Protein AF-A0A0E0DJK8-F1 (afdb_monomer_lite)

Sequence (656 aa):
MQKAFEKAVLALKVGEISDVVDTDSGAYECSRVQEAAADWIPQTSRLFRDSATYTHRPLPGLLLFVLLLQLFLLLHPLGSPGVDRFSFSPTSPPSTPFRDTPKQPPRVAATTATPATMGASTSTGNPSPEEQEQREQETLASASLALPLLRGAFSRSSASLAEALSPPPADFRSDSPPVPPHLHGLVARLGPAIASLFFSDVGPAGDAAGWLGFLRGFNRCCARVPASQSLALLLRVYAAACADAGAPCGLQFHPDEDGAGGEGKVVGELAPGEIAVLLWMCWVMAWSGSGPGVSGGQEGGGKGEPVLLPDVTHLVLSALVSAGAVADDAGVWGWEVSRGGKGVKVQEFTSWVLSTAAGLGNCLSRYVQERFRSCAADPVEERSVSTGNTSSCNPDVYLLTHGRAWAISLSLRNTLSEKFLSASVIGMDTEDLLYRSSVHGKGLSRFWSCVEGYKGPVLILLSAFSRSGGDNVDADQRWGIGILTEEGLQNKDTFYGSSASLCSTYPIFRMLPPSGKEKNFIYCHLHPQIRVYEAKPKPVGLGFGGTIGNERIFLDEDFSKLTVRHHAVDKAYQHGSLIPNQGYLPVEASVLDVEVWGLGGEATRRQQDMYKKREDIFSEQRRKVDLKTFGNWEDSPEKMMMDMISDPNAVRREDR

Structure (mmCIF, N/CA/C/O backbone):
data_AF-A0A0E0DJK8-F1
#
_entry.id   AF-A0A0E0DJK8-F1
#
loop_
_atom_site.group_PDB
_atom_site.id
_atom_site.type_symbol
_atom_site.label_atom_id
_atom_site.label_alt_id
_atom_site.label_comp_id
_atom_site.label_asym_id
_atom_site.label_entity_id
_atom_site.label_seq_id
_atom_site.pdbx_PDB_ins_code
_atom_site.Cartn_x
_atom_site.Cartn_y
_atom_site.Cartn_z
_atom_site.occupancy
_atom_site.B_iso_or_equiv
_atom_site.auth_seq_id
_atom_site.auth_comp_id
_atom_site.auth_asym_id
_atom_site.auth_atom_id
_atom_site.pdbx_PDB_model_num
ATOM 1 N N . MET A 1 1 ? 38.311 19.683 11.864 1.00 32.53 1 MET A N 1
ATOM 2 C CA . MET A 1 1 ? 36.931 20.127 12.165 1.00 32.53 1 MET A CA 1
ATOM 3 C C . MET A 1 1 ? 35.894 19.454 11.274 1.00 32.53 1 MET A C 1
ATOM 5 O O . MET A 1 1 ? 35.017 18.809 11.821 1.00 32.53 1 MET A O 1
ATOM 9 N N . GLN A 1 2 ? 36.026 19.485 9.945 1.00 33.81 2 GLN A N 1
ATOM 10 C CA . GLN A 1 2 ? 35.048 18.876 9.027 1.00 33.81 2 GLN A CA 1
ATOM 11 C C . GLN A 1 2 ? 34.839 17.361 9.219 1.00 33.81 2 GLN A C 1
ATOM 13 O O . GLN A 1 2 ? 33.707 16.931 9.347 1.00 33.81 2 GLN A O 1
ATOM 18 N N . LYS A 1 3 ? 35.902 16.569 9.421 1.00 36.59 3 LYS A N 1
ATOM 19 C CA . LYS A 1 3 ? 35.781 15.133 9.766 1.00 36.59 3 LYS A CA 1
ATOM 20 C C . LYS A 1 3 ? 35.092 14.848 11.111 1.00 36.59 3 LYS A C 1
ATOM 22 O O . LYS A 1 3 ? 34.514 13.782 11.287 1.00 36.59 3 LYS A O 1
ATOM 27 N N . ALA A 1 4 ? 35.192 15.765 12.075 1.00 38.09 4 ALA A N 1
ATOM 28 C CA . ALA A 1 4 ? 34.532 15.631 13.377 1.00 38.09 4 ALA A CA 1
ATOM 29 C C . ALA A 1 4 ? 33.058 16.056 13.288 1.00 38.09 4 ALA A C 1
ATOM 31 O O . ALA A 1 4 ? 32.204 15.405 13.875 1.00 38.09 4 ALA A O 1
ATOM 32 N N . PHE A 1 5 ? 32.766 17.081 12.481 1.00 36.47 5 PHE A N 1
ATOM 33 C CA . PHE A 1 5 ? 31.416 17.497 12.104 1.00 36.47 5 PHE A CA 1
ATOM 34 C C . PHE A 1 5 ? 30.693 16.406 11.304 1.00 36.47 5 PHE A C 1
ATOM 36 O O . PHE A 1 5 ? 29.572 16.055 11.636 1.00 36.47 5 PHE A O 1
ATOM 43 N N . GLU A 1 6 ? 31.360 15.784 10.331 1.00 42.12 6 GLU A N 1
ATOM 44 C CA . GLU A 1 6 ? 30.824 14.644 9.583 1.00 42.12 6 GLU A CA 1
ATOM 45 C C . GLU A 1 6 ? 30.563 13.450 10.500 1.00 42.12 6 GLU A C 1
ATOM 47 O O . GLU A 1 6 ? 29.503 12.852 10.392 1.00 42.12 6 GLU A O 1
ATOM 52 N N . LYS A 1 7 ? 31.453 13.146 11.460 1.00 41.94 7 LYS A N 1
ATOM 53 C CA . LYS A 1 7 ? 31.208 12.098 12.469 1.00 41.94 7 LYS A CA 1
ATOM 54 C C . LYS A 1 7 ? 30.048 12.425 13.413 1.00 41.94 7 LYS A C 1
ATOM 56 O O . LYS A 1 7 ? 29.282 11.523 13.727 1.00 41.94 7 LYS A O 1
ATOM 61 N N . ALA A 1 8 ? 29.902 13.678 13.845 1.00 39.31 8 ALA A N 1
ATOM 62 C CA . ALA A 1 8 ? 28.800 14.105 14.707 1.00 39.31 8 ALA A CA 1
ATOM 63 C C . ALA A 1 8 ? 27.455 14.085 13.964 1.00 39.31 8 ALA A C 1
ATOM 65 O O . ALA A 1 8 ? 26.470 13.611 14.510 1.00 39.31 8 ALA A O 1
ATOM 66 N N . VAL A 1 9 ? 27.426 14.511 12.697 1.00 42.56 9 VAL A N 1
ATOM 67 C CA . VAL A 1 9 ? 26.249 14.425 11.816 1.00 42.56 9 VAL A CA 1
ATOM 68 C C . VAL A 1 9 ? 25.903 12.968 11.487 1.00 42.56 9 VAL A C 1
ATOM 70 O O . VAL A 1 9 ? 24.724 12.628 11.423 1.00 42.56 9 VAL A O 1
ATOM 73 N N . LEU A 1 10 ? 26.906 12.091 11.340 1.00 44.50 10 LEU A N 1
ATOM 74 C CA . LEU A 1 10 ? 26.694 10.651 11.151 1.00 44.50 10 LEU A CA 1
ATOM 75 C C . LEU A 1 10 ? 26.122 9.978 12.410 1.00 44.50 10 LEU A C 1
ATOM 77 O O . LEU A 1 10 ? 25.299 9.076 12.290 1.00 44.50 10 LEU A O 1
ATOM 81 N N . ALA A 1 11 ? 26.559 10.411 13.598 1.00 42.47 11 ALA A N 1
ATOM 82 C CA . ALA A 1 11 ? 26.093 9.892 14.884 1.00 42.47 11 ALA A CA 1
ATOM 83 C C . ALA A 1 11 ? 24.702 10.421 15.273 1.00 42.47 11 ALA A C 1
ATOM 85 O O . ALA A 1 11 ? 23.948 9.728 15.943 1.00 42.47 11 ALA A O 1
ATOM 86 N N . LEU A 1 12 ? 24.346 11.633 14.837 1.00 39.06 12 LEU A N 1
ATOM 87 C CA . LEU A 1 12 ? 23.121 12.316 15.251 1.00 39.06 12 LEU A CA 1
ATOM 88 C C . LEU A 1 12 ? 21.897 12.052 14.377 1.00 39.06 12 LEU A C 1
ATOM 90 O O . LEU A 1 12 ? 20.939 12.776 14.588 1.00 39.06 12 LEU A O 1
ATOM 94 N N . LYS A 1 13 ? 21.879 11.090 13.432 1.00 40.50 13 LYS A N 1
ATOM 95 C CA . LYS A 1 13 ? 20.703 10.750 12.584 1.00 40.50 13 LYS A CA 1
ATOM 96 C C . LYS A 1 13 ? 19.360 11.113 13.264 1.00 40.50 13 LYS A C 1
ATOM 98 O O . LYS A 1 13 ? 18.805 10.326 14.029 1.00 40.50 13 LYS A O 1
ATOM 103 N N . VAL A 1 14 ? 18.824 12.306 12.973 1.00 39.12 14 VAL A N 1
ATOM 104 C CA . VAL A 1 14 ? 17.737 12.948 13.757 1.00 39.12 14 VAL A CA 1
ATOM 105 C C . VAL A 1 14 ? 16.359 12.314 13.468 1.00 39.12 14 VAL A C 1
ATOM 107 O O . VAL A 1 14 ? 15.314 12.894 13.721 1.00 39.12 14 VAL A O 1
ATOM 110 N N . GLY A 1 15 ? 16.333 11.089 12.946 1.00 36.06 15 GLY A N 1
ATOM 111 C CA . GLY A 1 15 ? 15.123 10.284 12.769 1.00 36.06 15 GLY A CA 1
ATOM 112 C C . GLY A 1 15 ? 15.150 8.935 13.491 1.00 36.06 15 GLY A C 1
ATOM 113 O O . GLY A 1 15 ? 14.140 8.250 13.468 1.00 36.06 15 GLY A O 1
ATOM 114 N N . GLU A 1 16 ? 16.270 8.543 14.114 1.00 39.47 16 GLU A N 1
ATOM 115 C CA . GLU A 1 16 ? 16.447 7.197 14.700 1.00 39.47 16 GLU A CA 1
ATOM 116 C C . GLU A 1 16 ? 16.705 7.221 16.223 1.00 39.47 16 GLU A C 1
ATOM 118 O O . GLU A 1 16 ? 16.888 6.175 16.832 1.00 39.47 16 GLU A O 1
ATOM 123 N N . ILE A 1 17 ? 16.695 8.391 16.878 1.00 37.88 17 ILE A N 1
ATOM 124 C CA . ILE A 1 17 ? 17.014 8.502 18.318 1.00 37.88 17 ILE A CA 1
ATOM 125 C C . ILE A 1 17 ? 15.883 7.972 19.226 1.00 37.88 17 ILE A C 1
ATOM 127 O O . ILE A 1 17 ? 16.147 7.654 20.381 1.00 37.88 17 ILE A O 1
ATOM 131 N N . SER A 1 18 ? 14.650 7.791 18.733 1.00 38.38 18 SER A N 1
ATOM 132 C CA . SER A 1 18 ? 13.590 7.170 19.550 1.00 38.38 18 SER A CA 1
ATOM 133 C C . SER A 1 18 ? 13.791 5.672 19.774 1.00 38.38 18 SER A C 1
ATOM 135 O O . SER A 1 18 ? 13.312 5.156 20.775 1.00 38.38 18 SER A O 1
ATOM 137 N N . ASP A 1 19 ? 14.515 4.990 18.882 1.00 37.56 19 ASP A N 1
ATOM 138 C CA . ASP A 1 19 ? 14.569 3.521 18.861 1.00 37.56 19 ASP A CA 1
ATOM 139 C C . ASP A 1 19 ? 15.879 2.965 19.453 1.00 37.56 19 ASP A C 1
ATOM 141 O O . ASP A 1 19 ? 16.045 1.754 19.587 1.00 37.56 19 ASP A O 1
ATOM 145 N N . VAL A 1 20 ? 16.824 3.835 19.829 1.00 38.75 20 VAL A N 1
ATOM 146 C CA . VAL A 1 20 ? 18.137 3.431 20.372 1.00 38.75 20 VAL A CA 1
ATOM 147 C C . VAL A 1 20 ? 18.142 3.371 21.907 1.00 38.75 20 VAL A C 1
ATOM 149 O O . VAL A 1 20 ? 19.020 2.736 22.484 1.00 38.75 20 VAL A O 1
ATOM 152 N N . VAL A 1 21 ? 17.153 3.956 22.590 1.00 38.91 21 VAL A N 1
ATOM 153 C CA . VAL A 1 21 ? 17.148 4.071 24.064 1.00 38.91 21 VAL A CA 1
ATOM 154 C C . VAL A 1 21 ? 16.799 2.753 24.785 1.00 38.91 21 VAL A C 1
ATOM 156 O O . VAL A 1 21 ? 17.139 2.605 25.953 1.00 38.91 21 VAL A O 1
ATOM 159 N N . ASP A 1 22 ? 16.258 1.748 24.087 1.00 38.12 22 ASP A N 1
ATOM 160 C CA . ASP A 1 22 ? 15.806 0.480 24.694 1.00 38.12 22 ASP A CA 1
ATOM 161 C C . ASP A 1 22 ? 16.789 -0.702 24.551 1.00 38.12 22 ASP A C 1
ATOM 163 O O . ASP A 1 22 ? 16.415 -1.865 24.708 1.00 38.12 22 ASP A O 1
ATOM 167 N N . THR A 1 23 ? 18.070 -0.447 24.265 1.00 42.47 23 THR A N 1
ATOM 168 C CA . THR A 1 23 ? 19.095 -1.508 24.232 1.00 42.47 23 THR A CA 1
ATOM 169 C C . THR A 1 23 ? 20.316 -1.137 25.069 1.00 42.47 23 THR A C 1
ATOM 171 O O . THR A 1 23 ? 20.759 0.012 25.046 1.00 42.47 23 THR A O 1
ATOM 174 N N . ASP A 1 24 ? 20.931 -2.117 25.741 1.00 38.81 24 ASP A N 1
ATOM 175 C CA . ASP A 1 24 ? 22.185 -1.932 26.499 1.00 38.81 24 ASP A CA 1
ATOM 176 C C . ASP A 1 24 ? 23.319 -1.335 25.632 1.00 38.81 24 ASP A C 1
ATOM 178 O O . ASP A 1 24 ? 24.214 -0.650 26.129 1.00 38.81 24 ASP A O 1
ATOM 182 N N . SER A 1 25 ? 23.256 -1.523 24.306 1.00 41.69 25 SER A N 1
ATOM 183 C CA . SER A 1 25 ? 24.157 -0.894 23.331 1.00 41.69 25 SER A CA 1
ATOM 184 C C . SER A 1 25 ? 23.918 0.606 23.118 1.00 41.69 25 SER A C 1
ATOM 186 O O . SER A 1 25 ? 24.867 1.335 22.829 1.00 41.69 25 SER A O 1
ATOM 188 N N . GLY A 1 26 ? 22.682 1.086 23.263 1.00 42.12 26 GLY A N 1
ATOM 189 C CA . GLY A 1 26 ? 22.331 2.497 23.088 1.00 42.12 26 GLY A CA 1
ATOM 190 C C . GLY A 1 26 ? 22.759 3.372 24.261 1.00 42.12 26 GLY A C 1
ATOM 191 O O . GLY A 1 26 ? 23.286 4.465 24.055 1.00 42.12 26 GLY A O 1
ATOM 192 N N . ALA A 1 27 ? 22.649 2.854 25.488 1.00 43.66 27 ALA A N 1
ATOM 193 C CA . ALA A 1 27 ? 23.178 3.516 26.681 1.00 43.66 27 ALA A CA 1
ATOM 194 C C . ALA A 1 27 ? 24.710 3.691 26.611 1.00 43.66 27 ALA A C 1
ATOM 196 O O . ALA A 1 27 ? 25.239 4.734 27.001 1.00 43.66 27 ALA A O 1
ATOM 197 N N . TYR A 1 28 ? 25.420 2.707 26.044 1.00 44.56 28 TYR A N 1
ATOM 198 C CA . TYR A 1 28 ? 26.867 2.769 25.830 1.00 44.56 28 TYR A CA 1
ATOM 199 C C . TYR A 1 28 ? 27.268 3.834 24.794 1.00 44.56 28 TYR A C 1
ATOM 201 O O . TYR A 1 28 ? 28.193 4.611 25.031 1.00 44.56 28 TYR A O 1
ATOM 209 N N . GLU A 1 29 ? 26.552 3.933 23.670 1.00 45.56 29 GLU A N 1
ATOM 210 C CA . GLU A 1 29 ? 26.822 4.962 22.655 1.00 45.56 29 GLU A CA 1
ATOM 211 C C . GLU A 1 29 ? 26.442 6.375 23.137 1.00 45.56 29 GLU A C 1
ATOM 213 O O . GLU A 1 29 ? 27.211 7.316 22.932 1.00 45.56 29 GLU A O 1
ATOM 218 N N . CYS A 1 30 ? 25.337 6.540 23.877 1.00 44.47 30 CYS A N 1
ATOM 219 C CA . CYS A 1 30 ? 24.999 7.814 24.525 1.00 44.47 30 CYS A CA 1
ATOM 220 C C . CYS A 1 30 ? 26.049 8.236 25.566 1.00 44.47 30 CYS A C 1
ATOM 222 O O . CYS A 1 30 ? 26.438 9.405 25.599 1.00 44.47 30 CYS A O 1
ATOM 224 N N . SER A 1 31 ? 26.568 7.292 26.360 1.00 45.56 31 SER A N 1
ATOM 225 C CA . SER A 1 31 ? 27.651 7.547 27.317 1.00 45.56 31 SER A CA 1
ATOM 226 C C . SER A 1 31 ? 28.938 8.001 26.616 1.00 45.56 31 SER A C 1
ATOM 228 O O . SER A 1 31 ? 29.544 8.987 27.034 1.00 45.56 31 SER A O 1
ATOM 230 N N . ARG A 1 32 ? 29.301 7.388 25.479 1.00 46.78 32 ARG A N 1
ATOM 231 C CA . ARG A 1 32 ? 30.458 7.807 24.665 1.00 46.78 32 ARG A CA 1
ATOM 232 C C . ARG A 1 32 ? 30.281 9.177 24.017 1.00 46.78 32 ARG A C 1
ATOM 234 O O . ARG A 1 32 ? 31.248 9.930 23.918 1.00 46.78 32 ARG A O 1
ATOM 241 N N . VAL A 1 33 ? 29.069 9.515 23.571 1.00 47.12 33 VAL A N 1
ATOM 242 C CA . VAL A 1 33 ? 28.751 10.855 23.046 1.00 47.12 33 VAL A CA 1
ATOM 243 C C . VAL A 1 33 ? 28.841 11.902 24.158 1.00 47.12 33 VAL A C 1
ATOM 245 O O . VAL A 1 33 ? 29.364 12.991 23.924 1.00 47.12 33 VAL A O 1
ATOM 248 N N . GLN A 1 34 ? 28.399 11.571 25.371 1.00 46.00 34 GLN A N 1
ATOM 249 C CA . GLN A 1 34 ? 28.483 12.448 26.538 1.00 46.00 34 GLN A CA 1
ATOM 250 C C . GLN A 1 34 ? 29.931 12.648 27.013 1.00 46.00 34 GLN A C 1
ATOM 252 O O . GLN A 1 34 ? 30.324 13.777 27.303 1.00 46.00 34 GLN A O 1
ATOM 257 N N . GLU A 1 35 ? 30.743 11.591 27.020 1.00 48.16 35 GLU A N 1
ATOM 258 C CA . GLU A 1 35 ? 32.172 11.647 27.351 1.00 48.16 35 GLU A CA 1
ATOM 259 C C . GLU A 1 35 ? 32.954 12.453 26.295 1.00 48.16 35 GLU A C 1
ATOM 261 O O . GLU A 1 35 ? 33.717 13.360 26.628 1.00 48.16 35 GLU A O 1
ATOM 266 N N . ALA A 1 36 ? 32.652 12.245 25.006 1.00 48.59 36 ALA A N 1
ATOM 267 C CA . ALA A 1 36 ? 33.214 13.042 23.916 1.00 48.59 36 ALA A CA 1
ATOM 268 C C . ALA A 1 36 ? 32.778 14.519 23.968 1.00 48.59 36 ALA A C 1
ATOM 270 O O . ALA A 1 36 ? 33.567 15.400 23.628 1.00 48.59 36 ALA A O 1
ATOM 271 N N . ALA A 1 37 ? 31.547 14.814 24.401 1.00 46.38 37 ALA A N 1
ATOM 272 C CA . ALA A 1 37 ? 31.052 16.181 24.572 1.00 46.38 37 ALA A CA 1
ATOM 273 C C . ALA A 1 37 ? 31.687 16.885 25.785 1.00 46.38 37 ALA A C 1
ATOM 275 O O . ALA A 1 37 ? 32.005 18.076 25.699 1.00 46.38 37 ALA A O 1
ATOM 276 N N . ALA A 1 38 ? 31.927 16.158 26.882 1.00 46.72 38 ALA A N 1
ATOM 277 C CA . ALA A 1 38 ? 32.588 16.673 28.081 1.00 46.72 38 ALA A CA 1
ATOM 278 C C . ALA A 1 38 ? 34.041 17.109 27.814 1.00 46.72 38 ALA A C 1
ATOM 280 O O . ALA A 1 38 ? 34.480 18.118 28.364 1.00 46.72 38 ALA A O 1
ATOM 281 N N . ASP A 1 39 ? 34.745 16.431 26.902 1.00 47.91 39 ASP A N 1
ATOM 282 C CA . ASP A 1 39 ? 36.084 16.829 26.442 1.00 47.91 39 ASP A CA 1
ATOM 283 C C . ASP A 1 39 ? 36.061 18.007 25.448 1.00 47.91 39 ASP A C 1
ATOM 285 O O . ASP A 1 39 ? 36.998 18.814 25.384 1.00 47.91 39 ASP A O 1
ATOM 289 N N . TRP A 1 40 ? 34.978 18.147 24.676 1.00 43.94 40 TRP A N 1
ATOM 290 C CA . TRP A 1 40 ? 34.866 19.146 23.607 1.00 43.94 40 TRP A CA 1
ATOM 291 C C . TRP A 1 40 ? 34.475 20.542 24.109 1.00 43.94 40 TRP A C 1
ATOM 293 O O . TRP A 1 40 ? 34.953 21.552 23.581 1.00 43.94 40 TRP A O 1
ATOM 303 N N . ILE A 1 41 ? 33.630 20.622 25.141 1.00 46.62 41 ILE A N 1
ATOM 304 C CA . ILE A 1 41 ? 33.106 21.884 25.698 1.00 46.62 41 ILE A CA 1
ATOM 305 C C . ILE A 1 41 ? 34.221 22.770 26.308 1.00 46.62 41 ILE A C 1
ATOM 307 O O . ILE A 1 41 ? 34.238 23.976 26.038 1.00 46.62 41 ILE A O 1
ATOM 311 N N . PRO A 1 42 ? 35.213 22.241 27.055 1.00 45.56 42 PRO A N 1
ATOM 312 C CA . PRO A 1 42 ? 36.340 23.033 27.555 1.00 45.56 42 PRO A CA 1
ATOM 313 C C . PRO A 1 42 ? 37.307 23.494 26.450 1.00 45.56 42 PRO A C 1
ATOM 315 O O . PRO A 1 42 ? 37.906 24.565 26.554 1.00 45.56 42 PRO A O 1
ATOM 318 N N . GLN A 1 43 ? 37.474 22.707 25.381 1.00 48.22 43 GLN A N 1
ATOM 319 C CA . GLN A 1 43 ? 38.395 23.024 24.280 1.00 48.22 43 GLN A CA 1
ATOM 320 C C . GLN A 1 43 ? 37.821 24.096 23.343 1.00 48.22 43 GLN A C 1
ATOM 322 O O . GLN A 1 43 ? 38.525 25.025 22.946 1.00 48.22 43 GLN A O 1
ATOM 327 N N . THR A 1 44 ? 36.522 24.015 23.045 1.00 45.41 44 THR A N 1
ATOM 328 C CA . THR A 1 44 ? 35.792 25.016 22.245 1.00 45.41 44 THR A CA 1
ATOM 329 C C . THR A 1 44 ? 35.648 26.345 22.985 1.00 45.41 44 THR A C 1
ATOM 331 O O . THR A 1 44 ? 35.848 27.399 22.385 1.00 45.41 44 THR A O 1
ATOM 334 N N . SER A 1 45 ? 35.412 26.321 24.298 1.00 43.47 45 SER A N 1
ATOM 335 C CA . SER A 1 45 ? 35.380 27.538 25.123 1.00 43.47 45 SER A CA 1
ATOM 336 C C . SER A 1 45 ? 36.752 28.212 25.292 1.00 43.47 45 SER A C 1
ATOM 338 O O . SER A 1 45 ? 36.801 29.439 25.406 1.00 43.47 45 SER A O 1
ATOM 340 N N . ARG A 1 46 ? 37.871 27.468 25.232 1.00 42.38 46 ARG A N 1
ATOM 341 C CA . ARG A 1 46 ? 39.226 28.052 25.112 1.00 42.38 46 ARG A CA 1
ATOM 342 C C . ARG A 1 46 ? 39.473 28.664 23.729 1.00 42.38 46 ARG A C 1
ATOM 344 O O . ARG A 1 46 ? 39.902 29.808 23.655 1.00 42.38 46 ARG A O 1
ATOM 351 N N . LEU A 1 47 ? 39.101 27.971 22.650 1.00 43.66 47 LEU A N 1
ATOM 352 C CA . LEU A 1 47 ? 39.236 28.481 21.276 1.00 43.66 47 LEU A CA 1
ATOM 353 C C . LEU A 1 47 ? 38.402 29.750 21.020 1.00 43.66 47 LEU A C 1
ATOM 355 O O . LEU A 1 47 ? 38.860 30.657 20.329 1.00 43.66 47 LEU A O 1
ATOM 359 N N . PHE A 1 48 ? 37.208 29.855 21.611 1.00 42.31 48 PHE A N 1
ATOM 360 C CA . PHE A 1 48 ? 36.388 31.072 21.551 1.00 42.31 48 PHE A CA 1
ATOM 361 C C . PHE A 1 48 ? 36.962 32.225 22.387 1.00 42.31 48 PHE A C 1
ATOM 363 O O . PHE A 1 48 ? 36.810 33.384 22.002 1.00 42.31 48 PHE A O 1
ATOM 370 N N . ARG A 1 49 ? 37.646 31.926 23.501 1.00 40.78 49 ARG A N 1
ATOM 371 C CA . ARG A 1 49 ? 38.333 32.933 24.323 1.00 40.78 49 ARG A CA 1
ATOM 372 C C . ARG A 1 49 ? 39.563 33.500 23.608 1.00 40.78 49 ARG A C 1
ATOM 374 O O . ARG A 1 49 ? 39.773 34.708 23.651 1.00 40.78 49 ARG A O 1
ATOM 381 N N . ASP A 1 50 ? 40.304 32.656 22.894 1.00 39.62 50 ASP A N 1
ATOM 382 C CA . ASP A 1 50 ? 41.499 33.068 22.146 1.00 39.62 50 ASP A CA 1
ATOM 383 C C . ASP A 1 50 ? 41.143 33.766 20.814 1.00 39.62 50 ASP A C 1
ATOM 385 O O . ASP A 1 50 ? 41.829 34.698 20.391 1.00 39.62 50 ASP A O 1
ATOM 389 N N . SER A 1 51 ? 40.010 33.413 20.190 1.00 40.03 51 SER A N 1
ATOM 390 C CA . SER A 1 51 ? 39.507 34.050 18.958 1.00 40.03 51 SER A CA 1
ATOM 391 C C . SER A 1 51 ? 38.921 35.456 19.159 1.00 40.03 51 SER A C 1
ATOM 393 O O . SER A 1 51 ? 38.695 36.155 18.170 1.00 40.03 51 SER A O 1
ATOM 395 N N . ALA A 1 52 ? 38.689 35.908 20.397 1.00 37.22 52 ALA A N 1
ATOM 396 C CA . ALA A 1 52 ? 38.149 37.244 20.683 1.00 37.22 52 ALA A CA 1
ATOM 397 C C . ALA A 1 52 ? 39.125 38.397 20.352 1.00 37.22 52 ALA A C 1
ATOM 399 O O . ALA A 1 52 ? 38.772 39.566 20.498 1.00 37.22 52 ALA A O 1
ATOM 400 N N . THR A 1 53 ? 40.338 38.084 19.884 1.00 42.44 53 THR A N 1
ATOM 401 C CA . THR A 1 53 ? 41.362 39.066 19.492 1.00 42.44 53 THR A CA 1
ATOM 402 C C . THR A 1 53 ? 41.535 39.240 17.980 1.00 42.44 53 THR A C 1
ATOM 404 O O . THR A 1 53 ? 42.306 40.102 17.566 1.00 42.44 53 THR A O 1
ATOM 407 N N . TYR A 1 54 ? 40.794 38.507 17.138 1.00 35.16 54 TYR A N 1
ATOM 408 C CA . TYR A 1 54 ? 40.876 38.653 15.680 1.00 35.16 54 TYR A CA 1
ATOM 409 C C . TYR A 1 54 ? 39.508 38.891 15.035 1.00 35.16 54 TYR A C 1
ATOM 411 O O . TYR A 1 54 ? 38.546 38.152 15.231 1.00 35.16 54 TYR A O 1
ATOM 419 N N . THR A 1 55 ? 39.439 39.945 14.223 1.00 38.22 55 THR A N 1
ATOM 420 C CA . THR A 1 55 ? 38.261 40.397 13.479 1.00 38.22 55 THR A CA 1
ATOM 421 C C . THR A 1 55 ? 37.921 39.447 12.330 1.00 38.22 55 THR A C 1
ATOM 423 O O . THR A 1 55 ? 38.193 39.745 11.172 1.00 38.22 55 THR A O 1
ATOM 426 N N . HIS A 1 56 ? 37.299 38.307 12.625 1.00 38.03 56 HIS A N 1
ATOM 427 C CA . HIS A 1 56 ? 36.549 37.541 11.630 1.00 38.03 56 HIS A CA 1
ATOM 428 C C . HIS A 1 56 ? 35.221 37.053 12.219 1.00 38.03 56 HIS A C 1
ATOM 430 O O . HIS A 1 56 ? 35.173 36.431 13.276 1.00 38.03 56 HIS A O 1
ATOM 436 N N . ARG A 1 57 ? 34.121 37.385 11.527 1.00 37.75 57 ARG A N 1
ATOM 437 C CA . ARG A 1 57 ? 32.740 37.040 11.903 1.00 37.75 57 ARG A CA 1
ATOM 438 C C . ARG A 1 57 ? 32.583 35.519 12.080 1.00 37.75 57 ARG A C 1
ATOM 440 O O . ARG A 1 57 ? 32.875 34.798 11.123 1.00 37.75 57 ARG A O 1
ATOM 447 N N . PRO A 1 58 ? 32.061 35.012 13.213 1.00 40.00 58 PRO A N 1
ATOM 448 C CA . PRO A 1 58 ? 31.682 33.610 13.308 1.00 40.00 58 PRO A CA 1
ATOM 449 C C . PRO A 1 58 ? 30.374 33.356 12.539 1.00 40.00 58 PRO A C 1
ATOM 451 O O . PRO A 1 58 ? 29.457 34.179 12.540 1.00 40.00 58 PRO A O 1
ATOM 454 N N . LEU A 1 59 ? 30.307 32.208 11.858 1.00 41.84 59 LEU A N 1
ATOM 455 C CA . LEU A 1 59 ? 29.142 31.740 11.106 1.00 41.84 59 LEU A CA 1
ATOM 456 C C . LEU A 1 59 ? 27.937 31.526 12.051 1.00 41.84 59 LEU A C 1
ATOM 458 O O . LEU A 1 59 ? 28.045 30.725 12.984 1.00 41.84 59 LEU A O 1
ATOM 462 N N . PRO A 1 60 ? 26.777 32.164 11.801 1.00 42.66 60 PRO A N 1
ATOM 463 C CA . PRO A 1 60 ? 25.607 32.124 12.690 1.00 42.66 60 PRO A CA 1
ATOM 464 C C . PRO A 1 60 ? 25.047 30.713 12.959 1.00 42.66 60 PRO A C 1
ATOM 466 O O . PRO A 1 60 ? 24.410 30.496 13.986 1.00 42.66 60 PRO A O 1
ATOM 469 N N . GLY A 1 61 ? 25.334 29.730 12.098 1.00 38.38 61 GLY A N 1
ATOM 470 C CA . GLY A 1 61 ? 24.884 28.344 12.280 1.00 38.38 61 GLY A CA 1
ATOM 471 C C . GLY A 1 61 ? 25.555 27.594 13.438 1.00 38.38 61 GLY A C 1
ATOM 472 O O . GLY A 1 61 ? 24.916 26.756 14.067 1.00 38.38 61 GLY A O 1
ATOM 473 N N . LEU A 1 62 ? 26.814 27.910 13.771 1.00 44.59 62 LEU A N 1
ATOM 474 C CA . LEU A 1 62 ? 27.529 27.222 14.856 1.00 44.59 62 LEU A CA 1
ATOM 475 C C . LEU A 1 62 ? 27.020 27.674 16.233 1.00 44.59 62 LEU A C 1
ATOM 477 O O . LEU A 1 62 ? 26.874 26.862 17.142 1.00 44.59 62 LEU A O 1
ATOM 481 N N . LEU A 1 63 ? 26.704 28.966 16.363 1.00 42.88 63 LEU A N 1
ATOM 482 C CA . LEU A 1 63 ? 26.144 29.540 17.586 1.00 42.88 63 LEU A CA 1
ATOM 483 C C . LEU A 1 63 ? 24.740 28.980 17.862 1.00 42.88 63 LEU A C 1
ATOM 485 O O . LEU A 1 63 ? 24.426 28.622 18.994 1.00 42.88 63 LEU A O 1
ATOM 489 N N . LEU A 1 64 ? 23.927 28.844 16.807 1.00 45.22 64 LEU A N 1
ATOM 490 C CA . LEU A 1 64 ? 22.591 28.254 16.877 1.00 45.22 64 LEU A CA 1
ATOM 491 C C . LEU A 1 64 ? 22.644 26.777 17.299 1.00 45.22 64 LEU A C 1
ATOM 493 O O . LEU A 1 64 ? 21.840 26.346 18.118 1.00 45.22 64 LEU A O 1
ATOM 497 N N . PHE A 1 65 ? 23.623 26.017 16.799 1.00 49.78 65 PHE A N 1
ATOM 498 C CA . PHE A 1 65 ? 23.806 24.614 17.175 1.00 49.78 65 PHE A CA 1
ATOM 499 C C . PHE A 1 65 ? 24.230 24.445 18.641 1.00 49.78 65 PHE A C 1
ATOM 501 O O . PHE A 1 65 ? 23.672 23.606 19.341 1.00 49.78 65 PHE A O 1
ATOM 508 N N . VAL A 1 66 ? 25.166 25.264 19.138 1.00 52.50 66 VAL A N 1
ATOM 509 C CA . VAL A 1 66 ? 25.589 25.221 20.552 1.00 52.50 66 VAL A CA 1
ATOM 510 C C . VAL A 1 66 ? 24.433 25.585 21.487 1.00 52.50 66 VAL A C 1
ATOM 512 O O . VAL A 1 66 ? 24.255 24.933 22.514 1.00 52.50 66 VAL A O 1
ATOM 515 N N . LEU A 1 67 ? 23.608 26.567 21.110 1.00 47.06 67 LEU A N 1
ATOM 516 C CA . LEU A 1 67 ? 22.414 26.944 21.869 1.00 47.06 67 LEU A CA 1
ATOM 517 C C . LEU A 1 67 ? 21.355 25.833 21.878 1.00 47.06 67 LEU A C 1
ATOM 519 O O . LEU A 1 67 ? 20.789 25.553 22.930 1.00 47.06 67 LEU A O 1
ATOM 523 N N . LEU A 1 68 ? 21.124 25.158 20.747 1.00 49.16 68 LEU A N 1
ATOM 524 C CA . LEU A 1 68 ? 20.197 24.022 20.667 1.00 49.16 68 LEU A CA 1
ATOM 525 C C . LEU A 1 68 ? 20.691 22.812 21.472 1.00 49.16 68 LEU A C 1
ATOM 527 O O . LEU A 1 68 ? 19.890 22.156 22.132 1.00 49.16 68 LEU A O 1
ATOM 531 N N . LEU A 1 69 ? 22.002 22.548 21.476 1.00 51.81 69 LEU A N 1
ATOM 532 C CA . LEU A 1 69 ? 22.598 21.461 22.256 1.00 51.81 69 LEU A CA 1
ATOM 533 C C . LEU A 1 69 ? 22.523 21.738 23.767 1.00 51.81 69 LEU A C 1
ATOM 535 O O . LEU A 1 69 ? 22.213 20.842 24.549 1.00 51.81 69 LEU A O 1
ATOM 539 N N . GLN A 1 70 ? 22.760 22.987 24.183 1.00 47.12 70 GLN A N 1
ATOM 540 C CA . GLN A 1 70 ? 22.588 23.402 25.578 1.00 47.12 70 GLN A CA 1
ATOM 541 C C . GLN A 1 70 ? 21.122 23.331 26.018 1.00 47.12 70 GLN A C 1
ATOM 543 O O . GLN A 1 70 ? 20.848 22.860 27.119 1.00 47.12 70 GLN A O 1
ATOM 548 N N . LEU A 1 71 ? 20.185 23.739 25.155 1.00 46.62 71 LEU A N 1
ATOM 549 C CA . LEU A 1 71 ? 18.749 23.639 25.419 1.00 46.62 71 LEU A CA 1
ATOM 550 C C . LEU A 1 71 ? 18.310 22.172 25.567 1.00 46.62 71 LEU A C 1
ATOM 552 O O . LEU A 1 71 ? 17.555 21.849 26.477 1.00 46.62 71 LEU A O 1
ATOM 556 N N . PHE A 1 72 ? 18.833 21.276 24.726 1.00 50.72 72 PHE A N 1
ATOM 557 C CA . PHE A 1 72 ? 18.545 19.841 24.782 1.00 50.72 72 PHE A CA 1
ATOM 558 C C . PHE A 1 72 ? 19.057 19.184 26.077 1.00 50.72 72 PHE A C 1
ATOM 560 O O . PHE A 1 72 ? 18.326 18.429 26.712 1.00 50.72 72 PHE A O 1
ATOM 567 N N . LEU A 1 73 ? 20.274 19.523 26.519 1.00 50.03 73 LEU A N 1
ATOM 568 C CA . LEU A 1 73 ? 20.852 19.009 27.771 1.00 50.03 73 LEU A CA 1
ATOM 569 C C . LEU A 1 73 ? 20.164 19.567 29.031 1.00 50.03 73 LEU A C 1
ATOM 571 O O . LEU A 1 73 ? 20.129 18.894 30.057 1.00 50.03 73 LEU A O 1
ATOM 575 N N . LEU A 1 74 ? 19.596 20.774 28.957 1.00 45.97 74 LEU A N 1
ATOM 576 C CA . LEU A 1 74 ? 18.784 21.361 30.032 1.00 45.97 74 LEU A CA 1
ATOM 577 C C . LEU A 1 74 ? 17.388 20.728 30.137 1.00 45.97 74 LEU A C 1
ATOM 579 O O . LEU A 1 74 ? 16.831 20.675 31.230 1.00 45.97 74 LEU A O 1
ATOM 583 N N . LEU A 1 75 ? 16.830 20.251 29.019 1.00 38.84 75 LEU A N 1
ATOM 584 C CA . LEU A 1 75 ? 15.489 19.659 28.955 1.00 38.84 75 LEU A CA 1
ATOM 585 C C . LEU A 1 75 ? 15.454 18.164 29.323 1.00 38.84 75 LEU A C 1
ATOM 587 O O . LEU A 1 75 ? 14.379 17.649 29.620 1.00 38.84 75 LEU A O 1
ATOM 591 N N . HIS A 1 76 ? 16.603 17.478 29.360 1.00 40.31 76 HIS A N 1
ATOM 592 C CA . HIS A 1 76 ? 16.693 16.054 29.703 1.00 40.31 76 HIS A CA 1
ATOM 593 C C . HIS A 1 76 ? 17.801 15.747 30.734 1.00 40.31 76 HIS A C 1
ATOM 595 O O . HIS A 1 76 ? 18.853 15.214 30.371 1.00 40.31 76 HIS A O 1
ATOM 601 N N . PRO A 1 77 ? 17.588 16.017 32.037 1.00 34.81 77 PRO A N 1
ATOM 602 C CA . PRO A 1 77 ? 18.449 15.488 33.087 1.00 34.81 77 PRO A CA 1
ATOM 603 C C . PRO A 1 77 ? 18.098 14.011 33.331 1.00 34.81 77 PRO A C 1
ATOM 605 O O . PRO A 1 77 ? 17.213 13.690 34.121 1.00 34.81 77 PRO A O 1
ATOM 608 N N . LEU A 1 78 ? 18.767 13.089 32.636 1.00 36.00 78 LEU A N 1
ATOM 609 C CA . LEU A 1 78 ? 18.642 11.658 32.926 1.00 36.00 78 LEU A CA 1
ATOM 610 C C . LEU A 1 78 ? 19.398 11.338 34.224 1.00 36.00 78 LEU A C 1
ATOM 612 O O . LEU A 1 78 ? 20.618 11.484 34.313 1.00 36.00 78 LEU A O 1
ATOM 616 N N . GLY A 1 79 ? 18.635 10.956 35.249 1.00 29.89 79 GLY A N 1
ATOM 617 C CA . GLY A 1 79 ? 19.134 10.547 36.556 1.00 29.89 79 GLY A CA 1
ATOM 618 C C . GLY A 1 79 ? 20.058 9.334 36.461 1.00 29.89 79 GLY A C 1
ATOM 619 O O . GLY A 1 79 ? 19.772 8.363 35.767 1.00 29.89 79 GLY A O 1
ATOM 620 N N . SER A 1 80 ? 21.176 9.407 37.177 1.00 28.72 80 SER A N 1
ATOM 621 C CA . SER A 1 80 ? 22.143 8.317 37.314 1.00 28.72 80 SER A CA 1
ATOM 622 C C . SER A 1 80 ? 21.520 7.122 38.053 1.00 28.72 80 SER A C 1
ATOM 624 O O . SER A 1 80 ? 20.980 7.327 39.146 1.00 28.72 80 SER A O 1
ATOM 626 N N . PRO A 1 81 ? 21.603 5.880 37.538 1.00 30.11 81 PRO A N 1
ATOM 627 C CA . PRO A 1 81 ? 21.292 4.702 38.329 1.00 30.11 81 PRO A CA 1
ATOM 628 C C . PRO A 1 81 ? 22.484 4.370 39.238 1.00 30.11 81 PRO A C 1
ATOM 630 O O . PRO A 1 81 ? 23.637 4.303 38.811 1.00 30.11 81 PRO A O 1
ATOM 633 N N . GLY A 1 82 ? 22.190 4.193 40.525 1.00 24.41 82 GLY A N 1
ATOM 634 C CA . GLY A 1 82 ? 23.172 3.910 41.561 1.00 24.41 82 GLY A CA 1
ATOM 635 C C . GLY A 1 82 ? 23.887 2.571 41.379 1.00 24.41 82 GLY A C 1
ATOM 636 O O . GLY A 1 82 ? 23.270 1.546 41.098 1.00 24.41 82 GLY A O 1
ATOM 637 N N . VAL A 1 83 ? 25.194 2.586 41.641 1.00 26.11 83 VAL A N 1
ATOM 638 C CA . VAL A 1 83 ? 25.969 1.405 42.025 1.00 26.11 83 VAL A CA 1
ATOM 639 C C . VAL A 1 83 ? 26.709 1.757 43.309 1.00 26.11 83 VAL A C 1
ATOM 641 O O . VAL A 1 83 ? 27.519 2.682 43.356 1.00 26.11 83 VAL A O 1
ATOM 644 N N . ASP A 1 84 ? 26.368 1.029 44.363 1.00 24.05 84 ASP A N 1
ATOM 645 C CA . ASP A 1 84 ? 26.919 1.155 45.703 1.00 24.05 84 ASP A CA 1
ATOM 646 C C . ASP A 1 84 ? 28.257 0.397 45.833 1.00 24.05 84 ASP A C 1
ATOM 648 O O . ASP A 1 84 ? 28.391 -0.729 45.356 1.00 24.05 84 ASP A O 1
ATOM 652 N N . ARG A 1 85 ? 29.179 0.996 46.604 1.00 23.41 85 ARG A N 1
ATOM 653 C CA . ARG A 1 85 ? 30.378 0.429 47.273 1.00 23.41 85 ARG A CA 1
ATOM 654 C C . ARG A 1 85 ? 31.580 -0.007 46.413 1.00 23.41 85 ARG A C 1
ATOM 656 O O . ARG A 1 85 ? 31.586 -1.080 45.835 1.00 23.41 85 ARG A O 1
ATOM 663 N N . PHE A 1 86 ? 32.703 0.709 46.552 1.00 22.33 86 PHE A N 1
ATOM 664 C CA . PHE A 1 86 ? 33.828 0.265 47.396 1.00 22.33 86 PHE A CA 1
ATOM 665 C C . PHE A 1 86 ? 34.804 1.418 47.706 1.00 22.33 86 PHE A C 1
ATOM 667 O O . PHE A 1 86 ? 35.076 2.302 46.904 1.00 22.33 86 PHE A O 1
ATOM 674 N N . SER A 1 87 ? 35.282 1.377 48.943 1.00 20.81 87 SER A N 1
ATOM 675 C CA . SER A 1 87 ? 36.176 2.268 49.681 1.00 20.81 87 SER A CA 1
ATOM 676 C C . SER A 1 87 ? 37.574 2.472 49.093 1.00 20.81 87 SER A C 1
ATOM 678 O O . SER A 1 87 ? 38.203 1.486 48.734 1.00 20.81 87 SER A O 1
ATOM 680 N N . PHE A 1 88 ? 38.128 3.684 49.228 1.00 21.97 88 PHE A N 1
ATOM 681 C CA . PHE A 1 88 ? 39.526 3.902 49.635 1.00 21.97 88 PHE A CA 1
ATOM 682 C C . PHE A 1 88 ? 39.676 5.274 50.319 1.00 21.97 88 PHE A C 1
ATOM 684 O O . PHE A 1 88 ? 39.544 6.320 49.694 1.00 21.97 88 PHE A O 1
ATOM 691 N N . SER A 1 89 ? 39.959 5.262 51.623 1.00 21.33 89 SER A N 1
ATOM 692 C CA . SER A 1 89 ? 40.608 6.371 52.336 1.00 21.33 89 SER A CA 1
ATOM 693 C C . SER A 1 89 ? 42.123 6.295 52.115 1.00 21.33 89 SER A C 1
ATOM 695 O O . SER A 1 89 ? 42.636 5.179 51.984 1.00 21.33 89 SER A O 1
ATOM 697 N N . PRO A 1 90 ? 42.865 7.413 52.201 1.00 28.34 90 PRO A N 1
ATOM 698 C CA . PRO A 1 90 ? 43.642 7.593 53.432 1.00 28.34 90 PRO A CA 1
ATOM 699 C C . PRO A 1 90 ? 43.836 9.051 53.918 1.00 28.34 90 PRO A C 1
ATOM 701 O O . PRO A 1 90 ? 43.984 9.992 53.147 1.00 28.34 90 PRO A O 1
ATOM 704 N N . THR A 1 91 ? 43.947 9.145 55.250 1.00 24.64 91 THR A N 1
ATOM 705 C CA . THR A 1 91 ? 44.823 10.028 56.058 1.00 24.64 91 THR A CA 1
ATOM 706 C C . THR A 1 91 ? 44.551 11.543 56.176 1.00 24.64 91 THR A C 1
ATOM 708 O O . THR A 1 91 ? 44.909 12.347 55.326 1.00 24.64 91 THR A O 1
ATOM 711 N N . SER A 1 92 ? 44.021 11.898 57.356 1.00 22.95 92 SER A N 1
ATOM 712 C CA . SER A 1 92 ? 44.157 13.144 58.151 1.00 22.95 92 SER A CA 1
ATOM 713 C C . SER A 1 92 ? 45.618 13.405 58.612 1.00 22.95 92 SER A C 1
ATOM 715 O O . SER A 1 92 ? 46.438 12.535 58.313 1.00 22.95 92 SER A O 1
ATOM 717 N N . PRO A 1 93 ? 45.990 14.418 59.453 1.00 38.53 93 PRO A N 1
ATOM 718 C CA . PRO A 1 93 ? 45.243 15.466 60.209 1.00 38.53 93 PRO A CA 1
ATOM 719 C C . PRO A 1 93 ? 45.972 16.865 60.103 1.00 38.53 93 PRO A C 1
ATOM 721 O O . PRO A 1 93 ? 46.728 17.010 59.143 1.00 38.53 93 PRO A O 1
ATOM 724 N N . PRO A 1 94 ? 45.859 17.894 61.000 1.00 33.62 94 PRO A N 1
ATOM 725 C CA . PRO A 1 94 ? 45.147 18.004 62.283 1.00 33.62 94 PRO A CA 1
ATOM 726 C C . PRO A 1 94 ? 44.375 19.312 62.605 1.00 33.62 94 PRO A C 1
ATOM 728 O O . PRO A 1 94 ? 44.431 20.333 61.931 1.00 33.62 94 PRO A O 1
ATOM 731 N N . SER A 1 95 ? 43.654 19.192 63.722 1.00 25.75 95 SER A N 1
ATOM 732 C CA . SER A 1 95 ? 42.857 20.116 64.545 1.00 25.75 95 SER A CA 1
ATOM 733 C C . SER A 1 95 ? 43.655 21.197 65.309 1.00 25.75 95 SER A C 1
ATOM 735 O O . SER A 1 95 ? 44.803 20.958 65.674 1.00 25.75 95 SER A O 1
ATOM 737 N N . THR A 1 96 ? 43.064 22.347 65.679 1.00 29.42 96 THR A N 1
ATOM 738 C CA . THR A 1 96 ? 42.499 22.733 67.015 1.00 29.42 96 THR A CA 1
ATOM 739 C C . THR A 1 96 ? 42.439 24.301 67.126 1.00 29.42 96 THR A C 1
ATOM 741 O O . THR A 1 96 ? 42.756 24.950 66.133 1.00 29.42 96 THR A O 1
ATOM 744 N N . PRO A 1 97 ? 42.014 24.961 68.238 1.00 41.22 97 PRO A N 1
ATOM 745 C CA . PRO A 1 97 ? 40.641 25.445 68.484 1.00 41.22 97 PRO A CA 1
ATOM 746 C C . PRO A 1 97 ? 40.587 26.934 68.955 1.00 41.22 97 PRO A C 1
ATOM 748 O O . PRO A 1 97 ? 41.623 27.570 69.076 1.00 41.22 97 PRO A O 1
ATOM 751 N N . PHE A 1 98 ? 39.408 27.498 69.271 1.00 26.97 98 PHE A N 1
ATOM 752 C CA . PHE A 1 98 ? 39.114 28.182 70.556 1.00 26.97 98 PHE A CA 1
ATOM 753 C C . PHE A 1 98 ? 37.675 28.734 70.609 1.00 26.97 98 PHE A C 1
ATOM 755 O O . PHE A 1 98 ? 37.051 29.048 69.600 1.00 26.97 98 PHE A O 1
ATOM 762 N N . ARG A 1 99 ? 37.162 28.781 71.836 1.00 26.72 99 ARG A N 1
ATOM 763 C CA . ARG A 1 99 ? 35.799 29.054 72.310 1.00 26.72 99 ARG A CA 1
ATOM 764 C C . ARG A 1 99 ? 35.747 30.490 72.860 1.00 26.72 99 ARG A C 1
ATOM 766 O O . ARG A 1 99 ? 36.782 30.952 73.319 1.00 26.72 99 ARG A O 1
ATOM 773 N N . ASP A 1 100 ? 34.586 31.156 72.828 1.00 26.92 100 ASP A N 1
ATOM 774 C CA . ASP A 1 100 ? 33.969 31.829 73.997 1.00 26.92 100 ASP A CA 1
ATOM 775 C C . ASP A 1 100 ? 32.802 32.773 73.617 1.00 26.92 100 ASP A C 1
ATOM 777 O O . ASP A 1 100 ? 32.954 33.825 73.008 1.00 26.92 100 ASP A O 1
ATOM 781 N N . THR A 1 101 ? 31.599 32.375 74.030 1.00 28.23 101 THR A N 1
ATOM 782 C CA . THR A 1 101 ? 30.427 33.219 74.365 1.00 28.23 101 THR A CA 1
ATOM 783 C C . THR A 1 101 ? 30.650 33.844 75.760 1.00 28.23 101 THR A C 1
ATOM 785 O O . THR A 1 101 ? 31.348 33.170 76.524 1.00 28.23 101 THR A O 1
ATOM 788 N N . PRO A 1 102 ? 30.001 34.953 76.234 1.00 38.84 102 PRO A N 1
ATOM 789 C CA . PRO A 1 102 ? 28.531 34.956 76.425 1.00 38.84 102 PRO A CA 1
ATOM 790 C C . PRO A 1 102 ? 27.780 36.308 76.694 1.00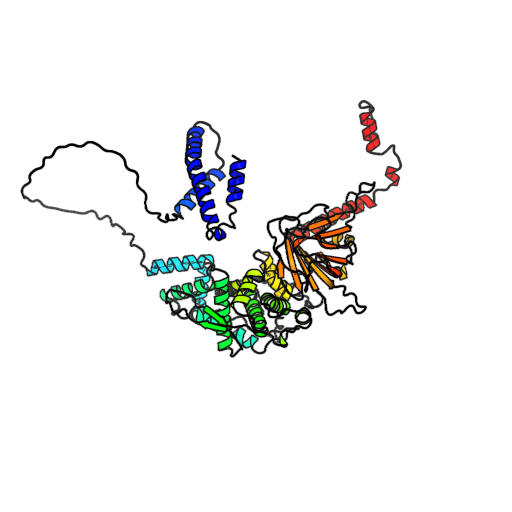 38.84 102 PRO A C 1
ATOM 792 O O . PRO A 1 102 ? 28.366 37.379 76.766 1.00 38.84 102 PRO A O 1
ATOM 795 N N . LYS A 1 103 ? 26.466 36.165 76.981 1.00 28.89 103 LYS A N 1
ATOM 796 C CA . LYS A 1 103 ? 25.568 36.967 77.868 1.00 28.89 103 LYS A CA 1
ATOM 797 C C . LYS A 1 103 ? 24.794 38.203 77.330 1.00 28.89 103 LYS A C 1
ATOM 799 O O . LYS A 1 103 ? 25.314 39.303 77.228 1.00 28.89 103 LYS A O 1
ATOM 804 N N . GLN A 1 104 ? 23.476 38.000 77.155 1.00 26.55 104 GLN A N 1
ATOM 805 C CA . GLN A 1 104 ? 22.352 38.940 77.434 1.00 26.55 104 GLN A CA 1
ATOM 806 C C . GLN A 1 104 ? 22.207 39.202 78.967 1.00 26.55 104 GLN A C 1
ATOM 808 O O . GLN A 1 104 ? 22.946 38.521 79.689 1.00 26.55 104 GLN A O 1
ATOM 813 N N . PRO A 1 105 ? 21.260 40.016 79.544 1.00 42.16 105 PRO A N 1
ATOM 814 C CA . PRO A 1 105 ? 20.013 40.691 79.052 1.00 42.16 105 PRO A CA 1
ATOM 815 C C . PRO A 1 105 ? 19.798 42.123 79.692 1.00 42.16 105 PRO A C 1
ATOM 817 O O . PRO A 1 105 ? 20.806 42.701 80.088 1.00 42.16 105 PRO A O 1
ATOM 820 N N . PRO A 1 106 ? 18.585 42.699 79.979 1.00 41.75 106 PRO A N 1
ATOM 821 C CA . PRO A 1 106 ? 17.255 42.756 79.315 1.00 41.75 106 PRO A CA 1
ATOM 822 C C . PRO A 1 106 ? 16.609 44.186 79.155 1.00 41.75 106 PRO A C 1
ATOM 824 O O . PRO A 1 106 ? 16.923 45.120 79.877 1.00 41.75 106 PRO A O 1
ATOM 827 N N . ARG A 1 107 ? 15.574 44.248 78.286 1.00 25.62 107 ARG A N 1
ATOM 828 C CA . ARG A 1 107 ? 14.257 44.970 78.310 1.00 25.62 107 ARG A CA 1
ATOM 829 C C . ARG A 1 107 ? 14.066 46.518 78.438 1.00 25.62 107 ARG A C 1
ATOM 831 O O . ARG A 1 107 ? 14.255 47.093 79.496 1.00 25.62 107 ARG A O 1
ATOM 838 N N . VAL A 1 108 ? 13.326 47.020 77.420 1.00 26.34 108 VAL A N 1
ATOM 839 C CA . VAL A 1 108 ? 12.139 47.938 77.399 1.00 26.34 108 VAL A CA 1
ATOM 840 C C . VAL A 1 108 ? 12.344 49.465 77.452 1.00 26.34 108 VAL A C 1
ATOM 842 O O . VAL A 1 108 ? 12.731 49.995 78.481 1.00 26.34 108 VAL A O 1
ATOM 845 N N . ALA A 1 109 ? 11.891 50.171 76.397 1.00 26.75 109 ALA A N 1
ATOM 846 C CA . ALA A 1 109 ? 10.954 51.314 76.462 1.00 26.75 109 ALA A CA 1
ATOM 847 C C . ALA A 1 109 ? 10.477 51.754 75.053 1.00 26.75 109 ALA A C 1
ATOM 849 O O . ALA A 1 109 ? 11.138 51.505 74.051 1.00 26.75 109 ALA A O 1
ATOM 850 N N . ALA A 1 110 ? 9.288 52.357 75.017 1.00 26.42 110 ALA A N 1
ATOM 851 C CA . ALA A 1 110 ? 8.404 52.620 73.879 1.00 26.42 110 ALA A CA 1
ATOM 852 C C . ALA A 1 110 ? 8.753 53.851 73.017 1.00 26.42 110 ALA A C 1
ATOM 854 O O . ALA A 1 110 ? 9.381 54.779 73.514 1.00 26.42 110 ALA A O 1
ATOM 855 N N . THR A 1 111 ? 8.225 53.922 71.782 1.00 28.27 111 THR A N 1
ATOM 856 C CA . THR A 1 111 ? 7.482 55.090 71.236 1.00 28.27 111 THR A CA 1
ATOM 857 C C . THR A 1 111 ? 6.873 54.814 69.846 1.00 28.27 111 THR A C 1
ATOM 859 O O . THR A 1 111 ? 7.219 53.864 69.156 1.00 28.27 111 THR A O 1
ATOM 862 N N . THR A 1 112 ? 5.872 55.630 69.528 1.00 26.05 112 THR A N 1
ATOM 863 C CA . THR A 1 112 ? 4.731 55.536 68.600 1.00 26.05 112 THR A CA 1
ATOM 864 C C . THR A 1 112 ? 4.944 56.050 67.156 1.00 26.05 112 THR A C 1
ATOM 866 O O . THR A 1 112 ? 5.768 56.931 66.949 1.00 26.05 112 THR A O 1
ATOM 869 N N . ALA A 1 113 ? 4.040 55.615 66.249 1.00 25.61 113 ALA A N 1
ATOM 870 C CA . ALA A 1 113 ? 3.467 56.307 65.060 1.00 25.61 113 ALA A CA 1
ATOM 871 C C . ALA A 1 113 ? 4.035 56.078 63.619 1.00 25.61 113 ALA A C 1
ATOM 873 O O . ALA A 1 113 ? 4.985 56.729 63.212 1.00 25.61 113 ALA A O 1
ATOM 874 N N . THR A 1 114 ? 3.350 55.186 62.860 1.00 28.38 114 THR A N 1
ATOM 875 C CA . THR A 1 114 ? 2.704 55.293 61.498 1.00 28.38 114 THR A CA 1
ATOM 876 C C . THR A 1 114 ? 3.332 56.069 60.308 1.00 28.38 114 THR A C 1
ATOM 878 O O . THR A 1 114 ? 3.951 57.096 60.550 1.00 28.38 114 THR A O 1
ATOM 881 N N . PRO A 1 115 ? 2.946 55.802 59.022 1.00 40.69 115 PRO A N 1
ATOM 882 C CA . PRO A 1 115 ? 2.362 54.597 58.400 1.00 40.69 115 PRO A CA 1
ATOM 883 C C . PRO A 1 115 ? 2.965 54.201 57.017 1.00 40.69 115 PRO A C 1
ATOM 885 O O . PRO A 1 115 ? 3.866 54.826 56.470 1.00 40.69 115 PRO A O 1
ATOM 888 N N . ALA A 1 116 ? 2.395 53.113 56.494 1.00 29.47 116 ALA A N 1
ATOM 889 C CA . ALA A 1 116 ? 2.633 52.362 55.267 1.00 29.47 116 ALA A CA 1
ATOM 890 C C . ALA A 1 116 ? 2.623 53.116 53.920 1.00 29.47 116 ALA A C 1
ATOM 892 O O . ALA A 1 116 ? 1.804 54.003 53.690 1.00 29.47 116 ALA A O 1
ATOM 893 N N . THR A 1 117 ? 3.384 52.559 52.969 1.00 28.88 117 THR A N 1
ATOM 894 C CA . THR A 1 117 ? 3.069 52.596 51.533 1.00 28.88 117 THR A CA 1
ATOM 895 C C . THR A 1 117 ? 2.975 51.154 51.034 1.00 28.88 117 THR A C 1
ATOM 897 O O . THR A 1 117 ? 3.928 50.384 51.133 1.00 28.88 117 THR A O 1
ATOM 900 N N . MET A 1 118 ? 1.789 50.777 50.561 1.00 34.25 118 MET A N 1
ATOM 901 C CA . MET A 1 118 ? 1.457 49.449 50.051 1.00 34.25 118 MET A CA 1
ATOM 902 C C . MET A 1 118 ? 2.139 49.186 48.704 1.00 34.25 118 MET A C 1
ATOM 904 O O . MET A 1 118 ? 1.895 49.904 47.739 1.00 34.25 118 MET A O 1
ATOM 908 N N . GLY A 1 119 ? 2.936 48.121 48.629 1.00 28.84 119 GLY A N 1
ATOM 909 C CA . GLY A 1 119 ? 3.311 47.453 47.386 1.00 28.84 119 GLY A CA 1
ATOM 910 C C . GLY A 1 119 ? 2.654 46.079 47.366 1.00 28.84 119 GLY A C 1
ATOM 911 O O . GLY A 1 119 ? 3.089 45.175 48.077 1.00 28.84 119 GLY A O 1
ATOM 912 N N . ALA A 1 120 ? 1.571 45.942 46.602 1.00 33.50 120 ALA A N 1
ATOM 913 C CA . ALA A 1 120 ? 0.890 44.675 46.384 1.00 33.50 120 ALA A CA 1
ATOM 914 C C . ALA A 1 120 ? 1.854 43.680 45.720 1.00 33.50 120 ALA A C 1
ATOM 916 O O . ALA A 1 120 ? 2.274 43.873 44.582 1.00 33.50 120 ALA A O 1
ATOM 917 N N . SER A 1 121 ? 2.208 42.618 46.442 1.00 32.34 121 SER A N 1
ATOM 918 C CA . SER A 1 121 ? 2.863 41.451 45.859 1.00 32.34 121 SER A CA 1
ATOM 919 C C . SER A 1 121 ? 1.779 40.560 45.265 1.00 32.34 121 SER A C 1
ATOM 921 O O . SER A 1 121 ? 1.009 39.943 45.997 1.00 32.34 121 SER A O 1
ATOM 923 N N . THR A 1 122 ? 1.697 40.503 43.937 1.00 39.66 122 THR A N 1
ATOM 924 C CA . THR A 1 122 ? 1.000 39.426 43.232 1.00 39.66 122 THR A CA 1
ATOM 925 C C . THR A 1 122 ? 1.770 38.136 43.487 1.00 39.66 122 THR A C 1
ATOM 927 O O . THR A 1 122 ? 2.798 37.883 42.860 1.00 39.66 122 THR A O 1
ATOM 930 N N . SER A 1 123 ? 1.303 37.334 44.441 1.00 40.78 123 SER A N 1
ATOM 931 C CA . SER A 1 123 ? 1.752 35.955 44.578 1.00 40.78 123 SER A CA 1
ATOM 932 C C . SER A 1 123 ? 1.315 35.193 43.329 1.00 40.78 123 SER A C 1
ATOM 934 O O . SER A 1 123 ? 0.120 34.987 43.117 1.00 40.78 123 SER A O 1
ATOM 936 N N . THR A 1 124 ? 2.268 34.775 42.501 1.00 44.69 124 THR A N 1
ATOM 937 C CA . THR A 1 124 ? 2.071 33.680 41.550 1.00 44.69 124 THR A CA 1
ATOM 938 C C . THR A 1 124 ? 1.759 32.427 42.364 1.00 44.69 124 THR A C 1
ATOM 940 O O . THR A 1 124 ? 2.667 31.756 42.850 1.00 44.69 124 THR A O 1
ATOM 943 N N . GLY A 1 125 ? 0.472 32.174 42.605 1.00 49.09 125 GLY A N 1
ATOM 944 C CA . GLY A 1 125 ? 0.015 30.903 43.150 1.00 49.09 125 GLY A CA 1
ATOM 945 C C . GLY A 1 125 ? 0.376 29.795 42.168 1.00 49.09 125 GLY A C 1
ATOM 946 O O . GLY A 1 125 ? 0.213 29.968 40.959 1.00 49.09 125 GLY A O 1
ATOM 947 N N . ASN A 1 126 ? 0.904 28.683 42.678 1.00 60.16 126 ASN A N 1
ATOM 948 C CA . ASN A 1 126 ? 1.056 27.474 41.876 1.00 60.16 126 ASN A CA 1
ATOM 949 C C . ASN A 1 126 ? -0.317 27.114 41.275 1.00 60.16 126 ASN A C 1
ATOM 951 O O . ASN A 1 126 ? -1.312 27.222 41.998 1.00 60.16 126 ASN A O 1
ATOM 955 N N . PRO A 1 127 ? -0.387 26.733 39.984 1.00 64.12 127 PRO A N 1
ATOM 956 C CA . PRO A 1 127 ? -1.645 26.343 39.354 1.00 64.12 127 PRO A CA 1
ATOM 957 C C . PRO A 1 127 ? -2.288 25.194 40.134 1.00 64.12 127 PRO A C 1
ATOM 959 O O . PRO A 1 127 ? -1.584 24.377 40.740 1.00 64.12 127 PRO A O 1
ATOM 962 N N . SER A 1 128 ? -3.620 25.146 40.150 1.00 78.31 128 SER A N 1
ATOM 963 C CA . SER A 1 128 ? -4.324 24.041 40.801 1.00 78.31 128 SER A CA 1
ATOM 964 C C . SER A 1 128 ? -3.984 22.709 40.101 1.00 78.31 128 SER A C 1
ATOM 966 O O . SER A 1 128 ? -3.631 22.710 38.917 1.00 78.31 128 SER A O 1
ATOM 968 N N . PRO A 1 129 ? -4.077 21.555 40.790 1.00 79.50 129 PRO A N 1
ATOM 969 C CA . PRO A 1 129 ? -3.802 20.252 40.176 1.00 79.50 129 PRO A CA 1
ATOM 970 C C . PRO A 1 129 ? -4.643 19.993 38.915 1.00 79.50 129 PRO A C 1
ATOM 972 O O . PRO A 1 129 ? -4.142 19.436 37.944 1.00 79.50 129 PRO A O 1
ATOM 975 N N . GLU A 1 130 ? -5.893 20.459 38.906 1.00 77.94 130 GLU A N 1
ATOM 976 C CA . GLU A 1 130 ? -6.816 20.343 37.770 1.00 77.94 130 GLU A CA 1
ATOM 977 C C . GLU A 1 130 ? -6.397 21.231 36.588 1.00 77.94 130 GLU A C 1
ATOM 979 O O . GLU A 1 130 ? -6.428 20.794 35.439 1.00 77.94 130 GLU A O 1
ATOM 984 N N . GLU A 1 131 ? -5.936 22.460 36.851 1.00 81.31 131 GLU A N 1
ATOM 985 C CA . GLU A 1 131 ? -5.399 23.352 35.813 1.00 81.31 131 GLU A CA 1
ATOM 986 C C . GLU A 1 131 ? -4.107 22.802 35.202 1.00 81.31 131 GLU A C 1
ATOM 988 O O . GLU A 1 131 ? -3.848 22.984 34.008 1.00 81.31 131 GLU A O 1
ATOM 993 N N . GLN A 1 132 ? -3.280 22.141 36.015 1.00 85.12 132 GLN A N 1
ATOM 994 C CA . GLN A 1 132 ? -2.069 21.489 35.541 1.00 85.12 132 GLN A CA 1
ATOM 995 C C . GLN A 1 132 ? -2.401 20.272 34.669 1.00 85.12 132 GLN A C 1
ATOM 997 O O . GLN A 1 132 ? -1.882 20.177 33.556 1.00 85.12 132 GLN A O 1
ATOM 1002 N N . GLU A 1 133 ? -3.321 19.409 35.107 1.00 88.00 133 GLU A N 1
ATOM 1003 C CA . GLU A 1 133 ? -3.768 18.259 34.317 1.00 88.00 133 GLU A CA 1
ATOM 1004 C C . GLU A 1 133 ? -4.399 18.698 32.986 1.00 88.00 133 GLU A C 1
ATOM 1006 O O . GLU A 1 133 ? -4.095 18.143 31.928 1.00 88.00 133 GLU A O 1
ATOM 1011 N N . GLN A 1 134 ? -5.230 19.744 33.002 1.00 88.75 134 GLN A N 1
ATOM 1012 C CA . GLN A 1 134 ? -5.809 20.295 31.780 1.00 88.75 134 GLN A CA 1
ATOM 1013 C C . GLN A 1 134 ? -4.728 20.771 30.803 1.00 88.75 134 GLN A C 1
ATOM 1015 O O . GLN A 1 134 ? -4.806 20.462 29.613 1.00 88.75 134 GLN A O 1
ATOM 1020 N N . ARG A 1 135 ? -3.702 21.489 31.281 1.00 89.06 135 ARG A N 1
ATOM 1021 C CA . ARG A 1 135 ? -2.584 21.934 30.430 1.00 89.06 135 ARG A CA 1
ATOM 1022 C C . ARG A 1 135 ? -1.806 20.762 29.842 1.00 89.06 135 ARG A C 1
ATOM 1024 O O . ARG A 1 135 ? -1.404 20.831 28.681 1.00 89.06 135 ARG A O 1
ATOM 1031 N N . GLU A 1 136 ? -1.603 19.693 30.607 1.00 91.12 136 GLU A N 1
ATOM 1032 C CA . GLU A 1 136 ? -0.944 18.474 30.127 1.00 91.12 136 GLU A CA 1
ATOM 1033 C C . GLU A 1 136 ? -1.767 17.801 29.017 1.00 91.12 136 GLU A C 1
ATOM 1035 O O . GLU A 1 136 ? -1.237 17.521 27.938 1.00 91.12 136 GLU A O 1
ATOM 1040 N N . GLN A 1 137 ? -3.077 17.633 29.220 1.00 91.62 137 GLN A N 1
ATOM 1041 C CA . GLN A 1 137 ? -3.974 17.047 28.218 1.00 91.62 137 GLN A CA 1
ATOM 1042 C C . GLN A 1 137 ? -4.098 17.911 26.954 1.00 91.62 137 GLN A C 1
ATOM 1044 O O . GLN A 1 137 ? -4.088 17.373 25.844 1.00 91.62 137 GLN A O 1
ATOM 1049 N N . GLU A 1 138 ? -4.164 19.240 27.091 1.00 93.25 138 GLU A N 1
ATOM 1050 C CA . GLU A 1 138 ? -4.151 20.168 25.952 1.00 93.25 138 GLU A CA 1
ATOM 1051 C C . GLU A 1 138 ? -2.827 20.086 25.178 1.00 93.25 138 GLU A C 1
ATOM 1053 O O . GLU A 1 138 ? -2.830 20.078 23.945 1.00 93.25 138 GLU A O 1
ATOM 1058 N N . THR A 1 139 ? -1.699 19.964 25.882 1.00 92.25 139 THR A N 1
ATOM 1059 C CA . THR A 1 139 ? -0.375 19.822 25.258 1.00 92.25 139 THR A CA 1
ATOM 1060 C C . THR A 1 139 ? -0.294 18.533 24.442 1.00 92.25 139 THR A C 1
ATOM 1062 O O . THR A 1 139 ? 0.084 18.577 23.269 1.00 92.25 139 THR A O 1
ATOM 1065 N N . LEU A 1 140 ? -0.723 17.402 25.011 1.00 91.56 140 LEU A N 1
ATOM 1066 C CA . LEU A 1 140 ? -0.771 16.113 24.310 1.00 91.56 140 LEU A CA 1
ATOM 1067 C C . LEU A 1 140 ? -1.696 16.157 23.085 1.00 91.56 140 LEU A C 1
ATOM 1069 O O . LEU A 1 140 ? -1.313 15.712 22.000 1.00 91.56 140 LEU A O 1
ATOM 1073 N N . ALA A 1 141 ? -2.876 16.760 23.227 1.00 91.81 141 ALA A N 1
ATOM 1074 C CA . ALA A 1 141 ? -3.848 16.845 22.144 1.00 91.81 141 ALA A CA 1
ATOM 1075 C C . ALA A 1 141 ? -3.352 17.734 20.996 1.00 91.81 141 ALA A C 1
ATOM 1077 O O . ALA A 1 141 ? -3.521 17.386 19.823 1.00 91.81 141 ALA A O 1
ATOM 1078 N N . SER A 1 142 ? -2.667 18.835 21.328 1.00 92.19 142 SER A N 1
ATOM 1079 C CA . SER A 1 142 ? -2.108 19.780 20.353 1.00 92.19 142 SER A CA 1
ATOM 1080 C C . SER A 1 142 ? -1.066 19.157 19.417 1.00 92.19 142 SER A C 1
ATOM 1082 O O . SER A 1 142 ? -0.888 19.636 18.297 1.00 92.19 142 SER A O 1
ATOM 1084 N N . ALA A 1 143 ? -0.423 18.061 19.838 1.00 90.62 143 ALA A N 1
ATOM 1085 C CA . ALA A 1 143 ? 0.509 17.302 19.005 1.00 90.62 143 ALA A CA 1
ATOM 1086 C C . ALA A 1 143 ? -0.186 16.503 17.885 1.00 90.62 143 ALA A C 1
ATOM 1088 O O . ALA A 1 143 ? 0.478 16.101 16.928 1.00 90.62 143 ALA A O 1
ATOM 1089 N N . SER A 1 144 ? -1.499 16.272 18.004 1.00 90.38 144 SER A N 1
ATOM 1090 C CA . SER A 1 144 ? -2.297 15.467 17.067 1.00 90.38 144 SER A CA 1
ATOM 1091 C C . SER A 1 144 ? -3.276 16.312 16.249 1.00 90.38 144 SER A C 1
ATOM 1093 O O . SER A 1 144 ? -3.422 16.100 15.047 1.00 90.38 144 SER A O 1
ATOM 1095 N N . LEU A 1 145 ? -3.942 17.290 16.874 1.00 89.69 145 LEU A N 1
ATOM 1096 C CA . LEU A 1 145 ? -4.846 18.223 16.197 1.00 89.69 145 LEU A CA 1
ATOM 1097 C C . LEU A 1 145 ? -4.782 19.605 16.856 1.00 89.69 145 LEU A C 1
ATOM 1099 O O . LEU A 1 145 ? -4.636 19.727 18.068 1.00 89.69 145 LEU A O 1
ATOM 1103 N N . ALA A 1 146 ? -4.919 20.666 16.059 1.00 90.25 146 ALA A N 1
ATOM 1104 C CA . ALA A 1 146 ? -4.876 22.030 16.571 1.00 90.25 146 ALA A CA 1
ATOM 1105 C C . ALA A 1 146 ? -5.987 22.275 17.612 1.00 90.25 146 ALA A C 1
ATOM 1107 O O . ALA A 1 146 ? -7.164 22.026 17.345 1.00 90.25 146 ALA A O 1
ATOM 1108 N N . LEU A 1 147 ? -5.625 22.831 18.775 1.00 90.81 147 LEU A N 1
ATOM 1109 C CA . LEU A 1 147 ? -6.564 23.106 19.873 1.00 90.81 147 LEU A CA 1
ATOM 1110 C C . LEU A 1 147 ? -7.810 23.914 19.462 1.00 90.81 147 LEU A C 1
ATOM 1112 O O . LEU A 1 147 ? -8.895 23.577 19.934 1.00 90.81 147 LEU A O 1
ATOM 1116 N N . PRO A 1 148 ? -7.728 24.930 18.575 1.00 90.31 148 PRO A N 1
ATOM 1117 C CA . PRO A 1 148 ? -8.922 25.628 18.099 1.00 90.31 148 PRO A CA 1
ATOM 1118 C C . PRO A 1 148 ? -9.922 24.710 17.384 1.00 90.31 148 PRO A C 1
ATOM 1120 O O . PRO A 1 148 ? -11.124 24.848 17.597 1.00 90.31 148 PRO A O 1
ATOM 1123 N N . LEU A 1 149 ? -9.440 23.739 16.598 1.00 89.69 149 LEU A N 1
ATOM 1124 C CA . LEU A 1 149 ? -10.299 22.753 15.934 1.00 89.69 149 LEU A CA 1
ATOM 1125 C C . LEU A 1 149 ? -10.941 21.817 16.954 1.00 89.69 149 LEU A C 1
ATOM 1127 O O . LEU A 1 149 ? -12.130 21.548 16.859 1.00 89.69 149 LEU A O 1
ATOM 1131 N N . LEU A 1 150 ? -10.191 21.375 17.966 1.00 90.69 150 LEU A N 1
ATOM 1132 C CA . LEU A 1 150 ? -10.734 20.533 19.035 1.00 90.69 150 LEU A CA 1
ATOM 1133 C C . LEU A 1 150 ? -11.811 21.257 19.849 1.00 90.69 150 LEU A C 1
ATOM 1135 O O . LEU A 1 150 ? -12.834 20.661 20.168 1.00 90.69 150 LEU A O 1
ATOM 1139 N N . ARG A 1 151 ? -11.623 22.549 20.143 1.00 89.88 151 ARG A N 1
ATOM 1140 C CA . ARG A 1 151 ? -12.647 23.368 20.812 1.00 89.88 151 ARG A CA 1
ATOM 1141 C C . ARG A 1 151 ? -13.880 23.565 19.930 1.00 89.88 151 ARG A C 1
ATOM 1143 O O . ARG A 1 151 ? -15.000 23.445 20.423 1.00 89.88 151 ARG A O 1
ATOM 1150 N N . GLY A 1 152 ? -13.677 23.811 18.633 1.00 88.31 152 GLY A N 1
ATOM 1151 C CA . GLY A 1 152 ? -14.753 23.860 17.642 1.00 88.31 152 GLY A CA 1
ATOM 1152 C C . GLY A 1 152 ? -15.545 22.553 17.598 1.00 88.31 152 GLY A C 1
ATOM 1153 O O . GLY A 1 152 ? -16.765 22.568 17.758 1.00 88.31 152 GLY A O 1
ATOM 1154 N N . ALA A 1 153 ? -14.846 21.422 17.488 1.00 87.69 153 ALA A N 1
ATOM 1155 C CA . ALA A 1 153 ? -15.432 20.089 17.502 1.00 87.69 153 ALA A CA 1
ATOM 1156 C C . ALA A 1 153 ? -16.213 19.837 18.794 1.00 87.69 153 ALA A C 1
ATOM 1158 O O . ALA A 1 153 ? -17.398 19.552 18.709 1.00 87.69 153 ALA A O 1
ATOM 1159 N N . PHE A 1 154 ? -15.608 20.048 19.968 1.00 88.44 154 PHE A N 1
ATOM 1160 C CA . PHE A 1 154 ? -16.258 19.855 21.268 1.00 88.44 154 PHE A CA 1
ATOM 1161 C C . PHE A 1 154 ? -17.551 20.662 21.405 1.00 88.44 154 PHE A C 1
ATOM 1163 O O . PHE A 1 154 ? -18.574 20.124 21.825 1.00 88.44 154 PHE A O 1
ATOM 1170 N N . SER A 1 155 ? -17.543 21.933 20.989 1.00 85.62 155 SER A N 1
ATOM 1171 C CA . SER A 1 155 ? -18.750 22.765 21.040 1.00 85.62 155 SER A CA 1
ATOM 1172 C C . SER A 1 155 ? -19.892 22.199 20.185 1.00 85.62 155 SER A C 1
ATOM 1174 O O . SER A 1 155 ? -21.036 22.177 20.637 1.00 85.62 155 SER A O 1
ATOM 1176 N N . ARG A 1 156 ? -19.581 21.670 18.993 1.00 82.69 156 ARG A N 1
ATOM 1177 C CA . ARG A 1 156 ? -20.560 21.161 18.018 1.00 82.69 156 ARG A CA 1
ATOM 1178 C C . ARG A 1 156 ? -20.953 19.699 18.234 1.00 82.69 156 ARG A C 1
ATOM 1180 O O . ARG A 1 156 ? -22.067 19.318 17.898 1.00 82.69 156 ARG A O 1
ATOM 1187 N N . SER A 1 157 ? -20.068 18.883 18.801 1.00 77.94 157 SER A N 1
ATOM 1188 C CA . SER A 1 157 ? -20.287 17.452 19.034 1.00 77.94 157 SER A CA 1
ATOM 1189 C C . SER A 1 157 ? -20.890 17.148 20.405 1.00 77.94 157 SER A C 1
ATOM 1191 O O . SER A 1 157 ? -21.290 16.015 20.653 1.00 77.94 157 SER A O 1
ATOM 1193 N N . SER A 1 158 ? -20.959 18.139 21.297 1.00 63.97 158 SER A N 1
ATOM 1194 C CA . SER A 1 158 ? -21.454 17.991 22.672 1.00 63.97 158 SER A CA 1
ATOM 1195 C C . SER A 1 158 ? -22.892 17.474 22.792 1.00 63.97 158 SER A C 1
ATOM 1197 O O . SER A 1 158 ? -23.238 16.893 23.816 1.00 63.97 158 SER A O 1
ATOM 1199 N N . ALA A 1 159 ? -23.720 17.649 21.757 1.00 64.12 159 ALA A N 1
ATOM 1200 C CA . ALA A 1 159 ? -25.089 17.137 21.731 1.00 64.12 159 ALA A CA 1
ATOM 1201 C C . ALA A 1 159 ? -25.182 15.652 21.323 1.00 64.12 159 ALA A C 1
ATOM 1203 O O . ALA A 1 159 ? -26.091 14.960 21.772 1.00 64.12 159 ALA A O 1
ATOM 1204 N N . SER A 1 160 ? -24.268 15.158 20.475 1.00 81.62 160 SER A N 1
ATOM 1205 C CA . SER A 1 160 ? -24.283 13.779 19.960 1.00 81.62 160 SER A CA 1
ATOM 1206 C C . SER A 1 160 ? -22.904 13.369 19.424 1.00 81.62 160 SER A C 1
ATOM 1208 O O . SER A 1 160 ? -22.624 13.408 18.223 1.00 81.62 160 SER A O 1
ATOM 1210 N N . LEU A 1 161 ? -22.003 12.966 20.324 1.00 86.00 161 LEU A N 1
ATOM 1211 C CA . LEU A 1 161 ? -20.643 12.562 19.951 1.00 86.00 161 LEU A CA 1
ATOM 1212 C C . LEU A 1 161 ? -20.626 11.290 19.086 1.00 86.00 161 LEU A C 1
ATOM 1214 O O . LEU A 1 161 ? -19.811 11.168 18.173 1.00 86.00 161 LEU A O 1
ATOM 1218 N N . ALA A 1 162 ? -21.549 10.362 19.345 1.00 88.69 162 ALA A N 1
ATOM 1219 C CA . ALA A 1 162 ? -21.701 9.141 18.561 1.00 88.69 162 ALA A CA 1
ATOM 1220 C C . ALA A 1 162 ? -22.017 9.441 17.087 1.00 88.69 162 ALA A C 1
ATOM 1222 O O . ALA A 1 162 ? -21.473 8.792 16.198 1.00 88.69 162 ALA A O 1
ATOM 1223 N N . GLU A 1 163 ? -22.848 10.449 16.816 1.00 86.50 163 GLU A N 1
ATOM 1224 C CA . GLU A 1 163 ? -23.182 10.884 15.456 1.00 86.50 163 GLU A CA 1
ATOM 1225 C C . GLU A 1 163 ? -22.019 11.637 14.802 1.00 86.50 163 GLU A C 1
ATOM 1227 O O . GLU A 1 163 ? -21.659 11.348 13.662 1.00 86.50 163 GLU A O 1
ATOM 1232 N N . ALA A 1 164 ? -21.344 12.518 15.550 1.00 87.00 164 ALA A N 1
ATOM 1233 C CA . ALA A 1 164 ? -20.140 13.203 15.078 1.00 87.00 164 ALA A CA 1
ATOM 1234 C C . ALA A 1 164 ? -19.046 12.212 14.631 1.00 87.00 164 ALA A C 1
ATOM 1236 O O . ALA A 1 164 ? -18.377 12.426 13.618 1.00 87.00 164 ALA A O 1
ATOM 1237 N N . LEU A 1 165 ? -18.905 11.094 15.345 1.00 90.19 165 LEU A N 1
ATOM 1238 C CA . LEU A 1 165 ? -17.950 10.024 15.050 1.00 90.19 165 LEU A CA 1
ATOM 1239 C C . LEU A 1 165 ? -18.490 8.946 14.101 1.00 90.19 165 LEU A C 1
ATOM 1241 O O . LEU A 1 165 ? -17.750 8.019 13.774 1.00 90.19 165 LEU A O 1
ATOM 1245 N N . SER A 1 166 ? -19.746 9.021 13.662 1.00 89.31 166 SER A N 1
ATOM 1246 C CA . SER A 1 166 ? -20.303 8.044 12.723 1.00 89.31 166 SER A CA 1
ATOM 1247 C C . SER A 1 166 ? -19.841 8.336 11.293 1.00 89.31 166 SER A C 1
ATOM 1249 O O . SER A 1 166 ? -19.793 9.503 10.893 1.00 89.31 166 SER A O 1
ATOM 1251 N N . PRO A 1 167 ? -19.493 7.307 10.504 1.00 85.12 167 PRO A N 1
ATOM 1252 C CA . PRO A 1 167 ? -19.114 7.504 9.111 1.00 85.12 167 PRO A CA 1
ATOM 1253 C C . PRO A 1 167 ? -20.326 7.977 8.294 1.00 85.12 167 PRO A C 1
ATOM 1255 O O . PRO A 1 167 ? -21.470 7.705 8.675 1.00 85.12 167 PRO A O 1
ATOM 1258 N N . PRO A 1 168 ? -20.109 8.685 7.170 1.00 78.31 168 PRO A N 1
ATOM 1259 C CA . PRO A 1 168 ? -21.202 9.053 6.281 1.00 78.31 168 PRO A CA 1
ATOM 1260 C C . PRO A 1 168 ? -21.902 7.792 5.739 1.00 78.31 168 PRO A C 1
ATOM 1262 O O . PRO A 1 168 ? -21.244 6.768 5.529 1.00 78.31 168 PRO A O 1
ATOM 1265 N N . PRO A 1 169 ? -23.226 7.843 5.506 1.00 75.50 169 PRO A N 1
ATOM 1266 C CA . PRO A 1 169 ? -23.945 6.718 4.928 1.00 75.50 169 PRO A CA 1
ATOM 1267 C C . PRO A 1 169 ? -23.398 6.417 3.529 1.00 75.50 169 PRO A C 1
ATOM 1269 O O . PRO A 1 169 ? -23.316 7.304 2.681 1.00 75.50 169 PRO A O 1
ATOM 1272 N N . ALA A 1 170 ? -23.028 5.160 3.299 1.00 77.56 170 ALA A N 1
ATOM 1273 C CA . ALA A 1 170 ? -22.515 4.682 2.025 1.00 77.56 170 ALA A CA 1
ATOM 1274 C C . ALA A 1 170 ? -23.085 3.295 1.714 1.00 77.56 170 ALA A C 1
ATOM 1276 O O . ALA A 1 170 ? -23.142 2.421 2.586 1.00 77.56 170 ALA A O 1
ATOM 1277 N N . ASP A 1 171 ? -23.474 3.100 0.457 1.00 81.12 171 ASP A N 1
ATOM 1278 C CA . ASP A 1 171 ? -23.813 1.788 -0.083 1.00 81.12 171 ASP A CA 1
ATOM 1279 C C . ASP A 1 171 ? -22.527 1.116 -0.569 1.00 81.12 171 ASP A C 1
ATOM 1281 O O . ASP A 1 171 ? -21.775 1.719 -1.331 1.00 81.12 171 ASP A O 1
ATOM 1285 N N . PHE A 1 172 ? -22.252 -0.115 -0.134 1.00 83.62 172 PHE A N 1
ATOM 1286 C CA . PHE A 1 172 ? -21.016 -0.817 -0.471 1.00 83.62 172 PHE A CA 1
ATOM 1287 C C . PHE A 1 172 ? -21.264 -1.873 -1.539 1.00 83.62 172 PHE A C 1
ATOM 1289 O O . PHE A 1 172 ? -22.209 -2.661 -1.460 1.00 83.62 172 PHE A O 1
ATOM 1296 N N . ARG A 1 173 ? -20.362 -1.937 -2.516 1.00 83.31 173 ARG A N 1
ATOM 1297 C CA . ARG A 1 173 ? -20.316 -2.991 -3.527 1.00 83.31 173 ARG A CA 1
ATOM 1298 C C . ARG A 1 173 ? -18.928 -3.616 -3.538 1.00 83.31 173 ARG A C 1
ATOM 1300 O O . ARG A 1 173 ? -17.942 -2.921 -3.363 1.00 83.31 173 ARG A O 1
ATOM 1307 N N . SER A 1 174 ? -18.844 -4.918 -3.766 1.00 79.25 174 SER A N 1
ATOM 1308 C CA . SER A 1 174 ? -17.581 -5.620 -3.996 1.00 79.25 174 SER A CA 1
ATOM 1309 C C . SER A 1 174 ? -17.796 -6.629 -5.111 1.00 79.25 174 SER A C 1
ATOM 1311 O O . SER A 1 174 ? -18.805 -7.338 -5.090 1.00 79.25 174 SER A O 1
ATOM 1313 N N . ASP A 1 175 ? -16.879 -6.681 -6.074 1.00 67.81 175 ASP A N 1
ATOM 1314 C CA . ASP A 1 175 ? -16.956 -7.650 -7.171 1.00 67.81 175 ASP A CA 1
ATOM 1315 C C . ASP A 1 175 ? -16.420 -9.028 -6.736 1.00 67.81 175 ASP A C 1
ATOM 1317 O O . ASP A 1 175 ? -16.973 -10.056 -7.121 1.00 67.81 175 ASP A O 1
ATOM 1321 N N . SER A 1 176 ? -15.400 -9.068 -5.872 1.00 68.44 176 SER A N 1
ATOM 1322 C CA . SER A 1 176 ? -14.941 -10.272 -5.167 1.00 68.44 176 SER A CA 1
ATOM 1323 C C . SER A 1 176 ? -13.954 -9.883 -4.054 1.00 68.44 176 SER A C 1
ATOM 1325 O O . SER A 1 176 ? -13.051 -9.087 -4.322 1.00 68.44 176 SER A O 1
ATOM 1327 N N . PRO A 1 177 ? -14.077 -10.420 -2.823 1.00 70.62 177 PRO A N 1
ATOM 1328 C CA . PRO A 1 177 ? -15.131 -11.313 -2.323 1.00 70.62 177 PRO A CA 1
ATOM 1329 C C . PRO A 1 177 ? -16.463 -10.569 -2.071 1.00 70.62 177 PRO A C 1
ATOM 1331 O O . PRO A 1 177 ? -16.452 -9.348 -1.903 1.00 70.62 177 PRO A O 1
ATOM 1334 N N . PRO A 1 178 ? -17.618 -11.267 -2.027 1.00 79.19 178 PRO A N 1
ATOM 1335 C CA . PRO A 1 178 ? -18.920 -10.630 -1.824 1.00 79.19 178 PRO A CA 1
ATOM 1336 C C . PRO A 1 178 ? -18.998 -9.912 -0.473 1.00 79.19 178 PRO A C 1
ATOM 1338 O O . PRO A 1 178 ? -18.431 -10.365 0.523 1.00 79.19 178 PRO A O 1
ATOM 1341 N N . VAL A 1 179 ? -19.743 -8.805 -0.441 1.00 81.69 179 VAL A N 1
ATOM 1342 C CA . VAL A 1 179 ? -19.920 -7.987 0.766 1.00 81.69 179 VAL A CA 1
ATOM 1343 C C . VAL A 1 179 ? -20.643 -8.798 1.852 1.00 81.69 179 VAL A C 1
ATOM 1345 O O . VAL A 1 179 ? -21.753 -9.280 1.609 1.00 81.69 179 VAL A O 1
ATOM 1348 N N . PRO A 1 180 ? -20.068 -8.953 3.059 1.00 83.62 180 PRO A N 1
ATOM 1349 C CA . PRO A 1 180 ? -20.739 -9.632 4.156 1.00 83.62 180 PRO A CA 1
ATOM 1350 C C . PRO A 1 180 ? -21.981 -8.859 4.616 1.00 83.62 180 PRO A C 1
ATOM 1352 O O . PRO A 1 180 ? -21.940 -7.631 4.720 1.00 83.62 180 PRO A O 1
ATOM 1355 N N . PRO A 1 181 ? -23.071 -9.554 4.988 1.00 83.06 181 PRO A N 1
ATOM 1356 C CA . PRO A 1 181 ? -24.348 -8.912 5.306 1.00 83.06 181 PRO A CA 1
ATOM 1357 C C . PRO A 1 181 ? -24.282 -7.987 6.531 1.00 83.06 181 PRO A C 1
ATOM 1359 O O . PRO A 1 181 ? -25.067 -7.052 6.646 1.00 83.06 181 PRO A O 1
ATOM 1362 N N . HIS A 1 182 ? -23.339 -8.224 7.445 1.00 86.81 182 HIS A N 1
ATOM 1363 C CA . HIS A 1 182 ? -23.185 -7.455 8.678 1.00 86.81 182 HIS A CA 1
ATOM 1364 C C . HIS A 1 182 ? -22.282 -6.220 8.529 1.00 86.81 182 HIS A C 1
ATOM 1366 O O . HIS A 1 182 ? -22.215 -5.428 9.466 1.00 86.81 182 HIS A O 1
ATOM 1372 N N . LEU A 1 183 ? -21.607 -6.020 7.385 1.00 88.44 183 LEU A N 1
ATOM 1373 C CA . LEU A 1 183 ? -20.660 -4.909 7.210 1.00 88.44 183 LEU A CA 1
ATOM 1374 C C . LEU A 1 183 ? -21.341 -3.547 7.400 1.00 88.44 183 LEU A C 1
ATOM 1376 O O . LEU A 1 183 ? -20.841 -2.708 8.141 1.00 88.44 183 LEU A O 1
ATOM 1380 N N . HIS A 1 184 ? -22.510 -3.348 6.787 1.00 88.25 184 HIS A N 1
ATOM 1381 C CA . HIS A 1 184 ? -23.280 -2.108 6.930 1.00 88.25 184 HIS A CA 1
ATOM 1382 C C . HIS A 1 184 ? -23.670 -1.828 8.384 1.00 88.25 184 HIS A C 1
ATOM 1384 O O . HIS A 1 184 ? -23.499 -0.710 8.867 1.00 88.25 184 HIS A O 1
ATOM 1390 N N . GLY A 1 185 ? -24.160 -2.854 9.088 1.00 88.94 185 GLY A N 1
ATOM 1391 C CA . GLY A 1 185 ? -24.514 -2.746 10.502 1.00 88.94 185 GLY A CA 1
ATOM 1392 C C . GLY A 1 185 ? -23.305 -2.381 11.359 1.00 88.94 185 GLY A C 1
ATOM 1393 O O . GLY A 1 185 ? -23.394 -1.475 12.179 1.00 88.94 185 GLY A O 1
ATOM 1394 N N . LEU A 1 186 ? -22.161 -3.022 11.120 1.00 92.19 186 LEU A N 1
ATOM 1395 C CA . LEU A 1 186 ? -20.915 -2.764 11.839 1.00 92.19 186 LEU A CA 1
ATOM 1396 C C . LEU A 1 186 ? -20.396 -1.340 11.605 1.00 92.19 186 LEU A C 1
ATOM 1398 O O . LEU A 1 186 ? -20.085 -0.638 12.564 1.00 92.19 186 LEU A O 1
ATOM 1402 N N . VAL A 1 187 ? -20.350 -0.886 10.349 1.00 91.31 187 VAL A N 1
ATOM 1403 C CA . VAL A 1 187 ? -19.899 0.470 9.992 1.00 91.31 187 VAL A CA 1
ATOM 1404 C C . VAL A 1 187 ? -20.791 1.532 10.648 1.00 91.31 187 VAL A C 1
ATOM 1406 O O . VAL A 1 187 ? -20.279 2.509 11.190 1.00 91.31 187 VAL A O 1
ATOM 1409 N N . ALA A 1 188 ? -22.109 1.309 10.707 1.00 90.38 188 ALA A N 1
ATOM 1410 C CA . ALA A 1 188 ? -23.041 2.200 11.403 1.00 90.38 188 ALA A CA 1
ATOM 1411 C C . ALA A 1 188 ? -22.839 2.241 12.935 1.00 90.38 188 ALA A C 1
ATOM 1413 O O . ALA A 1 188 ? -23.259 3.197 13.586 1.00 90.38 188 ALA A O 1
ATOM 1414 N N . ARG A 1 189 ? -22.195 1.225 13.528 1.00 93.50 189 ARG A N 1
ATOM 1415 C CA . ARG A 1 189 ? -21.886 1.160 14.969 1.00 93.50 189 ARG A CA 1
ATOM 1416 C C . ARG A 1 189 ? -20.504 1.698 15.337 1.00 93.50 189 ARG A C 1
ATOM 1418 O O . ARG A 1 189 ? -20.220 1.815 16.525 1.00 93.50 189 ARG A O 1
ATOM 1425 N N . LEU A 1 190 ? -19.682 2.107 14.366 1.00 92.94 190 LEU A N 1
ATOM 1426 C CA . LEU A 1 190 ? -18.351 2.675 14.622 1.00 92.94 190 LEU A CA 1
ATOM 1427 C C . LEU A 1 190 ? -18.392 3.906 15.536 1.00 92.94 190 LEU A C 1
ATOM 1429 O O . LEU A 1 190 ? -17.691 3.946 16.543 1.00 92.94 190 LEU A O 1
ATOM 1433 N N . GLY A 1 191 ? -19.223 4.897 15.204 1.00 92.50 191 GLY A N 1
ATOM 1434 C CA . GLY A 1 191 ? -19.346 6.127 15.990 1.00 92.50 191 GLY A CA 1
ATOM 1435 C C . GLY A 1 191 ? -19.784 5.874 17.437 1.00 92.50 191 GLY A C 1
ATOM 1436 O O . GLY A 1 191 ? -19.075 6.295 18.356 1.00 92.50 191 GLY A O 1
ATOM 1437 N N . PRO A 1 192 ? -20.895 5.141 17.662 1.00 93.44 192 PRO A N 1
ATOM 1438 C CA . PRO A 1 192 ? -21.313 4.708 18.994 1.00 93.44 192 PRO A CA 1
ATOM 1439 C C . PRO A 1 192 ? -20.229 3.953 19.772 1.00 93.44 192 PRO A C 1
ATOM 1441 O O . PRO A 1 192 ? -19.978 4.310 20.920 1.00 93.44 192 PRO A O 1
ATOM 1444 N N . ALA A 1 193 ? -19.545 2.984 19.151 1.00 94.12 193 ALA A N 1
ATOM 1445 C CA . ALA A 1 193 ? -18.507 2.189 19.810 1.00 94.12 193 ALA A CA 1
ATOM 1446 C C . ALA A 1 193 ? -17.304 3.041 20.255 1.00 94.12 193 ALA A C 1
ATOM 1448 O O . ALA A 1 193 ? -16.802 2.884 21.369 1.00 94.12 193 ALA A O 1
ATOM 1449 N N . ILE A 1 194 ? -16.849 3.980 19.417 1.00 94.44 194 ILE A N 1
ATOM 1450 C CA . ILE A 1 194 ? -15.761 4.903 19.780 1.00 94.44 194 ILE A CA 1
ATOM 1451 C C . ILE A 1 194 ? -16.216 5.826 20.920 1.00 94.44 194 ILE A C 1
ATOM 1453 O O . ILE A 1 194 ? -15.493 5.996 21.903 1.00 94.44 194 ILE A O 1
ATOM 1457 N N . ALA A 1 195 ? -17.423 6.392 20.825 1.00 92.62 195 ALA A N 1
ATOM 1458 C CA . ALA A 1 195 ? -17.968 7.263 21.864 1.00 92.62 195 ALA A CA 1
ATOM 1459 C C . ALA A 1 195 ? -18.086 6.534 23.215 1.00 92.62 195 ALA A C 1
ATOM 1461 O O . ALA A 1 195 ? -17.647 7.064 24.235 1.00 92.62 195 ALA A O 1
ATOM 1462 N N . SER A 1 196 ? -18.605 5.302 23.225 1.00 91.50 196 SER A N 1
ATOM 1463 C CA . SER A 1 196 ? -18.783 4.525 24.454 1.00 91.50 196 SER A CA 1
ATOM 1464 C C . SER A 1 196 ? -17.467 4.091 25.090 1.00 91.50 196 SER A C 1
ATOM 1466 O O . SER A 1 196 ? -17.390 4.037 26.314 1.00 91.50 196 SER A O 1
ATOM 1468 N N . LEU A 1 197 ? -16.445 3.771 24.287 1.00 90.75 197 LEU A N 1
ATOM 1469 C CA . LEU A 1 197 ? -15.158 3.274 24.786 1.00 90.75 197 LEU A CA 1
ATOM 1470 C C . LEU A 1 197 ? -14.237 4.387 25.298 1.00 90.75 197 LEU A C 1
ATOM 1472 O O . LEU A 1 197 ? -13.488 4.166 26.250 1.00 90.75 197 LEU A O 1
ATOM 1476 N N . PHE A 1 198 ? -14.258 5.561 24.663 1.00 91.31 198 PHE A N 1
ATOM 1477 C CA . PHE A 1 198 ? -13.263 6.605 24.929 1.00 91.31 198 PHE A CA 1
ATOM 1478 C C . PHE A 1 198 ? -13.833 7.875 25.557 1.00 91.31 198 PHE A C 1
ATOM 1480 O O . PHE A 1 198 ? -13.072 8.632 26.154 1.00 91.31 198 PHE A O 1
ATOM 1487 N N . PHE A 1 199 ? -15.141 8.118 25.453 1.00 89.38 199 PHE A N 1
ATOM 1488 C CA . PHE A 1 199 ? -15.755 9.402 25.804 1.00 89.38 199 PHE A CA 1
ATOM 1489 C C . PHE A 1 199 ? -16.951 9.267 26.759 1.00 89.38 199 PHE A C 1
ATOM 1491 O O . PHE A 1 199 ? -17.817 10.138 26.809 1.00 89.38 199 PHE A O 1
ATOM 1498 N N . SER A 1 200 ? -16.996 8.190 27.542 1.00 78.38 200 SER A N 1
ATOM 1499 C CA . SER A 1 200 ? -18.078 7.885 28.489 1.00 78.38 200 SER A CA 1
ATOM 1500 C C . SER A 1 200 ? -18.233 8.944 29.596 1.00 78.38 200 SER A C 1
ATOM 1502 O O . SER A 1 200 ? -19.332 9.136 30.106 1.00 78.38 200 SER A O 1
ATOM 1504 N N . ASP A 1 201 ? -17.151 9.657 29.926 1.00 68.25 201 ASP A N 1
ATOM 1505 C CA . ASP A 1 201 ? -17.079 10.639 31.019 1.00 68.25 201 ASP A CA 1
ATOM 1506 C C . ASP A 1 201 ? -17.302 12.100 30.561 1.00 68.25 201 ASP A C 1
ATOM 1508 O O . ASP A 1 201 ? -16.988 13.044 31.291 1.00 68.25 201 ASP A O 1
ATOM 1512 N N . VAL A 1 202 ? -17.795 12.332 29.337 1.00 68.12 202 VAL A N 1
ATOM 1513 C CA . VAL A 1 202 ? -17.987 13.694 28.805 1.00 68.12 202 VAL A CA 1
ATOM 1514 C C . VAL A 1 202 ? -19.294 14.304 29.330 1.00 68.12 202 VAL A C 1
ATOM 1516 O O . VAL A 1 202 ? -20.388 13.913 28.929 1.00 68.12 202 VAL A O 1
ATOM 1519 N N . GLY A 1 203 ? -19.175 15.291 30.225 1.00 60.69 203 GLY A N 1
ATOM 1520 C CA . GLY A 1 203 ? -20.289 16.130 30.688 1.00 60.69 203 GLY A CA 1
ATOM 1521 C C . GLY A 1 203 ? -20.811 17.119 29.623 1.00 60.69 203 GLY A C 1
ATOM 1522 O O . GLY A 1 203 ? -20.210 17.256 28.556 1.00 60.69 203 GLY A O 1
ATOM 1523 N N . PRO A 1 204 ? -21.924 17.833 29.887 1.00 58.06 204 PRO A N 1
ATOM 1524 C CA . PRO A 1 204 ? -22.525 18.776 28.937 1.00 58.06 204 PRO A CA 1
ATOM 1525 C C . PRO A 1 204 ? -21.566 19.911 28.527 1.00 58.06 204 PRO A C 1
ATOM 1527 O O . PRO A 1 204 ? -20.707 20.337 29.303 1.00 58.06 204 PRO A O 1
ATOM 1530 N N . ALA A 1 205 ? -21.727 20.430 27.301 1.00 54.41 205 ALA A N 1
ATOM 1531 C CA . ALA A 1 205 ? -20.910 21.532 26.784 1.00 54.41 205 ALA A CA 1
ATOM 1532 C C . ALA A 1 205 ? -20.942 22.757 27.711 1.00 54.41 205 ALA A C 1
ATOM 1534 O O . ALA A 1 205 ? -22.010 23.268 28.043 1.00 54.41 205 ALA A O 1
ATOM 1535 N N . GLY A 1 206 ? -19.756 23.255 28.070 1.00 54.72 206 GLY A N 1
ATOM 1536 C CA . GLY A 1 206 ? -19.578 24.442 28.913 1.00 54.72 206 GLY A CA 1
ATOM 1537 C C . GLY A 1 206 ? -18.978 24.160 30.291 1.00 54.72 206 GLY A C 1
ATOM 1538 O O . GLY A 1 206 ? -18.579 25.107 30.963 1.00 54.72 206 GLY A O 1
ATOM 1539 N N . ASP A 1 207 ? -18.858 22.890 30.686 1.00 66.62 207 ASP A N 1
ATOM 1540 C CA . ASP A 1 207 ? -18.167 22.488 31.913 1.00 66.62 207 ASP A CA 1
ATOM 1541 C C . ASP A 1 207 ? -16.669 22.216 31.662 1.00 66.62 207 ASP A C 1
ATOM 1543 O O . ASP A 1 207 ? -16.293 21.555 30.687 1.00 66.62 207 ASP A O 1
ATOM 1547 N N . ALA A 1 208 ? -15.807 22.701 32.561 1.00 64.62 208 ALA A N 1
ATOM 1548 C CA . ALA A 1 208 ? -14.366 22.443 32.528 1.00 64.62 208 ALA A CA 1
ATOM 1549 C C . ALA A 1 208 ? -14.065 20.939 32.664 1.00 64.62 208 ALA A C 1
ATOM 1551 O O . ALA A 1 208 ? -13.166 20.425 31.994 1.00 64.62 208 ALA A O 1
ATOM 1552 N N . ALA A 1 209 ? -14.879 20.218 33.446 1.00 71.38 209 ALA A N 1
ATOM 1553 C CA . ALA A 1 209 ? -14.784 18.765 33.575 1.00 71.38 209 ALA A CA 1
ATOM 1554 C C . ALA A 1 209 ? -15.140 18.037 32.264 1.00 71.38 209 ALA A C 1
ATOM 1556 O O . ALA A 1 209 ? -14.494 17.050 31.907 1.00 71.38 209 ALA A O 1
ATOM 1557 N N . GLY A 1 210 ? -16.107 18.558 31.496 1.00 82.81 210 GLY A N 1
ATOM 1558 C CA . GLY A 1 210 ? -16.492 18.012 30.191 1.00 82.81 210 GLY A CA 1
ATOM 1559 C C . GLY A 1 210 ? -15.398 18.170 29.132 1.00 82.81 210 GLY A C 1
ATOM 1560 O O . GLY A 1 210 ? -15.127 17.234 28.379 1.00 82.81 210 GLY A O 1
ATOM 1561 N N . TRP A 1 211 ? -14.713 19.319 29.112 1.00 87.88 211 TRP A N 1
ATOM 1562 C CA . TRP A 1 211 ? -13.565 19.543 28.223 1.00 87.88 211 TRP A CA 1
ATOM 1563 C C . TRP A 1 211 ? -12.386 18.624 28.560 1.00 87.88 211 TRP A C 1
ATOM 1565 O O . TRP A 1 211 ? -11.794 18.027 27.660 1.00 87.88 211 TRP A O 1
ATOM 1575 N N . LEU A 1 212 ? -12.073 18.457 29.849 1.00 88.69 212 LEU A N 1
ATOM 1576 C CA . LEU A 1 212 ? -11.010 17.553 30.287 1.00 88.69 212 LEU A CA 1
ATOM 1577 C C . LEU A 1 212 ? -11.321 16.091 29.926 1.00 88.69 212 LEU A C 1
ATOM 1579 O O . LEU A 1 212 ? -10.454 15.398 29.392 1.00 88.69 212 LEU A O 1
ATOM 1583 N N . GLY A 1 213 ? -12.561 15.636 30.145 1.00 88.00 213 GLY A N 1
ATOM 1584 C CA . GLY A 1 213 ? -13.022 14.306 29.731 1.00 88.00 213 GLY A CA 1
ATOM 1585 C C . GLY A 1 213 ? -12.921 14.090 28.218 1.00 88.00 213 GLY A C 1
ATOM 1586 O O . GLY A 1 213 ? -12.417 13.059 27.769 1.00 88.00 213 GLY A O 1
ATOM 1587 N N . PHE A 1 214 ? -13.302 15.097 27.425 1.00 91.06 214 PHE A N 1
ATOM 1588 C CA . PHE A 1 214 ? -13.158 15.070 25.968 1.00 91.06 214 PHE A CA 1
ATOM 1589 C C . PHE A 1 214 ? -11.692 14.943 25.535 1.00 91.06 214 PHE A C 1
ATOM 1591 O O . PHE A 1 214 ? -11.370 14.105 24.692 1.00 91.06 214 PHE A O 1
ATOM 1598 N N . LEU A 1 215 ? -10.786 15.724 26.132 1.00 91.44 215 LEU A N 1
ATOM 1599 C CA . LEU A 1 215 ? -9.358 15.652 25.817 1.00 91.44 215 LEU A CA 1
ATOM 1600 C C . LEU A 1 215 ? -8.740 14.307 26.206 1.00 91.44 215 LEU A C 1
ATOM 1602 O O . LEU A 1 215 ? -7.965 13.762 25.422 1.00 91.44 215 LEU A O 1
ATOM 1606 N N . ARG A 1 216 ? -9.105 13.739 27.365 1.00 91.25 216 ARG A N 1
ATOM 1607 C CA . ARG A 1 216 ? -8.651 12.397 27.767 1.00 91.25 216 ARG A CA 1
ATOM 1608 C C . ARG A 1 216 ? -9.090 11.342 26.746 1.00 91.25 216 ARG A C 1
ATOM 1610 O O . ARG A 1 216 ? -8.268 10.528 26.327 1.00 91.25 216 ARG A O 1
ATOM 1617 N N . GLY A 1 217 ? -10.348 11.384 26.302 1.00 91.44 217 GLY A N 1
ATOM 1618 C CA . GLY A 1 217 ? -10.862 10.477 25.271 1.00 91.44 217 GLY A CA 1
ATOM 1619 C C . GLY A 1 217 ? -10.164 10.641 23.921 1.00 91.44 217 GLY A C 1
ATOM 1620 O O . GLY A 1 217 ? -9.738 9.657 23.311 1.00 91.44 217 GLY A O 1
ATOM 1621 N N . PHE A 1 218 ? -9.956 11.888 23.487 1.00 93.44 218 PHE A N 1
ATOM 1622 C CA . PHE A 1 218 ? -9.224 12.192 22.259 1.00 93.44 218 PHE A CA 1
ATOM 1623 C C . PHE A 1 218 ? -7.777 11.692 22.321 1.00 93.44 218 PHE A C 1
ATOM 1625 O O . PHE A 1 218 ? -7.318 11.032 21.392 1.00 93.44 218 PHE A O 1
ATOM 1632 N N . ASN A 1 219 ? -7.069 11.952 23.421 1.00 93.44 219 ASN A N 1
ATOM 1633 C CA . ASN A 1 219 ? -5.686 11.519 23.594 1.00 93.44 219 ASN A CA 1
ATOM 1634 C C . ASN A 1 219 ? -5.566 9.992 23.649 1.00 93.44 219 ASN A C 1
ATOM 1636 O O . ASN A 1 219 ? -4.642 9.459 23.044 1.00 93.44 219 ASN A O 1
ATOM 1640 N N . ARG A 1 220 ? -6.519 9.268 24.252 1.00 91.44 220 ARG A N 1
ATOM 1641 C CA . ARG A 1 220 ? -6.548 7.793 24.178 1.00 91.44 220 ARG A CA 1
ATOM 1642 C C . ARG A 1 220 ? -6.641 7.275 22.741 1.00 91.44 220 ARG A C 1
ATOM 1644 O O . ARG A 1 220 ? -6.036 6.263 22.425 1.00 91.44 220 ARG A O 1
ATOM 1651 N N . CYS A 1 221 ? -7.353 7.976 21.859 1.00 91.56 221 CYS A N 1
ATOM 1652 C CA . CYS A 1 221 ? -7.467 7.585 20.451 1.00 91.56 221 CYS A CA 1
ATOM 1653 C C . CYS A 1 221 ? -6.263 8.019 19.602 1.00 91.56 221 CYS A C 1
ATOM 1655 O O . CYS A 1 221 ? -5.899 7.332 18.649 1.00 91.56 221 CYS A O 1
ATOM 1657 N N . CYS A 1 222 ? -5.703 9.199 19.885 1.00 92.50 222 CYS A N 1
ATOM 1658 C CA . CYS A 1 222 ? -4.865 9.940 18.939 1.00 92.50 222 CYS A CA 1
ATOM 1659 C C . CYS A 1 222 ? -3.427 10.177 19.399 1.00 92.50 222 CYS A C 1
ATOM 1661 O O . CYS A 1 222 ? -2.598 10.546 18.565 1.00 92.50 222 CYS A O 1
ATOM 1663 N N . ALA A 1 223 ? -3.120 9.997 20.686 1.00 87.75 223 ALA A N 1
ATOM 1664 C CA . ALA A 1 223 ? -1.771 10.200 21.190 1.00 87.75 223 ALA A CA 1
ATOM 1665 C C . ALA A 1 223 ? -0.784 9.223 20.540 1.00 87.75 223 ALA A C 1
ATOM 1667 O O . ALA A 1 223 ? -1.132 8.131 20.085 1.00 87.75 223 ALA A O 1
ATOM 1668 N N . ARG A 1 224 ? 0.487 9.627 20.507 1.00 84.69 224 ARG A N 1
ATOM 1669 C CA . ARG A 1 224 ? 1.564 8.769 20.014 1.00 84.69 224 ARG A CA 1
ATOM 1670 C C . ARG A 1 224 ? 1.797 7.637 21.009 1.00 84.69 224 ARG A C 1
ATOM 1672 O O . ARG A 1 224 ? 2.419 7.844 22.045 1.00 84.69 224 ARG A O 1
ATOM 1679 N N . VAL A 1 225 ? 1.310 6.457 20.657 1.00 86.44 225 VAL A N 1
ATOM 1680 C CA . VAL A 1 225 ? 1.495 5.204 21.392 1.00 86.44 225 VAL A CA 1
ATOM 1681 C C . VAL A 1 225 ? 2.212 4.174 20.510 1.00 86.44 225 VAL A C 1
ATOM 1683 O O . VAL A 1 225 ? 2.213 4.313 19.280 1.00 86.44 225 VAL A O 1
ATOM 1686 N N . PRO A 1 226 ? 2.862 3.152 21.098 1.00 89.44 226 PRO A N 1
ATOM 1687 C CA . PRO A 1 226 ? 3.427 2.041 20.341 1.00 89.44 226 PRO A CA 1
ATOM 1688 C C . PRO A 1 226 ? 2.395 1.417 19.396 1.00 89.44 226 PRO A C 1
ATOM 1690 O O . PRO A 1 226 ? 1.240 1.224 19.766 1.00 89.44 226 PRO A O 1
ATOM 1693 N N . ALA A 1 227 ? 2.821 1.026 18.192 1.00 88.31 227 ALA A N 1
ATOM 1694 C CA . ALA A 1 227 ? 1.917 0.509 17.159 1.00 88.31 227 ALA A CA 1
ATOM 1695 C C . ALA A 1 227 ? 1.095 -0.719 17.605 1.00 88.31 227 ALA A C 1
ATOM 1697 O O . ALA A 1 227 ? -0.029 -0.914 17.145 1.00 88.31 227 ALA A O 1
ATOM 1698 N N . SER A 1 228 ? 1.629 -1.533 18.522 1.00 90.19 228 SER A N 1
ATOM 1699 C CA . SER A 1 228 ? 0.909 -2.654 19.136 1.00 90.19 228 SER A CA 1
ATOM 1700 C C . SER A 1 228 ? -0.269 -2.196 20.000 1.00 90.19 228 SER A C 1
ATOM 1702 O O . SER A 1 228 ? -1.321 -2.829 19.969 1.00 90.19 228 SER A O 1
ATOM 1704 N N . GLN A 1 229 ? -0.116 -1.090 20.734 1.00 90.12 229 GLN A N 1
ATOM 1705 C CA . GLN A 1 229 ? -1.183 -0.496 21.540 1.00 90.12 229 GLN A CA 1
ATOM 1706 C C . GLN A 1 229 ? -2.242 0.146 20.642 1.00 90.12 229 GLN A C 1
ATOM 1708 O O . GLN A 1 229 ? -3.427 -0.128 20.821 1.00 90.12 229 GLN A O 1
ATOM 1713 N N . SER A 1 230 ? -1.837 0.891 19.606 1.00 92.00 230 SER A N 1
ATOM 1714 C CA . SER A 1 230 ? -2.787 1.462 18.637 1.00 92.00 230 SER A CA 1
ATOM 1715 C C . SER A 1 230 ? -3.628 0.375 17.962 1.00 92.00 230 SER A C 1
ATOM 1717 O O . SER A 1 230 ? -4.838 0.523 17.795 1.00 92.00 230 SER A O 1
ATOM 1719 N N . LEU A 1 231 ? -3.003 -0.760 17.623 1.00 93.69 231 LEU A N 1
ATOM 1720 C CA . LEU A 1 231 ? -3.714 -1.919 17.092 1.00 93.69 231 LEU A CA 1
ATOM 1721 C C . LEU A 1 231 ? -4.658 -2.544 18.128 1.00 93.69 231 LEU A C 1
ATOM 1723 O O . LEU A 1 231 ? -5.781 -2.896 17.780 1.00 93.69 231 LEU A O 1
ATOM 1727 N N . ALA A 1 232 ? -4.243 -2.676 19.389 1.00 92.94 232 ALA A N 1
ATOM 1728 C CA . ALA A 1 232 ? -5.106 -3.209 20.442 1.00 92.94 232 ALA A CA 1
ATOM 1729 C C . ALA A 1 232 ? -6.367 -2.349 20.634 1.00 92.94 232 ALA A C 1
ATOM 1731 O O . ALA A 1 232 ? -7.469 -2.891 20.724 1.00 92.94 232 ALA A O 1
ATOM 1732 N N . LEU A 1 233 ? -6.225 -1.021 20.620 1.00 92.69 233 LEU A N 1
ATOM 1733 C CA . LEU A 1 233 ? -7.348 -0.082 20.667 1.00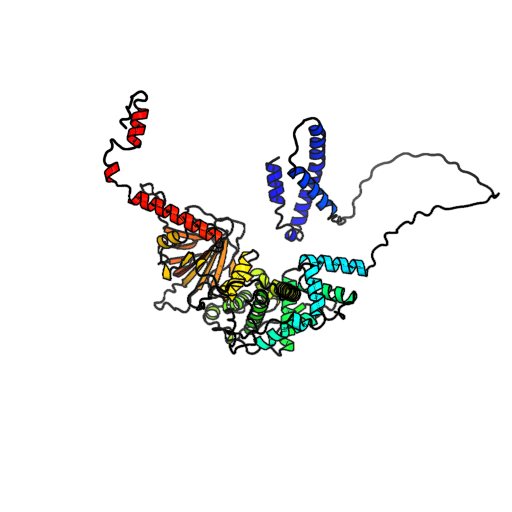 92.69 233 LEU A CA 1
ATOM 1734 C C . LEU A 1 233 ? -8.280 -0.228 19.462 1.00 92.69 233 LEU A C 1
ATOM 1736 O O . LEU A 1 233 ? -9.497 -0.308 19.627 1.00 92.69 233 LEU A O 1
ATOM 1740 N N . LEU A 1 234 ? -7.718 -0.332 18.258 1.00 95.31 234 LEU A N 1
ATOM 1741 C CA . LEU A 1 234 ? -8.477 -0.596 17.037 1.00 95.31 234 LEU A CA 1
ATOM 1742 C C . LEU A 1 234 ? -9.281 -1.907 17.130 1.00 95.31 234 LEU A C 1
ATOM 1744 O O . LEU A 1 234 ? -10.463 -1.935 16.789 1.00 95.31 234 LEU A O 1
ATOM 1748 N N . LEU A 1 235 ? -8.667 -2.983 17.629 1.00 95.19 235 LEU A N 1
ATOM 1749 C CA . LEU A 1 235 ? -9.334 -4.275 17.811 1.00 95.19 235 LEU A CA 1
ATOM 1750 C C . LEU A 1 235 ? -10.454 -4.213 18.860 1.00 95.19 235 LEU A C 1
ATOM 1752 O O . LEU A 1 235 ? -11.466 -4.895 18.704 1.00 95.19 235 LEU A O 1
ATOM 1756 N N . ARG A 1 236 ? -10.323 -3.375 19.897 1.00 93.56 236 ARG A N 1
ATOM 1757 C CA . ARG A 1 236 ? -11.417 -3.129 20.854 1.00 93.56 236 ARG A CA 1
ATOM 1758 C C . ARG A 1 236 ? -12.600 -2.432 20.208 1.00 93.56 236 ARG A C 1
ATOM 1760 O O . ARG A 1 236 ? -13.731 -2.849 20.437 1.00 93.56 236 ARG A O 1
ATOM 1767 N N . VAL A 1 237 ? -12.346 -1.404 19.395 1.00 94.69 237 VAL A N 1
ATOM 1768 C CA . VAL A 1 237 ? -13.407 -0.713 18.646 1.00 94.69 237 VAL A CA 1
ATOM 1769 C C . VAL A 1 237 ? -14.115 -1.690 17.714 1.00 94.69 237 VAL A C 1
ATOM 1771 O O . VAL A 1 237 ? -15.342 -1.734 17.707 1.00 94.69 237 VAL A O 1
ATOM 1774 N N . TYR A 1 238 ? -13.357 -2.523 16.994 1.00 95.31 238 TYR A N 1
ATOM 1775 C CA . TYR A 1 238 ? -13.916 -3.580 16.152 1.00 95.31 238 TYR A CA 1
ATOM 1776 C C . TYR A 1 238 ? -14.813 -4.537 16.947 1.00 95.31 238 TYR A C 1
ATOM 1778 O O . TYR A 1 238 ? -15.953 -4.779 16.556 1.00 95.31 238 TYR A O 1
ATOM 1786 N N . ALA A 1 239 ? -14.328 -5.052 18.081 1.00 94.50 239 ALA A N 1
ATOM 1787 C CA . ALA A 1 239 ? -15.078 -5.995 18.905 1.00 94.50 239 ALA A CA 1
ATOM 1788 C C . ALA A 1 239 ? -16.367 -5.381 19.476 1.00 94.50 239 ALA A C 1
ATOM 1790 O O . ALA A 1 239 ? -17.416 -6.023 19.426 1.00 94.50 239 ALA A O 1
ATOM 1791 N N . ALA A 1 240 ? -16.309 -4.135 19.957 1.00 93.69 240 ALA A N 1
ATOM 1792 C CA . ALA A 1 240 ? -17.479 -3.410 20.451 1.00 93.69 240 ALA A CA 1
ATOM 1793 C C . ALA A 1 240 ? -18.507 -3.152 19.336 1.00 93.69 240 ALA A C 1
ATOM 1795 O O . ALA A 1 240 ? -19.687 -3.453 19.504 1.00 93.69 240 ALA A O 1
ATOM 1796 N N . ALA A 1 241 ? -18.059 -2.693 18.162 1.00 94.38 241 ALA A N 1
ATOM 1797 C CA . ALA A 1 241 ? -18.937 -2.480 17.012 1.00 94.38 241 ALA A CA 1
ATOM 1798 C C . ALA A 1 241 ? -19.584 -3.790 16.524 1.00 94.38 241 ALA A C 1
ATOM 1800 O O . ALA A 1 241 ? -20.756 -3.792 16.147 1.00 94.38 241 ALA A O 1
ATOM 1801 N N . CYS A 1 242 ? -18.854 -4.912 16.565 1.00 93.94 242 CYS A N 1
ATOM 1802 C CA . CYS A 1 242 ? -19.408 -6.229 16.246 1.00 93.94 242 CYS A CA 1
ATOM 1803 C C . CYS A 1 242 ? -20.492 -6.654 17.238 1.00 93.94 242 CYS A C 1
ATOM 1805 O O . CYS A 1 242 ? -21.551 -7.112 16.808 1.00 93.94 242 CYS A O 1
ATOM 1807 N N . ALA A 1 243 ? -20.246 -6.488 18.543 1.00 92.25 243 ALA A N 1
ATOM 1808 C CA . ALA A 1 243 ? -21.201 -6.846 19.589 1.00 92.25 243 ALA A CA 1
ATOM 1809 C C . ALA A 1 243 ? -22.527 -6.082 19.426 1.00 92.25 243 ALA A C 1
ATOM 1811 O O . ALA A 1 243 ? -23.595 -6.694 19.433 1.00 92.25 243 ALA A O 1
ATOM 1812 N N . ASP A 1 244 ? -22.455 -4.774 19.167 1.00 90.50 244 ASP A N 1
ATOM 1813 C CA . ASP A 1 244 ? -23.631 -3.919 18.963 1.00 90.50 244 ASP A CA 1
ATOM 1814 C C . ASP A 1 244 ? -24.359 -4.185 17.634 1.00 90.50 244 ASP A C 1
ATOM 1816 O O . ASP A 1 244 ? -25.566 -3.952 17.512 1.00 90.50 244 ASP A O 1
ATOM 1820 N N . ALA A 1 245 ? -23.633 -4.646 16.612 1.00 91.88 245 ALA A N 1
ATOM 1821 C CA . ALA A 1 245 ? -24.195 -5.009 15.313 1.00 91.88 245 ALA A CA 1
ATOM 1822 C C . ALA A 1 245 ? -24.714 -6.459 15.255 1.00 91.88 245 ALA A C 1
ATOM 1824 O O . ALA A 1 245 ? -25.332 -6.836 14.258 1.00 91.88 245 ALA A O 1
ATOM 1825 N N . GLY A 1 246 ? -24.460 -7.278 16.283 1.00 90.50 246 GLY A N 1
ATOM 1826 C CA . GLY A 1 246 ? -24.741 -8.718 16.261 1.00 90.50 246 GLY A CA 1
ATOM 1827 C C . GLY A 1 246 ? -23.891 -9.489 15.241 1.00 90.50 246 GLY A C 1
ATOM 1828 O O . GLY A 1 246 ? -24.331 -10.514 14.719 1.00 90.50 246 GLY A O 1
ATOM 1829 N N . ALA A 1 247 ? -22.702 -8.979 14.912 1.00 90.56 247 ALA A N 1
ATOM 1830 C CA . ALA A 1 247 ? -21.773 -9.584 13.962 1.00 90.56 247 ALA A CA 1
ATOM 1831 C C . ALA A 1 247 ? -20.871 -10.636 14.644 1.00 90.56 247 ALA A C 1
ATOM 1833 O O . ALA A 1 247 ? -20.583 -10.515 15.838 1.00 90.56 247 ALA A O 1
ATOM 1834 N N . PRO A 1 248 ? -20.394 -11.660 13.909 1.00 89.00 248 PRO A N 1
ATOM 1835 C CA . PRO A 1 248 ? -19.439 -12.624 14.449 1.00 89.00 248 PRO A CA 1
ATOM 1836 C C . PRO A 1 248 ? -18.108 -11.939 14.783 1.00 89.00 248 PRO A C 1
ATOM 1838 O O . PRO A 1 248 ? -17.574 -11.172 13.981 1.00 89.00 248 PRO A O 1
ATOM 1841 N N . CYS A 1 249 ? -17.589 -12.213 15.976 1.00 90.69 249 CYS A N 1
ATOM 1842 C CA . CYS A 1 249 ? -16.295 -11.717 16.418 1.00 90.69 249 CYS A CA 1
ATOM 1843 C C . CYS A 1 249 ? -15.670 -12.704 17.406 1.00 90.69 249 CYS A C 1
ATOM 1845 O O . CYS A 1 249 ? -16.193 -12.905 18.504 1.00 90.69 249 CYS A O 1
ATOM 1847 N N . GLY A 1 250 ? -14.538 -13.302 17.034 1.00 88.94 250 GLY A N 1
ATOM 1848 C CA . GLY A 1 250 ? -13.769 -14.188 17.910 1.00 88.94 250 GLY A CA 1
ATOM 1849 C C . GLY A 1 250 ? -12.890 -13.478 18.948 1.00 88.94 250 GLY A C 1
ATOM 1850 O O . GLY A 1 250 ? -12.117 -14.141 19.642 1.00 88.94 250 GLY A O 1
ATOM 1851 N N . LEU A 1 251 ? -12.976 -12.147 19.068 1.00 91.94 251 LEU A N 1
ATOM 1852 C CA . LEU A 1 251 ? -12.187 -11.362 20.021 1.00 91.94 251 LEU A CA 1
ATOM 1853 C C . LEU A 1 251 ? -12.888 -11.218 21.371 1.00 91.94 251 LEU A C 1
ATOM 1855 O O . LEU A 1 251 ? -14.084 -10.953 21.454 1.00 91.94 251 LEU A O 1
ATOM 1859 N N . GLN A 1 252 ? -12.098 -11.305 22.435 1.00 86.44 252 GLN A N 1
ATOM 1860 C CA . GLN A 1 252 ? -12.510 -11.055 23.809 1.00 86.44 252 GLN A CA 1
ATOM 1861 C C . GLN A 1 252 ? -11.574 -10.033 24.446 1.00 86.44 252 GLN A C 1
ATOM 1863 O O . GLN A 1 252 ? -10.361 -10.027 24.211 1.00 86.44 252 GLN A O 1
ATOM 1868 N N . PHE A 1 253 ? -12.155 -9.156 25.258 1.00 82.88 253 PHE A N 1
ATOM 1869 C CA . PHE A 1 253 ? -11.423 -8.140 25.992 1.00 82.88 253 PHE A CA 1
ATOM 1870 C C . PHE A 1 253 ? -11.424 -8.478 27.480 1.00 82.88 253 PHE A C 1
ATOM 1872 O O . PHE A 1 253 ? -12.490 -8.585 28.088 1.00 82.88 253 PHE A O 1
ATOM 1879 N N . HIS A 1 254 ? -10.233 -8.626 28.058 1.00 72.38 254 HIS A N 1
ATOM 1880 C CA . HIS A 1 254 ? -10.065 -8.782 29.497 1.00 72.38 254 HIS A CA 1
ATOM 1881 C C . HIS A 1 254 ? -9.477 -7.493 30.079 1.00 72.38 254 HIS A C 1
ATOM 1883 O O . HIS A 1 254 ? -8.368 -7.122 29.689 1.00 72.38 254 HIS A O 1
ATOM 1889 N N . PRO A 1 255 ? -10.192 -6.791 30.978 1.00 64.88 255 PRO A N 1
ATOM 1890 C CA . PRO A 1 255 ? -9.594 -5.700 31.737 1.00 64.88 255 PRO A CA 1
ATOM 1891 C C . PRO A 1 255 ? -8.479 -6.265 32.627 1.00 64.88 255 PRO A C 1
ATOM 1893 O O . PRO A 1 255 ? -8.643 -7.342 33.201 1.00 64.88 255 PRO A O 1
ATOM 1896 N N . ASP A 1 256 ? -7.346 -5.567 32.716 1.00 59.41 256 ASP A N 1
ATOM 1897 C CA . ASP A 1 256 ? -6.247 -5.997 33.582 1.00 59.41 256 ASP A CA 1
ATOM 1898 C C . ASP A 1 256 ? -6.696 -5.922 35.053 1.00 59.41 256 ASP A C 1
ATOM 1900 O O . ASP A 1 256 ? -7.275 -4.924 35.486 1.00 59.41 256 ASP A O 1
ATOM 1904 N N . GLU A 1 257 ? -6.461 -6.993 35.819 1.00 50.22 257 GLU A N 1
ATOM 1905 C CA . GLU A 1 257 ? -6.852 -7.093 37.237 1.00 50.22 257 GLU A CA 1
ATOM 1906 C C . GLU A 1 257 ? -6.042 -6.142 38.142 1.00 50.22 257 GLU A C 1
ATOM 1908 O O . GLU A 1 257 ? -6.491 -5.774 39.230 1.00 50.22 257 GLU A O 1
ATOM 1913 N N . ASP A 1 258 ? -4.886 -5.674 37.665 1.00 45.31 258 ASP A N 1
ATOM 1914 C CA . ASP A 1 258 ? -4.035 -4.713 38.355 1.00 45.31 258 ASP A CA 1
ATOM 1915 C C . ASP A 1 258 ? -4.427 -3.293 37.925 1.00 45.31 258 ASP A C 1
ATOM 1917 O O . ASP A 1 258 ? -4.043 -2.827 36.855 1.00 45.31 258 ASP A O 1
ATOM 1921 N N . GLY A 1 259 ? -5.207 -2.596 38.760 1.00 41.56 259 GLY A N 1
ATOM 1922 C CA . GLY A 1 259 ? -5.788 -1.261 38.526 1.00 41.56 259 GLY A CA 1
ATOM 1923 C C . GLY A 1 259 ? -4.814 -0.085 38.307 1.00 41.56 259 GLY A C 1
ATOM 1924 O O . GLY A 1 259 ? -5.125 1.047 38.673 1.00 41.56 259 GLY A O 1
ATOM 1925 N N . ALA A 1 260 ? -3.647 -0.316 37.713 1.00 36.25 260 ALA A N 1
ATOM 1926 C CA . ALA A 1 260 ? -2.656 0.676 37.328 1.00 36.25 260 ALA A CA 1
ATOM 1927 C C . ALA A 1 260 ? -2.738 0.977 35.822 1.00 36.25 260 ALA A C 1
ATOM 1929 O O . ALA A 1 260 ? -1.841 0.628 35.067 1.00 36.25 260 ALA A O 1
ATOM 1930 N N . GLY A 1 261 ? -3.824 1.614 35.369 1.00 44.38 261 GLY A N 1
ATOM 1931 C CA . GLY A 1 261 ? -3.892 2.272 34.049 1.00 44.38 261 GLY A CA 1
ATOM 1932 C C . GLY A 1 261 ? -3.623 1.399 32.811 1.00 44.38 261 GLY A C 1
ATOM 1933 O O . GLY A 1 261 ? -3.448 1.947 31.725 1.00 44.38 261 GLY A O 1
ATOM 1934 N N . GLY A 1 262 ? -3.583 0.073 32.966 1.00 49.47 262 GLY A N 1
ATOM 1935 C CA . GLY A 1 262 ? -3.335 -0.894 31.908 1.00 49.47 262 GLY A CA 1
ATOM 1936 C C . GLY A 1 262 ? -4.547 -1.019 31.002 1.00 49.47 262 GLY A C 1
ATOM 1937 O O . GLY A 1 262 ? -5.634 -1.433 31.403 1.00 49.47 262 GLY A O 1
ATOM 1938 N N . GLU A 1 263 ? -4.373 -0.620 29.753 1.00 57.19 263 GLU A N 1
ATOM 1939 C CA . GLU A 1 263 ? -5.317 -0.911 28.698 1.00 57.19 263 GLU A CA 1
ATOM 1940 C C . GLU A 1 263 ? -5.347 -2.437 28.476 1.00 57.19 263 GLU A C 1
ATOM 1942 O O . GLU A 1 263 ? -4.477 -2.964 27.792 1.00 57.19 263 GLU A O 1
ATOM 1947 N N . GLY A 1 264 ? -6.380 -3.117 28.990 1.00 63.31 264 GLY A N 1
ATOM 1948 C CA . GLY A 1 264 ? -6.502 -4.584 29.061 1.00 63.31 264 GLY A CA 1
ATOM 1949 C C . GLY A 1 264 ? -6.132 -5.433 27.829 1.00 63.31 264 GLY A C 1
ATOM 1950 O O . GLY A 1 264 ? -6.074 -5.002 26.672 1.00 63.31 264 GLY A O 1
ATOM 1951 N N . LYS A 1 265 ? -5.900 -6.721 28.040 1.00 82.06 265 LYS A N 1
ATOM 1952 C CA . LYS A 1 265 ? -5.438 -7.609 26.969 1.00 82.06 265 LYS A CA 1
ATOM 1953 C C . LYS A 1 265 ? -6.565 -8.005 26.003 1.00 82.06 265 LYS A C 1
ATOM 1955 O O . LYS A 1 265 ? -7.621 -8.482 26.415 1.00 82.06 265 LYS A O 1
ATOM 1960 N N . VAL A 1 266 ? -6.308 -7.875 24.697 1.00 85.81 266 VAL A N 1
ATOM 1961 C CA . VAL A 1 266 ? -7.159 -8.450 23.639 1.00 85.81 266 VAL A CA 1
ATOM 1962 C C . VAL A 1 266 ? -6.712 -9.888 23.378 1.00 85.81 266 VAL A C 1
ATOM 1964 O O . VAL A 1 266 ? -5.540 -10.141 23.086 1.00 85.81 266 VAL A O 1
ATOM 1967 N N . VAL A 1 267 ? -7.636 -10.838 23.503 1.00 90.06 267 VAL A N 1
ATOM 1968 C CA . VAL A 1 267 ? -7.391 -12.279 23.339 1.00 90.06 267 VAL A CA 1
ATOM 1969 C C . VAL A 1 267 ? -8.414 -12.848 22.357 1.00 90.06 267 VAL A C 1
ATOM 1971 O O . VAL A 1 267 ? -9.488 -12.283 22.188 1.00 90.06 267 VAL A O 1
ATOM 1974 N N . GLY A 1 268 ? -8.083 -13.948 21.686 1.00 91.75 268 GLY A N 1
ATOM 1975 C CA . GLY A 1 268 ? -8.996 -14.635 20.776 1.00 91.75 268 GLY A CA 1
ATOM 1976 C C . GLY A 1 268 ? -8.334 -15.058 19.473 1.00 91.75 268 GLY A C 1
ATOM 1977 O O . GLY A 1 268 ? -7.105 -15.008 19.324 1.00 91.75 268 GLY A O 1
ATOM 1978 N N . GLU A 1 269 ? -9.175 -15.464 18.531 1.00 94.00 269 GLU A N 1
ATOM 1979 C CA . GLU A 1 269 ? -8.789 -15.858 17.179 1.00 94.00 269 GLU A CA 1
ATOM 1980 C C . GLU A 1 269 ? -9.711 -15.163 16.177 1.00 94.00 269 GLU A C 1
ATOM 1982 O O . GLU A 1 269 ? -10.910 -15.068 16.411 1.00 94.00 269 GLU A O 1
ATOM 1987 N N . LEU A 1 270 ? -9.146 -14.669 15.076 1.00 93.25 270 LEU A N 1
ATOM 1988 C CA . LEU A 1 270 ? -9.892 -14.049 13.986 1.00 93.25 270 LEU A CA 1
ATOM 1989 C C . LEU A 1 270 ? -10.054 -15.046 12.846 1.00 93.25 270 LEU A C 1
ATOM 1991 O O . LEU A 1 270 ? -9.063 -15.528 12.286 1.00 93.25 270 LEU A O 1
ATOM 1995 N N . ALA A 1 271 ? -11.296 -15.336 12.471 1.00 92.06 271 ALA A N 1
ATOM 1996 C CA . ALA A 1 271 ? -11.566 -16.106 11.261 1.00 92.06 271 ALA A CA 1
ATOM 1997 C C . ALA A 1 271 ? -11.212 -15.281 10.004 1.00 92.06 271 ALA A C 1
ATOM 1999 O O . ALA A 1 271 ? -11.275 -14.051 10.040 1.00 92.06 271 ALA A O 1
ATOM 2000 N N . PRO A 1 272 ? -10.907 -15.905 8.850 1.00 91.19 272 PRO A N 1
ATOM 2001 C CA . PRO A 1 272 ? -10.557 -15.157 7.639 1.00 91.19 272 PRO A CA 1
ATOM 2002 C C . PRO A 1 272 ? -11.604 -14.123 7.198 1.00 91.19 272 PRO A C 1
ATOM 2004 O O . PRO A 1 272 ? -11.252 -13.028 6.765 1.00 91.19 272 PRO A O 1
ATOM 2007 N N . GLY A 1 273 ? -12.892 -14.449 7.352 1.00 90.12 273 GLY A N 1
ATOM 2008 C CA . GLY A 1 273 ? -13.985 -13.513 7.086 1.00 90.12 273 GLY A CA 1
ATOM 2009 C C . GLY A 1 273 ? -14.000 -12.321 8.048 1.00 90.12 273 GLY A C 1
ATOM 2010 O O . GLY A 1 273 ? -14.249 -11.201 7.617 1.00 90.12 273 GLY A O 1
ATOM 2011 N N . GLU A 1 274 ? -13.664 -12.531 9.323 1.00 92.31 274 GLU A N 1
ATOM 2012 C CA . GLU A 1 274 ? -13.546 -11.454 10.317 1.00 92.31 274 GLU A CA 1
ATOM 2013 C C . GLU A 1 274 ? -12.343 -10.550 10.011 1.00 92.31 274 GLU A C 1
ATOM 2015 O O . GLU A 1 274 ? -12.451 -9.332 10.121 1.00 92.31 274 GLU A O 1
ATOM 2020 N N . ILE A 1 275 ? -11.222 -11.115 9.538 1.00 94.12 275 ILE A N 1
ATOM 2021 C CA . ILE A 1 275 ? -10.072 -10.324 9.063 1.00 94.12 275 ILE A CA 1
ATOM 2022 C C . ILE A 1 275 ? -10.485 -9.449 7.873 1.00 94.12 275 ILE A C 1
ATOM 2024 O O . ILE A 1 275 ? -10.155 -8.267 7.849 1.00 94.12 275 ILE A O 1
ATOM 2028 N N . ALA A 1 276 ? -11.224 -9.994 6.900 1.00 93.12 276 ALA A N 1
ATOM 2029 C CA . ALA A 1 276 ? -11.702 -9.221 5.751 1.00 93.12 276 ALA A CA 1
ATOM 2030 C C . ALA A 1 276 ? -12.608 -8.050 6.176 1.00 93.12 276 ALA A C 1
ATOM 2032 O O . ALA A 1 276 ? -12.430 -6.926 5.708 1.00 93.12 276 ALA A O 1
ATOM 2033 N N . VAL A 1 277 ? -13.533 -8.291 7.109 1.00 93.31 277 VAL A N 1
ATOM 2034 C CA . VAL A 1 277 ? -14.449 -7.268 7.641 1.00 93.31 277 VAL A CA 1
ATOM 2035 C C . VAL A 1 277 ? -13.694 -6.197 8.424 1.00 93.31 277 VAL A C 1
ATOM 2037 O O . VAL A 1 277 ? -13.933 -5.010 8.204 1.00 93.31 277 VAL A O 1
ATOM 2040 N N . LEU A 1 278 ? -12.744 -6.592 9.276 1.00 95.38 278 LEU A N 1
ATOM 2041 C CA . LEU A 1 278 ? -11.851 -5.664 9.972 1.00 95.38 278 LEU A CA 1
ATOM 2042 C C . LEU A 1 278 ? -11.069 -4.798 8.976 1.00 95.38 278 LEU A C 1
ATOM 2044 O O . LEU A 1 278 ? -10.977 -3.587 9.153 1.00 95.38 278 LEU A O 1
ATOM 2048 N N . LEU A 1 279 ? -10.527 -5.399 7.915 1.00 95.62 279 LEU A N 1
ATOM 2049 C CA . LEU A 1 279 ? -9.799 -4.676 6.878 1.00 95.62 279 LEU A CA 1
ATOM 2050 C C . LEU A 1 279 ? -10.700 -3.658 6.163 1.00 95.62 279 LEU A C 1
ATOM 2052 O O . LEU A 1 279 ? -10.325 -2.493 6.062 1.00 95.62 279 LEU A O 1
ATOM 2056 N N . TRP A 1 280 ? -11.906 -4.034 5.738 1.00 93.69 280 TRP A N 1
ATOM 2057 C CA . TRP A 1 280 ? -12.835 -3.073 5.133 1.00 93.69 280 TRP A CA 1
ATOM 2058 C C . TRP A 1 280 ? -13.269 -1.973 6.098 1.00 93.69 280 TRP A C 1
ATOM 2060 O O . TRP A 1 280 ? -13.337 -0.816 5.693 1.00 93.69 280 TRP A O 1
ATOM 2070 N N . MET A 1 281 ? -13.492 -2.289 7.375 1.00 94.00 281 MET A N 1
ATOM 2071 C CA . MET A 1 281 ? -13.751 -1.282 8.406 1.00 94.00 281 MET A CA 1
ATOM 2072 C C . MET A 1 281 ? -12.584 -0.288 8.512 1.00 94.00 281 MET A C 1
ATOM 2074 O O . MET A 1 281 ? -12.797 0.924 8.533 1.00 94.00 281 MET A O 1
ATOM 2078 N N . CYS A 1 282 ? -11.344 -0.782 8.529 1.00 95.31 282 CYS A N 1
ATOM 2079 C CA . CYS A 1 282 ? -10.136 0.043 8.539 1.00 95.31 282 CYS A CA 1
ATOM 2080 C C . CYS A 1 282 ? -9.988 0.894 7.280 1.00 95.31 282 CYS A C 1
ATOM 2082 O O . CYS A 1 282 ? -9.587 2.054 7.377 1.00 95.31 282 CYS A O 1
ATOM 2084 N N . TRP A 1 283 ? -10.326 0.343 6.115 1.00 93.44 283 TRP A N 1
ATOM 2085 C CA . TRP A 1 283 ? -10.355 1.092 4.867 1.00 93.44 283 TRP A CA 1
ATOM 2086 C C . TRP A 1 283 ? -11.381 2.226 4.944 1.00 93.44 283 TRP A C 1
ATOM 2088 O O . TRP A 1 283 ? -11.005 3.377 4.733 1.00 93.44 283 TRP A O 1
ATOM 2098 N N . VAL A 1 284 ? -12.623 1.935 5.359 1.00 91.31 284 VAL A N 1
ATOM 2099 C CA . VAL A 1 284 ? -13.679 2.940 5.583 1.00 91.31 284 VAL A CA 1
ATOM 2100 C C . VAL A 1 284 ? -13.198 4.045 6.512 1.00 91.31 284 VAL A C 1
ATOM 2102 O O . VAL A 1 284 ? -13.300 5.220 6.164 1.00 91.31 284 VAL A O 1
ATOM 2105 N N . MET A 1 285 ? -12.597 3.698 7.648 1.00 91.94 285 MET A N 1
ATOM 2106 C CA . MET A 1 285 ? -12.020 4.681 8.568 1.00 91.94 285 MET A CA 1
ATOM 2107 C C . MET A 1 285 ? -10.911 5.528 7.930 1.00 91.94 285 MET A C 1
ATOM 2109 O O . MET A 1 285 ? -10.840 6.730 8.176 1.00 91.94 285 MET A O 1
ATOM 2113 N N . ALA A 1 286 ? -10.053 4.932 7.101 1.00 88.25 286 ALA A N 1
ATOM 2114 C CA . ALA A 1 286 ? -8.935 5.637 6.484 1.00 88.25 286 ALA A CA 1
ATOM 2115 C C . ALA A 1 286 ? -9.376 6.663 5.425 1.00 88.25 286 ALA A C 1
ATOM 2117 O O . ALA A 1 286 ? -8.750 7.716 5.330 1.00 88.25 286 ALA A O 1
ATOM 2118 N N . TRP A 1 287 ? -10.439 6.395 4.654 1.00 78.19 287 TRP A N 1
ATOM 2119 C CA . TRP A 1 287 ? -10.891 7.314 3.599 1.00 78.19 287 TRP A CA 1
ATOM 2120 C C . TRP A 1 287 ? -12.087 8.194 3.969 1.00 78.19 287 TRP A C 1
ATOM 2122 O O . TRP A 1 287 ? -12.298 9.197 3.291 1.00 78.19 287 TRP A O 1
ATOM 2132 N N . SER A 1 288 ? -12.842 7.888 5.034 1.00 71.06 288 SER A N 1
ATOM 2133 C CA . SER A 1 288 ? -14.047 8.648 5.451 1.00 71.06 288 SER A CA 1
ATOM 2134 C C . SER A 1 288 ? -13.812 10.148 5.665 1.00 71.06 288 SER A C 1
ATOM 2136 O O . SER A 1 288 ? -14.758 10.919 5.783 1.00 71.06 288 SER A O 1
ATOM 2138 N N . GLY A 1 289 ? -12.552 10.556 5.742 1.00 57.06 289 GLY A N 1
ATOM 2139 C CA . GLY A 1 289 ? -12.116 11.929 5.873 1.00 57.06 289 GLY A CA 1
ATOM 2140 C C . GLY A 1 289 ? -11.679 12.645 4.591 1.00 57.06 289 GLY A C 1
ATOM 2141 O O . GLY A 1 289 ? -11.405 13.838 4.605 1.00 57.06 289 GLY A O 1
ATOM 2142 N N . SER A 1 290 ? -11.575 11.920 3.481 1.00 49.50 290 SER A N 1
ATOM 2143 C CA . SER A 1 290 ? -11.115 12.417 2.176 1.00 49.50 290 SER A CA 1
ATOM 2144 C C . SER A 1 290 ? -12.117 12.135 1.056 1.00 49.50 290 SER A C 1
ATOM 2146 O O . SER A 1 290 ? -11.795 12.322 -0.116 1.00 49.50 290 SER A O 1
ATOM 2148 N N . GLY A 1 291 ? -13.314 11.652 1.398 1.00 44.31 291 GLY A N 1
ATOM 2149 C CA . GLY A 1 291 ? -14.336 11.319 0.417 1.00 44.31 291 GLY A CA 1
ATOM 2150 C C . GLY A 1 291 ? -14.756 12.552 -0.390 1.00 44.31 291 GLY A C 1
ATOM 2151 O O . GLY A 1 291 ? -14.929 13.623 0.199 1.00 44.31 291 GLY A O 1
ATOM 2152 N N . PRO A 1 292 ? -14.946 12.432 -1.719 1.00 37.34 292 PRO A N 1
ATOM 2153 C CA . PRO A 1 292 ? -15.687 13.443 -2.454 1.00 37.34 292 PRO A CA 1
ATOM 2154 C C . PRO A 1 292 ? -17.035 13.596 -1.759 1.00 37.34 292 PRO A C 1
ATOM 2156 O O . PRO A 1 292 ? -17.636 12.593 -1.369 1.00 37.34 292 PRO A O 1
ATOM 2159 N N . GLY A 1 293 ? -17.488 14.834 -1.575 1.00 39.28 293 GLY A N 1
ATOM 2160 C CA . GLY A 1 293 ? -18.830 15.089 -1.089 1.00 39.28 293 GLY A CA 1
ATOM 2161 C C . GLY A 1 293 ? -19.808 14.334 -1.981 1.00 39.28 293 GLY A C 1
ATOM 2162 O O . GLY A 1 293 ? -20.146 14.793 -3.072 1.00 39.28 293 GLY A O 1
ATOM 2163 N N . VAL A 1 294 ? -20.276 13.173 -1.519 1.00 37.47 294 VAL A N 1
ATOM 2164 C CA . VAL A 1 294 ? -21.537 12.593 -1.962 1.00 37.47 294 VAL A CA 1
ATOM 2165 C C . VAL A 1 294 ? -22.564 13.536 -1.371 1.00 37.47 294 VAL A C 1
ATOM 2167 O O . VAL A 1 294 ? -23.095 13.331 -0.283 1.00 37.47 294 VAL A O 1
ATOM 2170 N N . SER A 1 295 ? -22.685 14.686 -2.030 1.00 29.11 295 SER A N 1
ATOM 2171 C CA . SER A 1 295 ? -23.585 15.746 -1.654 1.00 29.11 295 SER A CA 1
ATOM 2172 C C . SER A 1 295 ? -24.954 15.104 -1.537 1.00 29.11 295 SER A C 1
ATOM 2174 O O . SER A 1 295 ? -25.539 14.625 -2.508 1.00 29.11 295 SER A O 1
ATOM 2176 N N . GLY A 1 296 ? -25.461 15.081 -0.308 1.00 28.84 296 GLY A N 1
ATOM 2177 C CA . GLY A 1 296 ? -26.880 14.979 -0.043 1.00 28.84 296 GLY A CA 1
ATOM 2178 C C . GLY A 1 296 ? -27.554 16.240 -0.570 1.00 28.84 296 GLY A C 1
ATOM 2179 O O . GLY A 1 296 ? -28.046 17.055 0.200 1.00 28.84 296 GLY A O 1
ATOM 2180 N N . GLY A 1 297 ? -27.554 16.416 -1.891 1.00 26.48 297 GLY A N 1
ATOM 2181 C CA . GLY A 1 297 ? -28.504 17.258 -2.586 1.00 26.48 297 GLY A CA 1
ATOM 2182 C C . GLY A 1 297 ? -29.827 16.520 -2.564 1.00 26.48 297 GLY A C 1
ATOM 2183 O O . GLY A 1 297 ? -30.174 15.808 -3.504 1.00 26.48 297 GLY A O 1
ATOM 2184 N N . GLN A 1 298 ? -30.557 16.650 -1.460 1.00 32.59 298 GLN A N 1
ATOM 2185 C CA . GLN A 1 298 ? -31.964 16.294 -1.403 1.00 32.59 298 GLN A CA 1
ATOM 2186 C C . GLN A 1 298 ? -32.746 17.306 -2.248 1.00 32.59 298 GLN A C 1
ATOM 2188 O O . GLN A 1 298 ? -33.429 18.163 -1.716 1.00 32.59 298 GLN A O 1
ATOM 2193 N N . GLU A 1 299 ? -32.596 17.214 -3.568 1.00 31.05 299 GLU A N 1
ATOM 2194 C CA . GLU A 1 299 ? -33.467 17.789 -4.592 1.00 31.05 299 GLU A CA 1
ATOM 2195 C C . GLU A 1 299 ? -33.091 17.149 -5.941 1.00 31.05 299 GLU A C 1
ATOM 2197 O O . GLU A 1 299 ? -32.355 17.699 -6.753 1.00 31.05 299 GLU A O 1
ATOM 2202 N N . GLY A 1 300 ? -33.576 15.919 -6.158 1.00 30.31 300 GLY A N 1
ATOM 2203 C CA . GLY A 1 300 ? -33.539 15.262 -7.468 1.00 30.31 300 GLY A CA 1
ATOM 2204 C C . GLY A 1 300 ? -32.981 13.839 -7.483 1.00 30.31 300 GLY A C 1
ATOM 2205 O O . GLY A 1 300 ? -31.886 13.627 -7.973 1.00 30.31 300 GLY A O 1
ATOM 2206 N N . GLY A 1 301 ? -33.765 12.862 -7.008 1.00 28.33 301 GLY A N 1
ATOM 2207 C CA . GLY A 1 301 ? -33.954 11.510 -7.581 1.00 28.33 301 GLY A CA 1
ATOM 2208 C C . GLY A 1 301 ? -32.785 10.607 -8.027 1.00 28.33 301 GLY A C 1
ATOM 2209 O O . GLY A 1 301 ? -33.069 9.526 -8.541 1.00 28.33 301 GLY A O 1
ATOM 2210 N N . GLY A 1 302 ? -31.516 10.976 -7.870 1.00 31.41 302 GLY A N 1
ATOM 2211 C CA . GLY A 1 302 ? -30.366 10.147 -8.226 1.00 31.41 302 GLY A CA 1
ATOM 2212 C C . GLY A 1 302 ? -29.866 9.373 -7.012 1.00 31.41 302 GLY A C 1
ATOM 2213 O O . GLY A 1 302 ? -29.349 9.970 -6.075 1.00 31.41 302 GLY A O 1
ATOM 2214 N N . LYS A 1 303 ? -30.010 8.043 -7.010 1.00 43.56 303 LYS A N 1
ATOM 2215 C CA . LYS A 1 303 ? -29.268 7.186 -6.071 1.00 43.56 303 LYS A CA 1
ATOM 2216 C C . LYS A 1 303 ? -27.772 7.429 -6.297 1.00 43.56 303 LYS A C 1
ATOM 2218 O O . LYS A 1 303 ? -27.318 7.259 -7.426 1.00 43.56 303 LYS A O 1
ATOM 2223 N N . GLY A 1 304 ? -27.039 7.835 -5.259 1.00 54.03 304 GLY A N 1
ATOM 2224 C CA . GLY A 1 304 ? -25.579 7.927 -5.320 1.00 54.03 304 GLY A CA 1
ATOM 2225 C C . GLY A 1 304 ? -24.974 6.587 -5.744 1.00 54.03 304 GLY A C 1
ATOM 2226 O O . GLY A 1 304 ? -25.525 5.532 -5.422 1.00 54.03 304 GLY A O 1
ATOM 2227 N N . GLU A 1 305 ? -23.884 6.619 -6.511 1.00 63.56 305 GLU A N 1
ATOM 2228 C CA . GLU A 1 305 ? -23.214 5.382 -6.916 1.00 63.56 305 GLU A CA 1
ATOM 2229 C C . GLU A 1 305 ? -22.659 4.636 -5.691 1.00 63.56 305 GLU A C 1
ATOM 2231 O O . GLU A 1 305 ? -22.137 5.271 -4.769 1.00 63.56 305 GLU A O 1
ATOM 2236 N N . PRO A 1 306 ? -22.767 3.294 -5.658 1.00 73.19 306 PRO A N 1
ATOM 2237 C CA . PRO A 1 306 ? -22.245 2.506 -4.554 1.00 73.19 306 PRO A CA 1
ATOM 2238 C C . PRO A 1 306 ? -20.715 2.577 -4.519 1.00 73.19 306 PRO A C 1
ATOM 2240 O O . PRO A 1 306 ? -20.045 2.451 -5.544 1.00 73.19 306 PRO A O 1
ATOM 2243 N N . VAL A 1 307 ? -20.162 2.722 -3.319 1.00 81.62 307 VAL A N 1
ATOM 2244 C CA . VAL A 1 307 ? -18.722 2.728 -3.060 1.00 81.62 307 VAL A CA 1
ATOM 2245 C C . VAL A 1 307 ? -18.164 1.324 -3.288 1.00 81.62 307 VAL A C 1
ATOM 2247 O O . VAL A 1 307 ? -18.595 0.359 -2.649 1.00 81.62 307 VAL A O 1
ATOM 2250 N N . LEU A 1 308 ? -17.186 1.208 -4.189 1.00 84.69 308 LEU A N 1
ATOM 2251 C CA . LEU A 1 308 ? -16.499 -0.051 -4.464 1.00 84.69 308 LEU A CA 1
ATOM 2252 C C . LEU A 1 308 ? -15.501 -0.365 -3.341 1.00 84.69 308 LEU A C 1
ATOM 2254 O O . LEU A 1 308 ? -14.560 0.390 -3.101 1.00 84.69 308 LEU A O 1
ATOM 2258 N N . LEU A 1 309 ? -15.696 -1.490 -2.660 1.00 88.06 309 LEU A N 1
ATOM 2259 C CA . LEU A 1 309 ? -14.766 -2.001 -1.666 1.00 88.06 309 LEU A CA 1
ATOM 2260 C C . LEU A 1 309 ? -13.518 -2.565 -2.355 1.00 88.06 309 LEU A C 1
ATOM 2262 O O . LEU A 1 309 ? -13.636 -3.299 -3.342 1.00 88.06 309 LEU A O 1
ATOM 2266 N N . PRO A 1 310 ? -12.319 -2.287 -1.820 1.00 90.75 310 PRO A N 1
ATOM 2267 C CA . PRO A 1 310 ? -11.102 -2.893 -2.330 1.00 90.75 310 PRO A CA 1
ATOM 2268 C C . PRO A 1 310 ? -11.124 -4.410 -2.110 1.00 90.75 310 PRO A C 1
ATOM 2270 O O . PRO A 1 310 ? -11.549 -4.889 -1.056 1.00 90.75 310 PRO A O 1
ATOM 2273 N N . ASP A 1 311 ? -10.593 -5.169 -3.070 1.00 90.06 311 ASP A N 1
ATOM 2274 C CA . ASP A 1 311 ? -10.269 -6.579 -2.849 1.00 90.06 311 ASP A CA 1
ATOM 2275 C C . ASP A 1 311 ? -9.194 -6.686 -1.758 1.00 90.06 311 ASP A C 1
ATOM 2277 O O . ASP A 1 311 ? -8.091 -6.165 -1.910 1.00 90.06 311 ASP A O 1
ATOM 2281 N N . VAL A 1 312 ? -9.506 -7.368 -0.658 1.00 92.25 312 VAL A N 1
ATOM 2282 C CA . VAL A 1 312 ? -8.600 -7.568 0.484 1.00 92.25 312 VAL A CA 1
ATOM 2283 C C . VAL A 1 312 ? -8.052 -8.993 0.566 1.00 92.25 312 VAL A C 1
ATOM 2285 O O . VAL A 1 312 ? -7.297 -9.309 1.486 1.00 92.25 312 VAL A O 1
ATOM 2288 N N . THR A 1 313 ? -8.383 -9.857 -0.400 1.00 91.31 313 THR A N 1
ATOM 2289 C CA . THR A 1 313 ? -8.029 -11.289 -0.411 1.00 91.31 313 THR A CA 1
ATOM 2290 C C . THR A 1 313 ? -6.529 -11.499 -0.217 1.00 91.31 313 THR A C 1
ATOM 2292 O O . THR A 1 313 ? -6.112 -12.325 0.592 1.00 91.31 313 THR A O 1
ATOM 2295 N N . HIS A 1 314 ? -5.705 -10.688 -0.881 1.00 92.06 314 HIS A N 1
ATOM 2296 C CA . HIS A 1 314 ? -4.247 -10.778 -0.800 1.00 92.06 314 HIS A CA 1
ATOM 2297 C C . HIS A 1 314 ? -3.664 -10.380 0.566 1.00 92.06 314 HIS A C 1
ATOM 2299 O O . HIS A 1 314 ? -2.599 -10.876 0.946 1.00 92.06 314 HIS A O 1
ATOM 2305 N N . LEU A 1 315 ? -4.346 -9.505 1.316 1.00 94.94 315 LEU A N 1
ATOM 2306 C CA . LEU A 1 315 ? -3.984 -9.147 2.690 1.00 94.94 315 LEU A CA 1
ATOM 2307 C C . LEU A 1 315 ? -4.435 -10.227 3.675 1.00 94.94 315 LEU A C 1
ATOM 2309 O O . LEU A 1 315 ? -3.654 -10.618 4.539 1.00 94.94 315 LEU A O 1
ATOM 2313 N N . VAL A 1 316 ? -5.654 -10.756 3.516 1.00 94.19 316 VAL A N 1
ATOM 2314 C CA . VAL A 1 316 ? -6.153 -11.849 4.367 1.00 94.19 316 VAL A CA 1
ATOM 2315 C C . VAL A 1 316 ? -5.270 -13.088 4.215 1.00 94.19 316 VAL A C 1
ATOM 2317 O O . VAL A 1 316 ? -4.821 -13.653 5.212 1.00 94.19 316 VAL A O 1
ATOM 2320 N N . LEU A 1 317 ? -4.940 -13.467 2.978 1.00 92.19 317 LEU A N 1
ATOM 2321 C CA . LEU A 1 317 ? -4.050 -14.594 2.710 1.00 92.19 317 LEU A CA 1
ATOM 2322 C C . LEU A 1 317 ? -2.634 -14.346 3.252 1.00 92.19 317 LEU A C 1
ATOM 2324 O O . LEU A 1 317 ? -2.007 -15.262 3.777 1.00 92.19 317 LEU A O 1
ATOM 2328 N N . SER A 1 318 ? -2.149 -13.101 3.203 1.00 93.75 318 SER A N 1
ATOM 2329 C CA . SER A 1 318 ? -0.880 -12.714 3.832 1.00 93.75 318 SER A CA 1
ATOM 2330 C C . SER A 1 318 ? -0.877 -12.936 5.344 1.00 93.75 318 SER A C 1
ATOM 2332 O O . SER A 1 318 ? 0.070 -13.530 5.865 1.00 93.75 318 SER A O 1
ATOM 2334 N N . ALA A 1 319 ? -1.950 -12.545 6.036 1.00 94.62 319 ALA A N 1
ATOM 2335 C CA . ALA A 1 319 ? -2.095 -12.786 7.469 1.00 94.62 319 ALA A CA 1
ATOM 2336 C C . ALA A 1 319 ? -2.127 -14.289 7.795 1.00 94.62 319 ALA A C 1
ATOM 2338 O O . ALA A 1 319 ? -1.427 -14.742 8.701 1.00 94.62 319 ALA A O 1
ATOM 2339 N N . LEU A 1 320 ? -2.877 -15.077 7.017 1.00 92.25 320 LEU A N 1
ATOM 2340 C CA . LEU A 1 320 ? -2.997 -16.527 7.210 1.00 92.25 320 LEU A CA 1
ATOM 2341 C C . LEU A 1 320 ? -1.676 -17.268 6.989 1.00 92.25 320 LEU A C 1
ATOM 2343 O O . LEU A 1 320 ? -1.308 -18.123 7.795 1.00 92.25 320 LEU A O 1
ATOM 2347 N N . VAL A 1 321 ? -0.946 -16.931 5.924 1.00 90.56 321 VAL A N 1
ATOM 2348 C CA . VAL A 1 321 ? 0.366 -17.527 5.632 1.00 90.56 321 VAL A CA 1
ATOM 2349 C C . VAL A 1 321 ? 1.388 -17.116 6.691 1.00 90.56 321 VAL A C 1
ATOM 2351 O O . VAL A 1 321 ? 2.170 -17.949 7.144 1.00 90.56 321 VAL A O 1
ATOM 2354 N N . SER A 1 322 ? 1.360 -15.859 7.147 1.00 91.25 322 SER A N 1
ATOM 2355 C CA . SER A 1 322 ? 2.237 -15.393 8.229 1.00 91.25 322 SER A CA 1
ATOM 2356 C C . SER A 1 322 ? 1.979 -16.113 9.556 1.00 91.25 322 SER A C 1
ATOM 2358 O O . SER A 1 322 ? 2.913 -16.298 10.332 1.00 91.25 322 SER A O 1
ATOM 2360 N N . ALA A 1 323 ? 0.736 -16.523 9.813 1.00 90.75 323 ALA A N 1
ATOM 2361 C CA . ALA A 1 323 ? 0.344 -17.291 10.993 1.00 90.75 323 ALA A CA 1
ATOM 2362 C C . ALA A 1 323 ? 0.545 -18.812 10.836 1.00 90.75 323 ALA A C 1
ATOM 2364 O O . ALA A 1 323 ? 0.280 -19.574 11.763 1.00 90.75 323 ALA A O 1
ATOM 2365 N N . GLY A 1 324 ? 0.969 -19.286 9.657 1.00 86.12 324 GLY A N 1
ATOM 2366 C CA . GLY A 1 324 ? 1.050 -20.718 9.351 1.00 86.12 324 GLY A CA 1
ATOM 2367 C C . GLY A 1 324 ? -0.315 -21.420 9.295 1.00 86.12 324 GLY A C 1
ATOM 2368 O O . GLY A 1 324 ? -0.382 -22.643 9.408 1.00 86.12 324 GLY A O 1
ATOM 2369 N N . ALA A 1 325 ? -1.410 -20.665 9.147 1.00 81.75 325 ALA A N 1
ATOM 2370 C CA . ALA A 1 325 ? -2.760 -21.203 8.984 1.00 81.75 325 ALA A CA 1
ATOM 2371 C C . ALA A 1 325 ? -2.989 -21.768 7.571 1.00 81.75 325 ALA A C 1
ATOM 2373 O O . ALA A 1 325 ? -3.758 -22.714 7.408 1.00 81.75 325 ALA A O 1
ATOM 2374 N N . VAL A 1 326 ? -2.289 -21.218 6.573 1.00 79.12 326 VAL A N 1
ATOM 2375 C CA . VAL A 1 326 ? -2.171 -21.759 5.212 1.00 79.12 326 VAL A CA 1
ATOM 2376 C C . VAL A 1 326 ? -0.697 -22.071 4.983 1.00 79.12 326 VAL A C 1
ATOM 2378 O O . VAL A 1 326 ? 0.134 -21.162 4.993 1.00 79.12 326 VAL A O 1
ATOM 2381 N N . ALA A 1 327 ? -0.370 -23.356 4.854 1.00 67.69 327 ALA A N 1
ATOM 2382 C CA . ALA A 1 327 ? 1.012 -23.835 4.830 1.00 67.69 327 ALA A CA 1
ATOM 2383 C C . ALA A 1 327 ? 1.449 -24.375 3.461 1.00 67.69 327 ALA A C 1
ATOM 2385 O O . ALA A 1 327 ? 2.650 -24.456 3.212 1.00 67.69 327 ALA A O 1
ATOM 2386 N N . ASP A 1 328 ? 0.506 -24.748 2.594 1.00 68.75 328 ASP A N 1
ATOM 2387 C CA . ASP A 1 328 ? 0.767 -25.434 1.334 1.00 68.75 328 ASP A CA 1
ATOM 2388 C C . ASP A 1 328 ? 0.308 -24.643 0.101 1.00 68.75 328 ASP A C 1
ATOM 2390 O O . ASP A 1 328 ? -0.643 -23.862 0.116 1.00 68.75 328 ASP A O 1
ATOM 2394 N N . ASP A 1 329 ? 1.003 -24.891 -1.003 1.00 65.75 329 ASP A N 1
ATOM 2395 C CA . ASP A 1 329 ? 0.831 -24.255 -2.308 1.00 65.75 329 ASP A CA 1
ATOM 2396 C C . ASP A 1 329 ? -0.601 -24.385 -2.838 1.00 65.75 329 ASP A C 1
ATOM 2398 O O . ASP A 1 329 ? -1.181 -23.424 -3.344 1.00 65.75 329 ASP A O 1
ATOM 2402 N N . ALA A 1 330 ? -1.185 -25.578 -2.698 1.00 63.94 330 ALA A N 1
ATOM 2403 C CA . ALA A 1 330 ? -2.560 -25.857 -3.096 1.00 63.94 330 ALA A CA 1
ATOM 2404 C C . ALA A 1 330 ? -3.554 -25.020 -2.276 1.00 63.94 330 ALA A C 1
ATOM 2406 O O . ALA A 1 330 ? -4.544 -24.524 -2.817 1.00 63.94 330 ALA A O 1
ATOM 2407 N N . GLY A 1 331 ? -3.244 -24.805 -0.995 1.00 67.88 331 GLY A N 1
ATOM 2408 C CA . GLY A 1 331 ? -3.990 -23.940 -0.096 1.00 67.88 331 GLY A CA 1
ATOM 2409 C C . GLY A 1 331 ? -3.863 -22.451 -0.409 1.00 67.88 331 GLY A C 1
ATOM 2410 O O . GLY A 1 331 ? -4.748 -21.710 -0.010 1.00 67.88 331 GLY A O 1
ATOM 2411 N N . VAL A 1 332 ? -2.823 -22.006 -1.128 1.00 77.06 332 VAL A N 1
ATOM 2412 C CA . VAL A 1 332 ? -2.657 -20.609 -1.586 1.00 77.06 332 VAL A CA 1
ATOM 2413 C C . VAL A 1 332 ? -3.445 -20.352 -2.872 1.00 77.06 332 VAL A C 1
ATOM 2415 O O . VAL A 1 332 ? -4.141 -19.344 -2.970 1.00 77.06 332 VAL A O 1
ATOM 2418 N N . TRP A 1 333 ? -3.345 -21.254 -3.852 1.00 72.69 333 TRP A N 1
ATOM 2419 C CA . TRP A 1 333 ? -3.961 -21.075 -5.174 1.00 72.69 333 TRP A CA 1
ATOM 2420 C C . TRP A 1 333 ? -5.457 -21.418 -5.208 1.00 72.69 333 TRP A C 1
ATOM 2422 O O . TRP A 1 333 ? -6.198 -20.829 -5.986 1.00 72.69 333 TRP A O 1
ATOM 2432 N N . GLY A 1 334 ? -5.923 -22.331 -4.349 1.00 63.50 334 GLY A N 1
ATOM 2433 C CA . GLY A 1 334 ? -7.340 -22.702 -4.229 1.00 63.50 334 GLY A CA 1
ATOM 2434 C C . GLY A 1 334 ? -8.118 -21.914 -3.170 1.00 63.50 334 GLY A C 1
ATOM 2435 O O . GLY A 1 334 ? -9.204 -22.350 -2.766 1.00 63.50 334 GLY A O 1
ATOM 2436 N N . TRP A 1 335 ? -7.544 -20.820 -2.657 1.00 70.56 335 TRP A N 1
ATOM 2437 C CA . TRP A 1 335 ? -8.082 -20.109 -1.505 1.00 70.56 335 TRP A CA 1
ATOM 2438 C C . TRP A 1 335 ? -9.179 -19.110 -1.868 1.00 70.56 335 TRP A C 1
ATOM 2440 O O . TRP A 1 335 ? -8.997 -18.241 -2.717 1.00 70.56 335 TRP A O 1
ATOM 2450 N N . GLU A 1 336 ? -10.285 -19.169 -1.130 1.00 65.81 336 GLU A N 1
ATOM 2451 C CA . GLU A 1 336 ? -11.358 -18.179 -1.176 1.00 65.81 336 GLU A CA 1
ATOM 2452 C C . GLU A 1 336 ? -11.700 -17.749 0.250 1.00 65.81 336 GLU A C 1
ATOM 2454 O O . GLU A 1 336 ? -11.878 -18.593 1.132 1.00 65.81 336 GLU A O 1
ATOM 2459 N N . VAL A 1 337 ? -11.885 -16.442 0.463 1.00 62.72 337 VAL A N 1
ATOM 2460 C CA . VAL A 1 337 ? -12.302 -15.872 1.761 1.00 62.72 337 VAL A CA 1
ATOM 2461 C C . VAL A 1 337 ? -13.574 -16.558 2.285 1.00 62.72 337 VAL A C 1
ATOM 2463 O O . VAL A 1 337 ? -13.720 -16.793 3.484 1.00 62.72 337 VAL A O 1
ATOM 2466 N N . SER A 1 338 ? -14.478 -16.928 1.373 1.00 60.78 338 SER A N 1
ATOM 2467 C CA . SER A 1 338 ? -15.776 -17.552 1.648 1.00 60.78 338 SER A CA 1
ATOM 2468 C C . SER A 1 338 ? -15.696 -18.999 2.141 1.00 60.78 338 SER A C 1
ATOM 2470 O O . SER A 1 338 ? -16.647 -19.470 2.761 1.00 60.78 338 SER A O 1
ATOM 2472 N N . ARG A 1 339 ? -14.598 -19.723 1.870 1.00 59.56 339 ARG A N 1
ATOM 2473 C CA . ARG A 1 339 ? -14.498 -21.170 2.152 1.00 59.56 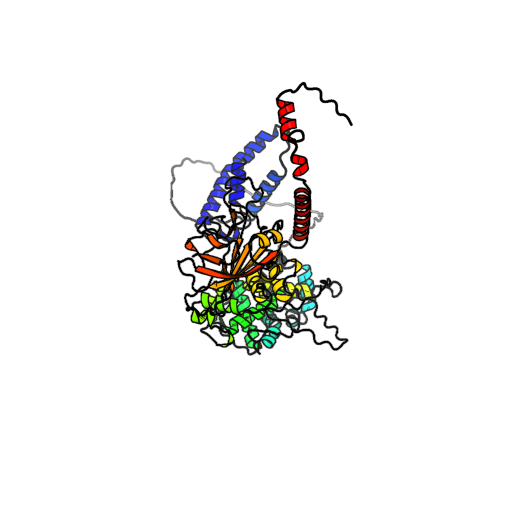339 ARG A CA 1
ATOM 2474 C C . ARG A 1 339 ? -14.254 -21.511 3.621 1.00 59.56 339 ARG A C 1
ATOM 2476 O O . ARG A 1 339 ? -14.330 -22.681 3.984 1.00 59.56 339 ARG A O 1
ATOM 2483 N N . GLY A 1 340 ? -14.034 -20.507 4.470 1.00 60.75 340 GLY A N 1
ATOM 2484 C CA . GLY A 1 340 ? -13.687 -20.719 5.871 1.00 60.75 340 GLY A CA 1
ATOM 2485 C C . GLY A 1 340 ? -12.289 -21.328 6.020 1.00 60.75 340 GLY A C 1
ATOM 2486 O O . GLY A 1 340 ? -11.755 -21.982 5.129 1.00 60.75 340 GLY A O 1
ATOM 2487 N N . GLY A 1 341 ? -11.648 -21.071 7.153 1.00 68.94 341 GLY A N 1
ATOM 2488 C CA . GLY A 1 341 ? -10.291 -21.537 7.415 1.00 68.94 341 GLY A CA 1
ATOM 2489 C C . GLY A 1 341 ? -9.967 -21.467 8.897 1.00 68.94 341 GLY A C 1
ATOM 2490 O O . GLY A 1 341 ? -10.726 -20.889 9.677 1.00 68.94 341 GLY A O 1
ATOM 2491 N N . LYS A 1 342 ? -8.837 -22.065 9.282 1.00 80.06 342 LYS A N 1
ATOM 2492 C CA . LYS A 1 342 ? -8.315 -21.963 10.646 1.00 80.06 342 LYS A CA 1
ATOM 2493 C C . LYS A 1 342 ? -8.129 -20.483 11.007 1.00 80.06 342 LYS A C 1
ATOM 2495 O O . LYS A 1 342 ? -7.558 -19.732 10.218 1.00 80.06 342 LYS A O 1
ATOM 2500 N N . GLY A 1 343 ? -8.634 -20.080 12.172 1.00 85.31 343 GLY A N 1
ATOM 2501 C CA . GLY A 1 343 ? -8.487 -18.715 12.669 1.00 85.31 343 GLY A CA 1
ATOM 2502 C C . GLY A 1 343 ? -7.028 -18.356 12.955 1.00 85.31 343 GLY A C 1
ATOM 2503 O O . GLY A 1 343 ? -6.193 -19.230 13.196 1.00 85.31 343 GLY A O 1
ATOM 2504 N N . VAL A 1 344 ? -6.729 -17.059 12.922 1.00 92.88 344 VAL A N 1
ATOM 2505 C CA . VAL A 1 344 ? -5.420 -16.497 13.278 1.00 92.88 344 VAL A CA 1
ATOM 2506 C C . VAL A 1 344 ? -5.485 -15.965 14.701 1.00 92.88 344 VAL A C 1
ATOM 2508 O O . VAL A 1 344 ? -6.360 -15.157 15.017 1.00 92.88 344 VAL A O 1
ATOM 2511 N N . LYS A 1 345 ? -4.549 -16.362 15.567 1.00 94.81 345 LYS A N 1
ATOM 2512 C CA . LYS A 1 345 ? -4.501 -15.828 16.935 1.00 94.81 345 LYS A CA 1
ATOM 2513 C C . LYS A 1 345 ? -4.172 -14.341 16.919 1.00 94.81 345 LYS A C 1
ATOM 2515 O O . LYS A 1 345 ? -3.335 -13.896 16.137 1.00 94.81 345 LYS A O 1
ATOM 2520 N N . VAL A 1 346 ? -4.737 -13.575 17.854 1.00 94.19 346 VAL A N 1
ATOM 2521 C CA . VAL A 1 346 ? -4.493 -12.118 17.959 1.00 94.19 346 VAL A CA 1
ATOM 2522 C C . VAL A 1 346 ? -3.001 -11.767 18.009 1.00 94.19 346 VAL A C 1
ATOM 2524 O O . VAL A 1 346 ? -2.583 -10.771 17.422 1.00 94.19 346 VAL A O 1
ATOM 2527 N N . GLN A 1 347 ? -2.178 -12.585 18.670 1.00 93.00 347 GLN A N 1
ATOM 2528 C CA . GLN A 1 347 ? -0.727 -12.371 18.744 1.00 93.00 347 GLN A CA 1
ATOM 2529 C C . GLN A 1 347 ? -0.035 -12.531 17.381 1.00 93.00 347 GLN A C 1
ATOM 2531 O O . GLN A 1 347 ? 0.805 -11.710 17.016 1.00 93.00 347 GLN A O 1
ATOM 2536 N N . GLU A 1 348 ? -0.415 -13.554 16.614 1.00 95.38 348 GLU A N 1
ATOM 2537 C CA . GLU A 1 348 ? 0.107 -13.818 15.267 1.00 95.38 348 GLU A CA 1
ATOM 2538 C C . GLU A 1 348 ? -0.357 -12.729 14.295 1.00 95.38 348 GLU A C 1
ATOM 2540 O O . GLU A 1 348 ? 0.449 -12.182 13.542 1.00 95.38 348 GLU A O 1
ATOM 2545 N N . PHE A 1 349 ? -1.632 -12.334 14.385 1.00 95.56 349 PHE A N 1
ATOM 2546 C CA . PHE A 1 349 ? -2.183 -11.221 13.615 1.00 95.56 349 PHE A CA 1
ATOM 2547 C C . PHE A 1 349 ? -1.458 -9.907 13.925 1.00 95.56 349 PHE A C 1
ATOM 2549 O O . PHE A 1 349 ? -1.056 -9.192 13.013 1.00 95.56 349 PHE A O 1
ATOM 2556 N N . THR A 1 350 ? -1.212 -9.611 15.204 1.00 94.81 350 THR A N 1
ATOM 2557 C CA . THR A 1 350 ? -0.464 -8.418 15.627 1.00 94.81 350 THR A CA 1
ATOM 2558 C C . THR A 1 350 ? 0.953 -8.422 15.057 1.00 94.81 350 THR A C 1
ATOM 2560 O O . THR A 1 350 ? 1.405 -7.410 14.526 1.00 94.81 350 THR A O 1
ATOM 2563 N N . SER A 1 351 ? 1.647 -9.564 15.098 1.00 95.19 351 SER A N 1
ATOM 2564 C CA . SER A 1 351 ? 2.980 -9.707 14.499 1.00 95.19 351 SER A CA 1
ATOM 2565 C C . SER A 1 351 ? 2.967 -9.459 12.982 1.00 95.19 351 SER A C 1
ATOM 2567 O O . SER A 1 351 ? 3.827 -8.744 12.455 1.00 95.19 351 SER A O 1
ATOM 2569 N N . TRP A 1 352 ? 1.954 -9.975 12.281 1.00 95.50 352 TRP A N 1
ATOM 2570 C CA . TRP A 1 352 ? 1.754 -9.712 10.856 1.00 95.50 352 TRP A CA 1
ATOM 2571 C C . TRP A 1 352 ? 1.493 -8.226 10.566 1.00 95.50 352 TRP A C 1
ATOM 2573 O O . TRP A 1 352 ? 2.147 -7.655 9.690 1.00 95.50 352 TRP A O 1
ATOM 2583 N N . VAL A 1 353 ? 0.609 -7.565 11.324 1.00 95.69 353 VAL A N 1
ATOM 2584 C CA . VAL A 1 353 ? 0.323 -6.130 11.152 1.00 95.69 353 VAL A CA 1
ATOM 2585 C C . VAL A 1 353 ? 1.597 -5.308 11.319 1.00 95.69 353 VAL A C 1
ATOM 2587 O O . VAL A 1 353 ? 1.923 -4.507 10.448 1.00 95.69 353 VAL A O 1
ATOM 2590 N N . LEU A 1 354 ? 2.357 -5.531 12.393 1.00 92.88 354 LEU A N 1
ATOM 2591 C CA . LEU A 1 354 ? 3.564 -4.751 12.683 1.00 92.88 354 LEU A CA 1
ATOM 2592 C C . LEU A 1 354 ? 4.664 -4.920 11.625 1.00 92.88 354 LEU A C 1
ATOM 2594 O O . LEU A 1 354 ? 5.427 -3.984 11.389 1.00 92.88 354 LEU A O 1
ATOM 2598 N N . SER A 1 355 ? 4.738 -6.090 10.986 1.00 90.88 355 SER A N 1
ATOM 2599 C CA . SER A 1 355 ? 5.751 -6.395 9.969 1.00 90.88 355 SER A CA 1
ATOM 2600 C C . SER A 1 355 ? 5.333 -6.036 8.540 1.00 90.88 355 SER A C 1
ATOM 2602 O O . SER A 1 355 ? 6.186 -5.653 7.745 1.00 90.88 355 SER A O 1
ATOM 2604 N N . THR A 1 356 ? 4.044 -6.146 8.199 1.00 92.19 356 THR A N 1
ATOM 2605 C CA . THR A 1 356 ? 3.560 -6.034 6.810 1.00 92.19 356 THR A CA 1
ATOM 2606 C C . THR A 1 356 ? 2.646 -4.831 6.585 1.00 92.19 356 THR A C 1
ATOM 2608 O O . THR A 1 356 ? 2.790 -4.136 5.582 1.00 92.19 356 THR A O 1
ATOM 2611 N N . ALA A 1 357 ? 1.721 -4.554 7.504 1.00 93.25 357 ALA A N 1
ATOM 2612 C CA . ALA A 1 357 ? 0.637 -3.584 7.321 1.00 93.25 357 ALA A CA 1
ATOM 2613 C C . ALA A 1 357 ? 0.549 -2.597 8.498 1.00 93.25 357 ALA A C 1
ATOM 2615 O O . ALA A 1 357 ? -0.529 -2.344 9.037 1.00 93.25 357 ALA A O 1
ATOM 2616 N N . ALA A 1 358 ? 1.694 -2.042 8.911 1.00 90.19 358 ALA A N 1
ATOM 2617 C CA . ALA A 1 358 ? 1.814 -1.250 10.139 1.00 90.19 358 ALA A CA 1
ATOM 2618 C C . ALA A 1 358 ? 0.884 -0.022 10.172 1.00 90.19 358 ALA A C 1
ATOM 2620 O O . ALA A 1 358 ? 0.493 0.427 11.249 1.00 90.19 358 ALA A O 1
ATOM 2621 N N . GLY A 1 359 ? 0.491 0.493 9.003 1.00 90.81 359 GLY A N 1
ATOM 2622 C CA . GLY A 1 359 ? -0.476 1.577 8.860 1.00 90.81 359 GLY A CA 1
ATOM 2623 C C . GLY A 1 359 ? -1.866 1.269 9.425 1.00 90.81 359 GLY A C 1
ATOM 2624 O O . GLY A 1 359 ? -2.562 2.212 9.793 1.00 90.81 359 GLY A O 1
ATOM 2625 N N . LEU A 1 360 ? -2.253 -0.008 9.580 1.00 93.56 360 LEU A N 1
ATOM 2626 C CA . LEU A 1 360 ? -3.556 -0.385 10.150 1.00 93.56 360 LEU A CA 1
ATOM 2627 C C . LEU A 1 360 ? -3.754 0.176 11.559 1.00 93.56 360 LEU A C 1
ATOM 2629 O O . LEU A 1 360 ? -4.826 0.688 11.864 1.00 93.56 360 LEU A O 1
ATOM 2633 N N . GLY A 1 361 ? -2.713 0.157 12.399 1.00 89.38 361 GLY A N 1
ATOM 2634 C CA . GLY A 1 361 ? -2.791 0.697 13.760 1.00 89.38 361 GLY A CA 1
ATOM 2635 C C . GLY A 1 361 ? -3.129 2.193 13.806 1.00 89.38 361 GLY A C 1
ATOM 2636 O O . GLY A 1 361 ? -3.649 2.672 14.806 1.00 89.38 361 GLY A O 1
ATOM 2637 N N . ASN A 1 362 ? -2.897 2.927 12.714 1.00 89.38 362 ASN A N 1
ATOM 2638 C CA . ASN A 1 362 ? -3.172 4.360 12.629 1.00 89.38 362 ASN A CA 1
ATOM 2639 C C . ASN A 1 362 ? -4.581 4.679 12.102 1.00 89.38 362 ASN A C 1
ATOM 2641 O O . ASN A 1 362 ? -4.964 5.846 12.097 1.00 89.38 362 ASN A O 1
ATOM 2645 N N . CYS A 1 363 ? -5.363 3.691 11.650 1.00 93.38 363 CYS A N 1
ATOM 2646 C CA . CYS A 1 363 ? -6.689 3.943 11.078 1.00 93.38 363 CYS A CA 1
ATOM 2647 C C . CYS A 1 363 ? -7.625 4.642 12.076 1.00 93.38 363 CYS A C 1
ATOM 2649 O O . CYS A 1 363 ? -8.293 5.602 11.702 1.00 93.38 363 CYS A O 1
ATOM 2651 N N . LEU A 1 364 ? -7.628 4.217 13.346 1.00 94.44 364 LEU A N 1
ATOM 2652 C CA . LEU A 1 364 ? -8.477 4.807 14.387 1.00 94.44 364 LEU A CA 1
ATOM 2653 C C . LEU A 1 364 ? -8.102 6.267 14.677 1.00 94.44 364 LEU A C 1
ATOM 2655 O O . LEU A 1 364 ? -8.964 7.144 14.641 1.00 94.44 364 LEU A O 1
ATOM 2659 N N . SER A 1 365 ? -6.821 6.536 14.942 1.00 93.00 365 SER A N 1
ATOM 2660 C CA . SER A 1 365 ? -6.351 7.882 15.288 1.00 93.00 365 SER A CA 1
ATOM 2661 C C . SER A 1 365 ? -6.607 8.867 14.151 1.00 93.00 365 SER A C 1
ATOM 2663 O O . SER A 1 365 ? -7.131 9.958 14.376 1.00 93.00 365 SER A O 1
ATOM 2665 N N . ARG A 1 366 ? -6.310 8.461 12.912 1.00 91.25 366 ARG A N 1
ATOM 2666 C CA . ARG A 1 366 ? -6.565 9.273 11.717 1.00 91.25 366 ARG A CA 1
ATOM 2667 C C . ARG A 1 366 ? -8.050 9.534 11.508 1.00 91.25 366 ARG A C 1
ATOM 2669 O O . ARG A 1 366 ? -8.421 10.672 11.236 1.00 91.25 366 ARG A O 1
ATOM 2676 N N . TYR A 1 367 ? -8.886 8.514 11.682 1.00 93.75 367 TYR A N 1
ATOM 2677 C CA . TYR A 1 367 ? -10.332 8.650 11.564 1.00 93.75 367 TYR A CA 1
ATOM 2678 C C . TYR A 1 367 ? -10.892 9.658 12.570 1.00 93.75 367 TYR A C 1
ATOM 2680 O O . TYR A 1 367 ? -11.579 10.598 12.179 1.00 93.75 367 TYR A O 1
ATOM 2688 N N . VAL A 1 368 ? -10.546 9.523 13.853 1.00 93.56 368 VAL A N 1
ATOM 2689 C CA . VAL A 1 368 ? -11.019 10.431 14.911 1.00 93.56 368 VAL A CA 1
ATOM 2690 C C . VAL A 1 368 ? -10.539 11.866 14.672 1.00 93.56 368 VAL A C 1
ATOM 2692 O O . VAL A 1 368 ? -11.327 12.806 14.794 1.00 93.56 368 VAL A O 1
ATOM 2695 N N . GLN A 1 369 ? -9.270 12.051 14.287 1.00 92.25 369 GLN A N 1
ATOM 2696 C CA . GLN A 1 369 ? -8.731 13.371 13.940 1.00 92.25 369 GLN A CA 1
ATOM 2697 C C . GLN A 1 369 ? -9.512 14.024 12.802 1.00 92.25 369 GLN A C 1
ATOM 2699 O O . GLN A 1 369 ? -9.832 15.210 12.883 1.00 92.25 369 GLN A O 1
ATOM 2704 N N . GLU A 1 370 ? -9.817 13.266 11.752 1.00 90.25 370 GLU A N 1
ATOM 2705 C CA . GLU A 1 370 ? -10.487 13.809 10.579 1.00 90.25 370 GLU A CA 1
ATOM 2706 C C . GLU A 1 370 ? -11.969 14.076 10.838 1.00 90.25 370 GLU A C 1
ATOM 2708 O O . GLU A 1 370 ? -12.444 15.154 10.506 1.00 90.25 370 GLU A O 1
ATOM 2713 N N . ARG A 1 371 ? -12.677 13.198 11.562 1.00 90.00 371 ARG A N 1
ATOM 2714 C CA . ARG A 1 371 ? -14.060 13.464 11.994 1.00 90.00 371 ARG A CA 1
ATOM 2715 C C . ARG A 1 371 ? -14.166 14.757 12.798 1.00 90.00 371 ARG A C 1
ATOM 2717 O O . ARG A 1 371 ? -15.031 15.581 12.513 1.00 90.00 371 ARG A O 1
ATOM 2724 N N . PHE A 1 372 ? -13.267 14.986 13.755 1.00 90.75 372 PHE A N 1
ATOM 2725 C CA . PHE A 1 372 ? -13.274 16.237 14.517 1.00 90.75 372 PHE A CA 1
ATOM 2726 C C . PHE A 1 372 ? -12.851 17.449 13.690 1.00 90.75 372 PHE A C 1
ATOM 2728 O O . PHE A 1 372 ? -13.411 18.530 13.881 1.00 90.75 372 PHE A O 1
ATOM 2735 N N . ARG A 1 373 ? -11.926 17.284 12.738 1.00 89.81 373 ARG A N 1
ATOM 2736 C CA . ARG A 1 373 ? -11.598 18.334 11.766 1.00 89.81 373 ARG A CA 1
ATOM 2737 C C . ARG A 1 373 ? -12.829 18.715 10.936 1.00 89.81 373 ARG A C 1
ATOM 2739 O O . ARG A 1 373 ? -13.127 19.904 10.850 1.00 89.81 373 ARG A O 1
ATOM 2746 N N . SER A 1 374 ? -13.575 17.740 10.413 1.00 85.62 374 SER A N 1
ATOM 2747 C CA . SER A 1 374 ? -14.810 17.975 9.653 1.00 85.62 374 SER A CA 1
ATOM 2748 C C . SER A 1 374 ? -15.907 18.615 10.508 1.00 85.62 374 SER A C 1
ATOM 2750 O O . SER A 1 374 ? -16.559 19.549 10.058 1.00 85.62 374 SER A O 1
ATOM 2752 N N . CYS A 1 375 ? -16.088 18.187 11.763 1.00 84.38 375 CYS A N 1
ATOM 2753 C CA . CYS A 1 375 ? -17.064 18.808 12.665 1.00 84.38 375 CYS A CA 1
ATOM 2754 C C . CYS A 1 375 ? -16.751 20.286 12.942 1.00 84.38 375 CYS A C 1
ATOM 2756 O O . CYS A 1 375 ? -17.667 21.101 13.069 1.00 84.38 375 CYS A O 1
ATOM 2758 N N . ALA A 1 376 ? -15.467 20.633 13.058 1.00 82.69 376 ALA A N 1
ATOM 2759 C CA . ALA A 1 376 ? -15.020 21.996 13.322 1.00 82.69 376 ALA A CA 1
ATOM 2760 C C . ALA A 1 376 ? -15.064 22.912 12.086 1.00 82.69 376 ALA A C 1
ATOM 2762 O O . ALA A 1 376 ? -15.088 24.130 12.256 1.00 82.69 376 ALA A O 1
ATOM 2763 N N . ALA A 1 377 ? -15.070 22.355 10.870 1.00 77.62 377 ALA A N 1
ATOM 2764 C CA . ALA A 1 377 ? -15.105 23.124 9.629 1.00 77.62 377 ALA A CA 1
ATOM 2765 C C . ALA A 1 377 ? -16.444 23.864 9.459 1.00 77.62 377 ALA A C 1
ATOM 2767 O O . ALA A 1 377 ? -17.513 23.327 9.753 1.00 77.62 377 ALA A O 1
ATOM 2768 N N . ASP A 1 378 ? -16.405 25.117 9.003 1.00 57.72 378 ASP A N 1
ATOM 2769 C CA . ASP A 1 378 ? -17.618 25.840 8.620 1.00 57.72 378 ASP A CA 1
ATOM 2770 C C . ASP A 1 378 ? -18.154 25.306 7.281 1.00 57.72 378 ASP A C 1
ATOM 2772 O O . ASP A 1 378 ? -17.358 25.048 6.377 1.00 57.72 378 ASP A O 1
ATOM 2776 N N . PRO A 1 379 ? -19.485 25.210 7.095 1.00 55.00 379 PRO A N 1
ATOM 2777 C CA . PRO A 1 379 ? -20.109 24.662 5.882 1.00 55.00 379 PRO A CA 1
ATOM 2778 C C . PRO A 1 379 ? -19.860 25.483 4.596 1.00 55.00 379 PRO A C 1
ATOM 2780 O O . PRO A 1 379 ? -20.470 25.214 3.567 1.00 55.00 379 PRO A O 1
ATOM 2783 N N . VAL A 1 380 ? -19.002 26.508 4.639 1.00 43.97 380 VAL A N 1
ATOM 2784 C CA . VAL A 1 380 ? -18.758 27.463 3.545 1.00 43.97 380 VAL A CA 1
ATOM 2785 C C . VAL A 1 380 ? -17.420 27.214 2.828 1.00 43.97 380 VAL A C 1
ATOM 2787 O O . VAL A 1 380 ? -17.250 27.672 1.702 1.00 43.97 380 VAL A O 1
ATOM 2790 N N . GLU A 1 381 ? -16.489 26.446 3.408 1.00 38.34 381 GLU A N 1
ATOM 2791 C CA . GLU A 1 381 ? -15.190 26.132 2.782 1.00 38.34 381 GLU A CA 1
ATOM 2792 C C . GLU A 1 381 ? -14.974 24.625 2.563 1.00 38.34 381 GLU A C 1
ATOM 2794 O O . GLU A 1 381 ? -13.939 24.061 2.919 1.00 38.34 381 GLU A O 1
ATOM 2799 N N . GLU A 1 382 ? -15.912 23.947 1.906 1.00 35.31 382 GLU A N 1
ATOM 2800 C CA . GLU A 1 382 ? -15.540 22.711 1.215 1.00 35.31 382 GLU A CA 1
ATOM 2801 C C . GLU A 1 382 ? -14.839 23.088 -0.090 1.00 35.31 382 GLU A C 1
ATOM 2803 O O . GLU A 1 382 ? -15.452 23.492 -1.080 1.00 35.31 382 GLU A O 1
ATOM 2808 N N . ARG A 1 383 ? -13.504 23.000 -0.077 1.00 30.41 383 ARG A N 1
ATOM 2809 C CA . ARG A 1 383 ? -12.694 23.055 -1.294 1.00 30.41 383 ARG A CA 1
ATOM 2810 C C . ARG A 1 383 ? -13.189 21.960 -2.225 1.00 30.41 383 ARG A C 1
ATOM 2812 O O . ARG A 1 383 ? -12.924 20.783 -2.001 1.00 30.41 383 ARG A O 1
ATOM 2819 N N . SER A 1 384 ? -13.876 22.376 -3.280 1.00 29.05 384 SER A N 1
ATOM 2820 C CA . SER A 1 384 ? -14.220 21.550 -4.424 1.00 29.05 384 SER A CA 1
ATOM 2821 C C . SER A 1 384 ? -12.951 20.885 -4.955 1.00 29.05 384 SER A C 1
ATOM 2823 O O . SER A 1 384 ? -12.160 21.510 -5.668 1.00 29.05 384 SER A O 1
ATOM 2825 N N . VAL A 1 385 ? -12.732 19.623 -4.595 1.00 30.28 385 VAL A N 1
ATOM 2826 C CA . VAL A 1 385 ? -11.824 18.765 -5.347 1.00 30.28 385 VAL A CA 1
ATOM 2827 C C . VAL A 1 385 ? -12.508 18.580 -6.689 1.00 30.28 385 VAL A C 1
ATOM 2829 O O . VAL A 1 385 ? -13.587 17.995 -6.759 1.00 30.28 385 VAL A O 1
ATOM 2832 N N . SER A 1 386 ? -11.944 19.170 -7.745 1.00 28.97 386 SER A N 1
ATOM 2833 C CA . SER A 1 386 ? -12.488 19.009 -9.085 1.00 28.97 386 SER A CA 1
ATOM 2834 C C . SER A 1 386 ? -12.487 17.523 -9.415 1.00 28.97 386 SER A C 1
ATOM 2836 O O . SER A 1 386 ? -11.425 16.922 -9.583 1.00 28.97 386 SER A O 1
ATOM 2838 N N . THR A 1 387 ? -13.677 16.941 -9.497 1.00 33.59 387 THR A N 1
ATOM 2839 C CA . THR A 1 387 ? -13.903 15.618 -10.061 1.00 33.59 387 THR A CA 1
ATOM 2840 C C . THR A 1 387 ? -13.583 15.706 -11.551 1.00 33.59 387 THR A C 1
ATOM 2842 O O . THR A 1 387 ? -14.449 15.959 -12.384 1.00 33.59 387 THR A O 1
ATOM 2845 N N . GLY A 1 388 ? -12.302 15.576 -11.894 1.00 29.59 388 GLY A N 1
ATOM 2846 C CA . GLY A 1 388 ? -11.922 15.164 -13.235 1.00 29.59 388 GLY A CA 1
ATOM 2847 C C . GLY A 1 388 ? -12.545 13.794 -13.452 1.00 29.59 388 GLY A C 1
ATOM 2848 O O . GLY A 1 388 ? -12.373 12.928 -12.598 1.00 29.59 388 GLY A O 1
ATOM 2849 N N . ASN A 1 389 ? -13.336 13.657 -14.520 1.00 31.70 389 ASN A N 1
ATOM 2850 C CA . ASN A 1 389 ? -14.073 12.453 -14.897 1.00 31.70 389 ASN A CA 1
ATOM 2851 C C . ASN A 1 389 ? -13.363 11.178 -14.426 1.00 31.70 389 ASN A C 1
ATOM 2853 O O . ASN A 1 389 ? -12.380 10.749 -15.031 1.00 31.70 389 ASN A O 1
ATOM 2857 N N . THR A 1 390 ? -13.875 10.570 -13.357 1.00 36.62 390 THR A N 1
ATOM 2858 C CA . THR A 1 390 ? -13.485 9.230 -12.940 1.00 36.62 390 THR A CA 1
ATOM 2859 C C . THR A 1 390 ? -13.951 8.286 -14.035 1.00 36.62 390 THR A C 1
ATOM 2861 O O . THR A 1 390 ? -15.103 7.860 -14.072 1.00 36.62 390 THR A O 1
ATOM 2864 N N . SER A 1 391 ? -13.057 8.007 -14.983 1.00 36.50 391 SER A N 1
ATOM 2865 C CA . SER A 1 391 ? -13.145 6.816 -15.813 1.00 36.50 391 SER A CA 1
ATOM 2866 C C . SER A 1 391 ? -13.305 5.652 -14.846 1.00 36.50 391 SER A C 1
ATOM 2868 O O . SER A 1 391 ? -12.371 5.361 -14.100 1.00 36.50 391 SER A O 1
ATOM 2870 N N . SER A 1 392 ? -14.486 5.034 -14.830 1.00 34.72 392 SER A N 1
ATOM 2871 C CA . SER A 1 392 ? -14.781 3.815 -14.084 1.00 34.72 392 SER A CA 1
ATOM 2872 C C . SER A 1 392 ? -13.654 2.814 -14.336 1.00 34.72 392 SER A C 1
ATOM 2874 O O . SER A 1 392 ? -13.575 2.210 -15.411 1.00 34.72 392 SER A O 1
ATOM 2876 N N . CYS A 1 393 ? -12.714 2.718 -13.398 1.00 36.25 39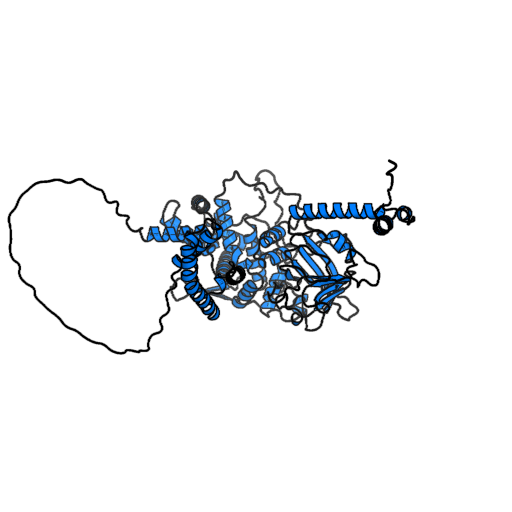3 CYS A N 1
ATOM 2877 C CA . CYS A 1 393 ? -11.561 1.849 -13.537 1.00 36.25 393 CYS A CA 1
ATOM 2878 C C . CYS A 1 393 ? -12.082 0.424 -13.428 1.00 36.25 393 CYS A C 1
ATOM 2880 O O . CYS A 1 393 ? -12.361 -0.052 -12.333 1.00 36.25 393 CYS A O 1
ATOM 2882 N N . ASN A 1 394 ? -12.250 -0.247 -14.570 1.00 45.81 394 ASN A N 1
ATOM 2883 C CA . ASN A 1 394 ? -12.489 -1.681 -14.568 1.00 45.81 394 ASN A CA 1
ATOM 2884 C C . ASN A 1 394 ? -11.315 -2.337 -13.819 1.00 45.81 394 ASN A C 1
ATOM 2886 O O . ASN A 1 394 ? -10.168 -2.183 -14.265 1.00 45.81 394 ASN A O 1
ATOM 2890 N N . PRO A 1 395 ? -11.568 -3.047 -12.705 1.00 50.03 395 PRO A N 1
ATOM 2891 C CA . PRO A 1 395 ? -10.518 -3.606 -11.852 1.00 50.03 395 PRO A CA 1
ATOM 2892 C C . PRO A 1 395 ? -9.611 -4.601 -12.593 1.00 50.03 395 PRO A C 1
ATOM 2894 O O . PRO A 1 395 ? -8.472 -4.808 -12.182 1.00 50.03 395 PRO A O 1
ATOM 2897 N N . ASP A 1 396 ? -10.068 -5.142 -13.726 1.00 55.03 396 ASP A N 1
ATOM 2898 C CA . ASP A 1 396 ? -9.341 -6.130 -14.528 1.00 55.03 396 ASP A CA 1
ATOM 2899 C C . ASP A 1 396 ? -8.336 -5.545 -15.531 1.00 55.03 396 ASP A C 1
ATOM 2901 O O . ASP A 1 396 ? -7.565 -6.293 -16.136 1.00 55.03 396 ASP A O 1
ATOM 2905 N N . VAL A 1 397 ? -8.316 -4.223 -15.739 1.00 77.38 397 VAL A N 1
ATOM 2906 C CA . VAL A 1 397 ? -7.447 -3.618 -16.765 1.00 77.38 397 VAL A CA 1
ATOM 2907 C C . VAL A 1 397 ? -6.041 -3.340 -16.233 1.00 77.38 397 VAL A C 1
ATOM 2909 O O . VAL A 1 397 ? -5.083 -3.438 -16.996 1.00 77.38 397 VAL A O 1
ATOM 2912 N N . TYR A 1 398 ? -5.902 -2.983 -14.952 1.00 88.94 398 TYR A N 1
ATOM 2913 C CA . TYR A 1 398 ? -4.633 -2.551 -14.358 1.00 88.94 398 TYR A CA 1
ATOM 2914 C C . TYR A 1 398 ? -4.057 -3.582 -13.379 1.00 88.94 398 TYR A C 1
ATOM 2916 O O . TYR A 1 398 ? -4.780 -4.217 -12.614 1.00 88.94 398 TYR A O 1
ATOM 2924 N N . LEU A 1 399 ? -2.726 -3.718 -13.346 1.00 91.62 399 LEU A N 1
ATOM 2925 C CA . LEU A 1 399 ? -2.042 -4.461 -12.283 1.00 91.62 399 LEU A CA 1
ATOM 2926 C C . LEU A 1 399 ? -2.165 -3.733 -10.942 1.00 91.62 399 LEU A C 1
ATOM 2928 O O . LEU A 1 399 ? -2.185 -4.389 -9.901 1.00 91.62 399 LEU A O 1
ATOM 2932 N N . LEU A 1 400 ? -2.240 -2.404 -10.937 1.00 93.31 400 LEU A N 1
ATOM 2933 C CA . LEU A 1 400 ? -2.504 -1.637 -9.722 1.00 93.31 400 LEU A CA 1
ATOM 2934 C C . LEU A 1 400 ? -4.013 -1.536 -9.464 1.00 93.31 400 LEU A C 1
ATOM 2936 O O . LEU A 1 400 ? -4.670 -0.607 -9.921 1.00 93.31 400 LEU A O 1
ATOM 2940 N N . THR A 1 401 ? -4.561 -2.502 -8.730 1.00 92.06 401 THR A N 1
ATOM 2941 C CA . THR A 1 401 ? -5.966 -2.486 -8.298 1.00 92.06 401 THR A CA 1
ATOM 2942 C C . THR A 1 401 ? -6.155 -1.639 -7.037 1.00 92.06 401 THR A C 1
ATOM 2944 O O . THR A 1 401 ? -5.194 -1.390 -6.305 1.00 92.06 401 THR A O 1
ATOM 2947 N N . HIS A 1 402 ? -7.401 -1.262 -6.727 1.00 90.69 402 HIS A N 1
ATOM 2948 C CA . HIS A 1 402 ? -7.761 -0.549 -5.491 1.00 90.69 402 HIS A CA 1
ATOM 2949 C C . HIS A 1 402 ? -7.219 -1.247 -4.233 1.00 90.69 402 HIS A C 1
ATOM 2951 O O . HIS A 1 402 ? -6.613 -0.616 -3.368 1.00 90.69 402 HIS A O 1
ATOM 2957 N N . GLY A 1 403 ? -7.363 -2.574 -4.174 1.00 92.50 403 GLY A N 1
ATOM 2958 C CA . GLY A 1 403 ? -6.842 -3.387 -3.081 1.00 92.50 403 GLY A CA 1
ATOM 2959 C C . GLY A 1 403 ? -5.319 -3.364 -2.977 1.00 92.50 403 GLY A C 1
ATOM 2960 O O . GLY A 1 403 ? -4.782 -3.133 -1.897 1.00 92.50 403 GLY A O 1
ATOM 2961 N N . ARG A 1 404 ? -4.607 -3.518 -4.102 1.00 94.00 404 ARG A N 1
ATOM 2962 C CA . ARG A 1 404 ? -3.134 -3.469 -4.118 1.00 94.00 404 ARG A CA 1
ATOM 2963 C C . ARG A 1 404 ? -2.609 -2.081 -3.753 1.00 94.00 404 ARG A C 1
ATOM 2965 O O . ARG A 1 404 ? -1.624 -1.986 -3.026 1.00 94.00 404 ARG A O 1
ATOM 2972 N N . ALA A 1 405 ? -3.270 -1.018 -4.214 1.00 94.94 405 ALA A N 1
ATOM 2973 C CA . ALA A 1 405 ? -2.953 0.351 -3.817 1.00 94.94 405 ALA A CA 1
ATOM 2974 C C . ALA A 1 405 ? -3.121 0.528 -2.302 1.00 94.94 405 ALA A C 1
ATOM 2976 O O . ALA A 1 405 ? -2.206 1.007 -1.632 1.00 94.94 405 ALA A O 1
ATOM 2977 N N . TRP A 1 406 ? -4.232 0.047 -1.736 1.00 95.06 406 TRP A N 1
ATOM 2978 C CA . TRP A 1 406 ? -4.444 0.113 -0.294 1.00 95.06 406 TRP A CA 1
ATOM 2979 C C . TRP A 1 406 ? -3.393 -0.681 0.490 1.00 95.06 406 TRP A C 1
ATOM 2981 O O . TRP A 1 406 ? -2.797 -0.146 1.423 1.00 95.06 406 TRP A O 1
ATOM 2991 N N . ALA A 1 407 ? -3.088 -1.913 0.081 1.00 96.19 407 ALA A N 1
ATOM 2992 C CA . ALA A 1 407 ? -2.063 -2.730 0.724 1.00 96.19 407 ALA A CA 1
ATOM 2993 C C . ALA A 1 407 ? -0.689 -2.039 0.736 1.00 96.19 407 ALA A C 1
ATOM 2995 O O . ALA A 1 407 ? -0.040 -1.982 1.781 1.00 96.19 407 ALA A O 1
ATOM 2996 N N . ILE A 1 408 ? -0.284 -1.432 -0.388 1.00 96.06 408 ILE A N 1
ATOM 2997 C CA . ILE A 1 408 ? 0.942 -0.624 -0.464 1.00 96.06 408 ILE A CA 1
ATOM 2998 C C . ILE A 1 408 ? 0.859 0.567 0.499 1.00 96.06 408 ILE A C 1
ATOM 3000 O O . ILE A 1 408 ? 1.808 0.807 1.243 1.00 96.06 408 ILE A O 1
ATOM 3004 N N . SER A 1 409 ? -0.274 1.279 0.552 1.00 95.38 409 SER A N 1
ATOM 3005 C CA . SER A 1 409 ? -0.450 2.420 1.465 1.00 95.38 409 SER A CA 1
ATOM 3006 C C . SER A 1 409 ? -0.234 2.044 2.936 1.00 95.38 409 SER A C 1
ATOM 3008 O O . SER A 1 409 ? 0.410 2.796 3.665 1.00 95.38 409 SER A O 1
ATOM 3010 N N . LEU A 1 410 ? -0.688 0.854 3.356 1.00 95.06 410 LEU A N 1
ATOM 3011 C CA . LEU A 1 410 ? -0.554 0.360 4.731 1.00 95.06 410 LEU A CA 1
ATOM 3012 C C . LEU A 1 410 ? 0.893 0.020 5.113 1.00 95.06 410 LEU A C 1
ATOM 3014 O O . LEU A 1 410 ? 1.237 0.050 6.296 1.00 95.06 410 LEU A O 1
ATOM 3018 N N . SER A 1 411 ? 1.740 -0.326 4.143 1.00 93.81 411 SER A N 1
ATOM 3019 C CA . SER A 1 411 ? 3.155 -0.635 4.382 1.00 93.81 411 SER A CA 1
ATOM 3020 C C . SER A 1 411 ? 4.051 0.606 4.389 1.00 93.81 411 SER A C 1
ATOM 3022 O O . SER A 1 411 ? 5.163 0.558 4.918 1.00 93.81 411 SER A O 1
ATOM 3024 N N . LEU A 1 412 ? 3.597 1.714 3.798 1.00 91.50 412 LEU A N 1
ATOM 3025 C CA . LEU A 1 412 ? 4.388 2.932 3.647 1.00 91.50 412 LEU A CA 1
ATOM 3026 C C . LEU A 1 412 ? 4.233 3.880 4.839 1.00 91.50 412 LEU A C 1
ATOM 3028 O O . LEU A 1 412 ? 3.162 4.042 5.415 1.00 91.50 412 LEU A O 1
ATOM 3032 N N . ARG A 1 413 ? 5.335 4.556 5.184 1.00 84.69 413 ARG A N 1
ATOM 3033 C CA . ARG A 1 413 ? 5.397 5.573 6.254 1.00 84.69 413 ARG A CA 1
ATOM 3034 C C . ARG A 1 413 ? 5.736 6.976 5.737 1.00 84.69 413 ARG A C 1
ATOM 3036 O O . ARG A 1 413 ? 5.915 7.896 6.526 1.00 84.69 413 ARG A O 1
ATOM 3043 N N . ASN A 1 414 ? 5.877 7.127 4.423 1.00 87.00 414 ASN A N 1
ATOM 3044 C CA . ASN A 1 414 ? 6.208 8.381 3.749 1.00 87.00 414 ASN A CA 1
ATOM 3045 C C . ASN A 1 414 ? 4.936 9.037 3.179 1.00 87.00 414 ASN A C 1
ATOM 3047 O O . ASN A 1 414 ? 3.834 8.516 3.321 1.00 87.00 414 ASN A O 1
ATOM 3051 N N . THR A 1 415 ? 5.093 10.169 2.496 1.00 87.31 415 THR A N 1
ATOM 3052 C CA . THR A 1 415 ? 3.986 10.905 1.864 1.00 87.31 415 THR A CA 1
ATOM 3053 C C . THR A 1 415 ? 3.309 10.148 0.717 1.00 87.31 415 THR A C 1
ATOM 3055 O O . THR A 1 415 ? 2.196 10.502 0.336 1.00 87.31 415 THR A O 1
ATOM 3058 N N . LEU A 1 416 ? 3.939 9.099 0.171 1.00 90.94 416 LEU A N 1
ATOM 3059 C CA . LEU A 1 416 ? 3.329 8.263 -0.865 1.00 90.94 416 LEU A CA 1
ATOM 3060 C C . LEU A 1 416 ? 2.178 7.414 -0.311 1.00 90.94 416 LEU A C 1
ATOM 3062 O O . LEU A 1 416 ? 1.310 7.022 -1.090 1.00 90.94 416 LEU A O 1
ATOM 3066 N N . SER A 1 417 ? 2.130 7.164 1.005 1.00 91.69 417 SER A N 1
ATOM 3067 C CA . SER A 1 417 ? 1.018 6.440 1.635 1.00 91.69 417 SER A CA 1
ATOM 3068 C C . SER A 1 417 ? -0.327 7.116 1.348 1.00 91.69 417 SER A C 1
ATOM 3070 O O . SER A 1 417 ? -1.264 6.436 0.944 1.00 91.69 417 SER A O 1
ATOM 3072 N N . GLU A 1 418 ? -0.397 8.449 1.428 1.00 90.38 418 GLU A N 1
ATOM 3073 C CA . GLU A 1 418 ? -1.598 9.232 1.101 1.00 90.38 418 GLU A CA 1
ATOM 3074 C C . GLU A 1 418 ? -2.008 9.084 -0.360 1.00 90.38 418 GLU A C 1
ATOM 3076 O O . GLU A 1 418 ? -3.188 8.927 -0.671 1.00 90.38 418 GLU A O 1
ATOM 3081 N N . LYS A 1 419 ? -1.028 9.107 -1.272 1.00 90.81 419 LYS A N 1
ATOM 3082 C CA . LYS A 1 419 ? -1.288 8.963 -2.707 1.00 90.81 419 LYS A CA 1
ATOM 3083 C C . LYS A 1 419 ? -1.892 7.591 -3.010 1.00 90.81 419 LYS A C 1
ATOM 3085 O O . LYS A 1 419 ? -2.885 7.507 -3.727 1.00 90.81 419 LYS A O 1
ATOM 3090 N N . PHE A 1 420 ? -1.342 6.528 -2.424 1.00 93.81 420 PHE A N 1
ATOM 3091 C CA . PHE A 1 420 ? -1.872 5.173 -2.585 1.00 93.81 420 PHE A CA 1
ATOM 3092 C C . PHE A 1 420 ? -3.203 4.949 -1.858 1.00 93.81 420 PHE A C 1
ATOM 3094 O O . PHE A 1 420 ? -4.052 4.219 -2.367 1.00 93.81 420 PHE A O 1
ATOM 3101 N N . LEU A 1 421 ? -3.418 5.595 -0.708 1.00 92.19 421 LEU A N 1
ATOM 3102 C CA . LEU A 1 421 ? -4.705 5.568 -0.015 1.00 92.19 421 LEU A CA 1
ATOM 3103 C C . LEU A 1 421 ? -5.791 6.224 -0.875 1.00 92.19 421 LEU A C 1
ATOM 3105 O O . LEU A 1 421 ? -6.837 5.617 -1.085 1.00 92.19 421 LEU A O 1
ATOM 3109 N N . SER A 1 422 ? -5.520 7.398 -1.448 1.00 89.69 422 SER A N 1
ATOM 3110 C CA . SER A 1 422 ? -6.430 8.051 -2.400 1.00 89.69 422 SER A CA 1
ATOM 3111 C C . SER A 1 422 ? -6.699 7.162 -3.620 1.00 89.69 422 SER A C 1
ATOM 3113 O O . SER A 1 422 ? -7.853 6.900 -3.964 1.00 89.69 422 SER A O 1
ATOM 3115 N N . ALA A 1 423 ? -5.648 6.575 -4.201 1.00 90.06 423 ALA A N 1
ATOM 3116 C CA . ALA A 1 423 ? -5.777 5.651 -5.325 1.00 90.06 423 ALA A CA 1
ATOM 3117 C C . ALA A 1 423 ? -6.590 4.387 -4.995 1.00 90.06 423 ALA A C 1
ATOM 3119 O O . ALA A 1 423 ? -7.205 3.805 -5.884 1.00 90.06 423 ALA A O 1
ATOM 3120 N N . SER A 1 424 ? -6.646 3.968 -3.727 1.00 90.62 424 SER A N 1
ATOM 3121 C CA . SER A 1 424 ? -7.515 2.862 -3.314 1.00 90.62 424 SER A CA 1
ATOM 3122 C C . SER A 1 424 ? -9.005 3.194 -3.358 1.00 90.62 424 SER A C 1
ATOM 3124 O O . SER A 1 424 ? -9.822 2.278 -3.366 1.00 90.62 424 SER A O 1
ATOM 3126 N N . VAL A 1 425 ? -9.369 4.477 -3.418 1.00 85.62 425 VAL A N 1
ATOM 3127 C CA . VAL A 1 425 ? -10.759 4.947 -3.474 1.00 85.62 425 VAL A CA 1
ATOM 3128 C C . VAL A 1 425 ? -11.143 5.308 -4.901 1.00 85.62 425 VAL A C 1
ATOM 3130 O O . VAL A 1 425 ? -12.105 4.765 -5.432 1.00 85.62 425 VAL A O 1
ATOM 3133 N N . ILE A 1 426 ? -10.371 6.191 -5.537 1.00 83.25 426 ILE A N 1
ATOM 3134 C CA . ILE A 1 426 ? -10.717 6.774 -6.844 1.00 83.25 426 ILE A CA 1
ATOM 3135 C C . ILE A 1 426 ? -9.928 6.181 -8.020 1.00 83.25 426 ILE A C 1
ATOM 3137 O O . ILE A 1 426 ? -10.209 6.510 -9.169 1.00 83.25 426 ILE A O 1
ATOM 3141 N N . GLY A 1 427 ? -8.960 5.301 -7.751 1.00 84.56 427 GLY A N 1
ATOM 3142 C CA . GLY A 1 427 ? -8.009 4.812 -8.748 1.00 84.56 427 GLY A CA 1
ATOM 3143 C C . GLY A 1 427 ? -6.814 5.752 -8.938 1.00 84.56 427 GLY A C 1
ATOM 3144 O O . GLY A 1 427 ? -6.774 6.870 -8.426 1.00 84.56 427 GLY A O 1
ATOM 3145 N N . MET A 1 428 ? -5.799 5.280 -9.661 1.00 85.69 428 MET A N 1
ATOM 3146 C CA . MET A 1 428 ? -4.685 6.127 -10.096 1.00 85.69 428 MET A CA 1
ATOM 3147 C C . MET A 1 428 ? -5.068 6.909 -11.353 1.00 85.69 428 MET A C 1
ATOM 3149 O O . MET A 1 428 ? -5.735 6.372 -12.237 1.00 85.69 428 MET A O 1
ATOM 3153 N N . ASP A 1 429 ? -4.577 8.143 -11.465 1.00 86.25 429 ASP A N 1
ATOM 3154 C CA . ASP A 1 429 ? -4.716 8.923 -12.692 1.00 86.25 429 ASP A CA 1
ATOM 3155 C C . ASP A 1 429 ? -3.962 8.236 -13.841 1.00 86.25 429 ASP A C 1
ATOM 3157 O O . ASP A 1 429 ? -2.800 7.848 -13.705 1.00 86.25 429 ASP A O 1
ATOM 3161 N N . THR A 1 430 ? -4.606 8.101 -14.997 1.00 85.25 430 THR A N 1
ATOM 3162 C CA . THR A 1 430 ? -3.976 7.573 -16.209 1.00 85.25 430 THR A CA 1
ATOM 3163 C C . THR A 1 430 ? -2.777 8.401 -16.666 1.00 85.25 430 THR A C 1
ATOM 3165 O O . THR A 1 430 ? -1.873 7.847 -17.288 1.00 85.25 430 THR A O 1
ATOM 3168 N N . GLU A 1 431 ? -2.722 9.691 -16.326 1.00 86.12 431 GLU A N 1
ATOM 3169 C CA . GLU A 1 431 ? -1.573 10.555 -16.623 1.00 86.12 431 GLU A CA 1
ATOM 3170 C C . GLU A 1 431 ? -0.313 10.174 -15.829 1.00 86.12 431 GLU A C 1
ATOM 3172 O O . GLU A 1 431 ? 0.813 10.404 -16.288 1.00 86.12 431 GLU A O 1
ATOM 3177 N N . ASP A 1 432 ? -0.486 9.531 -14.669 1.00 91.12 432 ASP A N 1
ATOM 3178 C CA . ASP A 1 432 ? 0.617 8.979 -13.884 1.00 91.12 432 ASP A CA 1
ATOM 3179 C C . ASP A 1 432 ? 1.161 7.671 -14.494 1.00 91.12 432 ASP A C 1
ATOM 3181 O O . ASP A 1 432 ? 2.251 7.227 -14.123 1.00 91.12 432 ASP A O 1
ATOM 3185 N N . LEU A 1 433 ? 0.463 7.042 -15.449 1.00 94.31 433 LEU A N 1
ATOM 3186 C CA . LEU A 1 433 ? 0.967 5.855 -16.140 1.00 94.31 433 LEU A CA 1
ATOM 3187 C C . LEU A 1 433 ? 2.110 6.250 -17.090 1.00 94.31 433 LEU A C 1
ATOM 3189 O O . LEU A 1 433 ? 1.934 6.962 -18.083 1.00 94.31 433 LEU A O 1
ATOM 3193 N N . LEU A 1 434 ? 3.317 5.764 -16.798 1.00 95.31 434 LEU A N 1
ATOM 3194 C CA . LEU A 1 434 ? 4.500 6.001 -17.625 1.00 95.31 434 LEU A CA 1
ATOM 3195 C C . LEU A 1 434 ? 4.624 4.959 -18.731 1.00 95.31 434 LEU A C 1
ATOM 3197 O O . LEU A 1 434 ? 4.974 5.302 -19.856 1.00 95.31 434 LEU A O 1
ATOM 3201 N N . TYR A 1 435 ? 4.377 3.689 -18.407 1.00 96.12 435 TYR A N 1
ATOM 3202 C CA . TYR A 1 435 ? 4.524 2.574 -19.335 1.00 96.12 435 TYR A CA 1
ATOM 3203 C C . TYR A 1 435 ? 3.587 1.425 -18.961 1.00 96.12 435 TYR A C 1
ATOM 3205 O O . TYR A 1 435 ? 3.310 1.167 -17.794 1.00 96.12 435 TYR A O 1
ATOM 3213 N N . ARG A 1 436 ? 3.139 0.708 -19.988 1.00 94.88 436 ARG A N 1
ATOM 3214 C CA . ARG A 1 436 ? 2.339 -0.511 -19.896 1.00 94.88 436 ARG A CA 1
ATOM 3215 C C . ARG A 1 436 ? 2.651 -1.393 -21.089 1.00 94.88 436 ARG A C 1
ATOM 3217 O O . ARG A 1 436 ? 2.511 -0.925 -22.221 1.00 94.88 436 ARG A O 1
ATOM 3224 N N . SER A 1 437 ? 3.011 -2.648 -20.854 1.00 94.31 437 SER A N 1
ATOM 3225 C CA . SER A 1 437 ? 3.474 -3.527 -21.927 1.00 94.31 437 SER A CA 1
ATOM 3226 C C . SER A 1 437 ? 2.379 -3.894 -22.932 1.00 94.31 437 SER A C 1
ATOM 3228 O O . SER A 1 437 ? 2.654 -3.952 -24.130 1.00 94.31 437 SER A O 1
ATOM 3230 N N . SER A 1 438 ? 1.130 -4.040 -22.477 1.00 90.62 438 SER A N 1
ATOM 3231 C CA . SER A 1 438 ? -0.033 -4.318 -23.334 1.00 90.62 438 SER A CA 1
ATOM 3232 C C . SER A 1 438 ? -0.429 -3.156 -24.260 1.00 90.62 438 SER A C 1
ATOM 3234 O O . SER A 1 438 ? -0.990 -3.397 -25.324 1.00 90.62 438 SER A O 1
ATOM 3236 N N . VAL A 1 439 ? -0.093 -1.908 -23.906 1.00 92.00 439 VAL A N 1
ATOM 3237 C CA . VAL A 1 439 ? -0.402 -0.706 -24.713 1.00 92.00 439 VAL A CA 1
ATOM 3238 C C . VAL A 1 439 ? 0.797 -0.256 -25.546 1.00 92.00 439 VAL A C 1
ATOM 3240 O O . VAL A 1 439 ? 0.670 0.027 -26.733 1.00 92.00 439 VAL A O 1
ATOM 3243 N N . HIS A 1 440 ? 1.978 -0.191 -24.936 1.00 94.00 440 HIS A N 1
ATOM 3244 C CA . HIS A 1 440 ? 3.174 0.369 -25.569 1.00 94.00 440 HIS A CA 1
ATOM 3245 C C . HIS A 1 440 ? 3.991 -0.683 -26.331 1.00 94.00 440 HIS A C 1
ATOM 3247 O O . HIS A 1 440 ? 4.820 -0.326 -27.174 1.00 94.00 440 HIS A O 1
ATOM 3253 N N . GLY A 1 441 ? 3.747 -1.969 -26.060 1.00 93.19 441 GLY A N 1
ATOM 3254 C CA . GLY A 1 441 ? 4.500 -3.112 -26.566 1.00 93.19 441 GLY A CA 1
ATOM 3255 C C . GLY A 1 441 ? 5.586 -3.577 -25.592 1.00 93.19 441 GLY A C 1
ATOM 3256 O O . GLY A 1 441 ? 6.139 -2.783 -24.826 1.00 93.19 441 GLY A O 1
ATOM 3257 N N . LYS A 1 442 ? 5.904 -4.874 -25.641 1.00 91.31 442 LYS A N 1
ATOM 3258 C CA . LYS A 1 442 ? 6.958 -5.511 -24.836 1.00 91.31 442 LYS A CA 1
ATOM 3259 C C . LYS A 1 442 ? 8.364 -5.134 -25.327 1.00 91.31 442 LYS A C 1
ATOM 3261 O O . LYS A 1 442 ? 8.553 -4.835 -26.508 1.00 91.31 442 LYS A O 1
ATOM 3266 N N . GLY A 1 443 ? 9.325 -5.139 -24.404 1.00 90.12 443 GLY A N 1
ATOM 3267 C CA . GLY A 1 443 ? 10.748 -4.944 -24.676 1.00 90.12 443 GLY A CA 1
ATOM 3268 C C . GLY A 1 443 ? 11.348 -3.662 -24.087 1.00 90.12 443 GLY A C 1
ATOM 3269 O O . GLY A 1 443 ? 10.714 -2.600 -24.043 1.00 90.12 443 GLY A O 1
ATOM 3270 N N . LEU A 1 444 ? 12.617 -3.752 -23.682 1.00 90.56 444 LEU A N 1
ATOM 3271 C CA . LEU A 1 444 ? 13.349 -2.697 -22.980 1.00 90.56 444 LEU A CA 1
ATOM 3272 C C . LEU A 1 444 ? 13.469 -1.408 -23.789 1.00 90.56 444 LEU A C 1
ATOM 3274 O O . LEU A 1 444 ? 13.374 -0.327 -23.220 1.00 90.56 444 LEU A O 1
ATOM 3278 N N . SER A 1 445 ? 13.641 -1.477 -25.111 1.00 89.06 445 SER A N 1
ATOM 3279 C CA . SER A 1 445 ? 13.741 -0.257 -25.927 1.00 89.06 445 SER A CA 1
ATOM 3280 C C . SER A 1 445 ? 12.472 0.601 -25.840 1.00 89.06 445 SER A C 1
ATOM 3282 O O . SER A 1 445 ? 12.558 1.823 -25.719 1.00 89.06 445 SER A O 1
ATOM 3284 N N . ARG A 1 446 ? 11.293 -0.036 -25.846 1.00 91.12 446 ARG A N 1
ATOM 3285 C CA . ARG A 1 446 ? 10.000 0.654 -25.706 1.00 91.12 446 ARG A CA 1
ATOM 3286 C C . ARG A 1 446 ? 9.815 1.160 -24.282 1.00 91.12 446 ARG A C 1
ATOM 3288 O O . ARG A 1 446 ? 9.466 2.322 -24.096 1.00 91.12 446 ARG A O 1
ATOM 3295 N N . PHE A 1 447 ? 10.140 0.325 -23.298 1.00 94.38 447 PHE A N 1
ATOM 3296 C CA . PHE A 1 447 ? 10.152 0.705 -21.889 1.00 94.38 447 PHE A CA 1
ATOM 3297 C C . PHE A 1 447 ? 10.963 1.985 -21.645 1.00 94.38 447 PHE A C 1
ATOM 3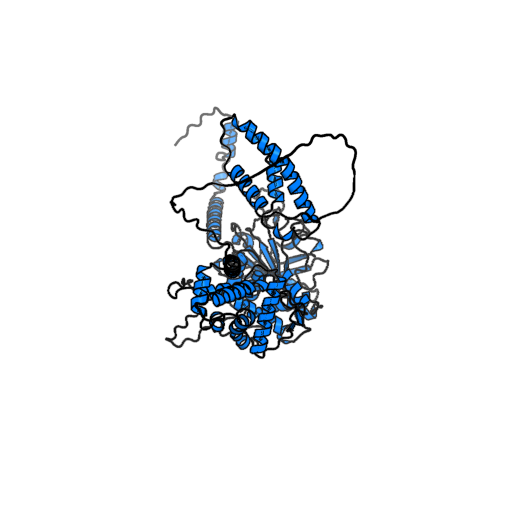299 O O . PHE A 1 447 ? 10.409 2.964 -21.148 1.00 94.38 447 PHE A O 1
ATOM 3306 N N . TRP A 1 448 ? 12.229 2.031 -22.076 1.00 92.19 448 TRP A N 1
ATOM 3307 C CA . TRP A 1 448 ? 13.096 3.197 -21.879 1.00 92.19 448 TRP A CA 1
ATOM 3308 C C . TRP A 1 448 ? 12.585 4.443 -22.592 1.00 92.19 448 TRP A C 1
ATOM 3310 O O . TRP A 1 448 ? 12.568 5.507 -21.981 1.00 92.19 448 TRP A O 1
ATOM 3320 N N . SER A 1 449 ? 12.066 4.319 -23.818 1.00 90.50 449 SER A N 1
ATOM 3321 C CA . SER A 1 449 ? 11.472 5.466 -24.524 1.00 90.50 449 SER A CA 1
ATOM 3322 C C . SER A 1 449 ? 10.304 6.111 -23.759 1.00 90.50 449 SER A C 1
ATOM 3324 O O . SER A 1 449 ? 10.063 7.316 -23.858 1.00 90.50 449 SER A O 1
ATOM 3326 N N . CYS A 1 450 ? 9.600 5.320 -22.945 1.00 93.38 450 CYS A N 1
ATOM 3327 C CA . CYS A 1 450 ? 8.480 5.775 -22.137 1.00 93.38 450 CYS A CA 1
ATOM 3328 C C . CYS A 1 450 ? 8.919 6.349 -20.780 1.00 93.38 450 CYS A C 1
ATOM 3330 O O . CYS A 1 450 ? 8.404 7.399 -20.379 1.00 93.38 450 CYS A O 1
ATOM 3332 N N . VAL A 1 451 ? 9.857 5.695 -20.083 1.00 93.56 451 VAL A N 1
ATOM 3333 C CA . VAL A 1 451 ? 10.215 6.021 -18.686 1.00 93.56 451 VAL A CA 1
ATOM 3334 C C . VAL A 1 451 ? 11.412 6.966 -18.540 1.00 93.56 451 VAL A C 1
ATOM 3336 O O . VAL A 1 451 ? 11.518 7.647 -17.520 1.00 93.56 451 VAL A O 1
ATOM 3339 N N . GLU A 1 452 ? 12.304 7.043 -19.534 1.00 90.81 452 GLU A N 1
ATOM 3340 C CA . GLU A 1 452 ? 13.516 7.870 -19.462 1.00 90.81 452 GLU A CA 1
ATOM 3341 C C . GLU A 1 452 ? 13.154 9.353 -19.238 1.00 90.81 452 GLU A C 1
ATOM 3343 O O . GLU A 1 452 ? 12.136 9.867 -19.717 1.00 90.81 452 GLU A O 1
ATOM 3348 N N . GLY A 1 453 ? 13.974 10.038 -18.439 1.00 90.19 453 GLY A N 1
ATOM 3349 C CA . GLY A 1 453 ? 13.797 11.452 -18.101 1.00 90.19 453 GLY A CA 1
ATOM 3350 C C . GLY A 1 453 ? 12.836 11.740 -16.946 1.00 90.19 453 GLY A C 1
ATOM 3351 O O . GLY A 1 453 ? 12.856 12.859 -16.431 1.00 90.19 453 GLY A O 1
ATOM 3352 N N . TYR A 1 454 ? 12.035 10.767 -16.497 1.00 94.62 454 TYR A N 1
ATOM 3353 C CA . TYR A 1 454 ? 11.252 10.913 -15.269 1.00 94.62 454 TYR A CA 1
ATOM 3354 C C . TYR A 1 454 ? 12.185 10.864 -14.058 1.00 94.62 454 TYR A C 1
ATOM 3356 O O . TYR A 1 454 ? 13.011 9.963 -13.969 1.00 94.62 454 TYR A O 1
ATOM 3364 N N . LYS A 1 455 ? 12.088 11.830 -13.136 1.00 92.19 455 LYS A N 1
ATOM 3365 C CA . LYS A 1 455 ? 13.035 11.979 -12.008 1.00 92.19 455 LYS A CA 1
ATOM 3366 C C . LYS A 1 455 ? 12.431 11.768 -10.617 1.00 92.19 455 LYS A C 1
ATOM 3368 O O . LYS A 1 455 ? 13.150 11.905 -9.635 1.00 92.19 455 LYS A O 1
ATOM 3373 N N . GLY A 1 456 ? 11.137 11.487 -10.532 1.00 92.94 456 GLY A N 1
ATOM 3374 C CA . GLY A 1 456 ? 10.432 11.278 -9.266 1.00 92.94 456 GLY A CA 1
ATOM 3375 C C . GLY A 1 456 ? 10.306 9.799 -8.903 1.00 92.94 456 GLY A C 1
ATOM 3376 O O . GLY A 1 456 ? 10.778 8.958 -9.668 1.00 92.94 456 GLY A O 1
ATOM 3377 N N . PRO A 1 457 ? 9.629 9.484 -7.786 1.00 95.00 457 PRO A N 1
ATOM 3378 C CA . PRO A 1 457 ? 9.392 8.110 -7.363 1.00 95.00 457 PRO A CA 1
ATOM 3379 C C . PRO A 1 457 ? 8.579 7.322 -8.395 1.00 95.00 457 PRO A C 1
ATOM 3381 O O . PRO A 1 457 ? 7.701 7.879 -9.061 1.00 95.00 457 PRO A O 1
ATOM 3384 N N . VAL A 1 458 ? 8.865 6.029 -8.523 1.00 96.31 458 VAL A N 1
ATOM 3385 C CA . VAL A 1 458 ? 8.264 5.138 -9.525 1.00 96.31 458 VAL A CA 1
ATOM 3386 C C . VAL A 1 458 ? 7.846 3.821 -8.878 1.00 96.31 458 VAL A C 1
ATOM 3388 O O . VAL A 1 458 ? 8.607 3.229 -8.112 1.00 96.31 458 VAL A O 1
ATOM 3391 N N . LEU A 1 459 ? 6.655 3.338 -9.233 1.00 97.31 459 LEU A N 1
ATOM 3392 C CA . LEU A 1 459 ? 6.200 1.978 -8.948 1.00 97.31 459 LEU A CA 1
ATOM 3393 C C . LEU A 1 459 ? 6.200 1.157 -10.240 1.00 97.31 459 LEU A C 1
ATOM 3395 O O . LEU A 1 459 ? 5.487 1.484 -11.185 1.00 97.31 459 LEU A O 1
ATOM 3399 N N . ILE A 1 460 ? 6.963 0.070 -10.259 1.00 97.44 460 ILE A N 1
ATOM 3400 C CA . ILE A 1 460 ? 6.938 -0.947 -11.312 1.00 97.44 460 ILE A CA 1
ATOM 3401 C C . ILE A 1 460 ? 6.126 -2.127 -10.794 1.00 97.44 460 ILE A C 1
ATOM 3403 O O . ILE A 1 460 ? 6.403 -2.621 -9.705 1.00 97.44 460 ILE A O 1
ATOM 3407 N N . LEU A 1 461 ? 5.159 -2.604 -11.567 1.00 97.44 461 LEU A N 1
ATOM 3408 C CA . LEU A 1 461 ? 4.409 -3.825 -11.297 1.00 97.44 461 LEU A CA 1
ATOM 3409 C C . LEU A 1 461 ? 4.651 -4.822 -12.420 1.00 97.44 461 LEU A C 1
ATOM 3411 O O . LEU A 1 461 ? 4.597 -4.477 -13.598 1.00 97.44 461 LEU A O 1
ATOM 3415 N N . LEU A 1 462 ? 4.904 -6.065 -12.038 1.00 95.81 462 LEU A N 1
ATOM 3416 C CA . LEU A 1 462 ? 5.169 -7.173 -12.941 1.00 95.81 462 LEU A CA 1
ATOM 3417 C C . LEU A 1 462 ? 4.185 -8.285 -12.624 1.00 95.81 462 LEU A C 1
ATOM 3419 O O . LEU A 1 462 ? 3.989 -8.630 -11.459 1.00 95.81 462 LEU A O 1
ATOM 3423 N N . SER A 1 463 ? 3.603 -8.880 -13.657 1.00 93.75 463 SER A N 1
ATOM 3424 C CA . SER A 1 463 ? 2.829 -10.106 -13.518 1.00 93.75 463 SER A CA 1
ATOM 3425 C C . SER A 1 463 ? 3.394 -11.199 -14.408 1.00 93.75 463 SER A C 1
ATOM 3427 O O . SER A 1 463 ? 3.781 -10.934 -15.546 1.00 93.75 463 SER A O 1
ATOM 3429 N N . ALA A 1 464 ? 3.451 -12.421 -13.886 1.00 92.19 464 ALA A N 1
ATOM 3430 C CA . ALA A 1 464 ? 4.044 -13.557 -14.574 1.00 92.19 464 ALA A CA 1
ATOM 3431 C C . ALA A 1 464 ? 3.383 -14.881 -14.162 1.00 92.19 464 ALA A C 1
ATOM 3433 O O . ALA A 1 464 ? 2.718 -14.959 -13.127 1.00 92.19 464 ALA A O 1
ATOM 3434 N N . PHE A 1 465 ? 3.605 -15.916 -14.973 1.00 85.62 465 PHE A N 1
ATOM 3435 C CA . PHE A 1 465 ? 3.310 -17.309 -14.631 1.00 85.62 465 PHE A CA 1
ATOM 3436 C C . PHE A 1 465 ? 4.604 -18.079 -14.407 1.00 85.62 465 PHE A C 1
ATOM 3438 O O . PHE A 1 465 ? 5.567 -17.926 -15.166 1.00 85.62 465 PHE A O 1
ATOM 3445 N N . SER A 1 466 ? 4.611 -18.942 -13.391 1.00 76.69 466 SER A N 1
ATOM 3446 C CA . SER A 1 466 ? 5.697 -19.906 -13.225 1.00 76.69 466 SER A CA 1
ATOM 3447 C C . SER A 1 466 ? 5.645 -20.940 -14.352 1.00 76.69 466 SER A C 1
ATOM 3449 O O . SER A 1 466 ? 4.576 -21.459 -14.672 1.00 76.69 466 SER A O 1
ATOM 3451 N N . ARG A 1 467 ? 6.791 -21.262 -14.957 1.00 65.56 467 ARG A N 1
ATOM 3452 C CA . ARG A 1 467 ? 6.884 -22.364 -15.921 1.00 65.56 467 ARG A CA 1
ATOM 3453 C C . ARG A 1 467 ? 6.916 -23.688 -15.148 1.00 65.56 467 ARG A C 1
ATOM 3455 O O . ARG A 1 467 ? 7.985 -24.154 -14.762 1.00 65.56 467 ARG A O 1
ATOM 3462 N N . SER A 1 468 ? 5.754 -24.289 -14.900 1.00 53.59 468 SER A N 1
ATOM 3463 C CA . SER A 1 468 ? 5.696 -25.697 -14.488 1.00 53.59 468 SER A CA 1
ATOM 3464 C C . SER A 1 468 ? 5.943 -26.575 -15.718 1.00 53.59 468 SER A C 1
ATOM 3466 O O . SER A 1 468 ? 5.414 -26.293 -16.788 1.00 53.59 468 SER A O 1
ATOM 3468 N N . GLY A 1 469 ? 6.786 -27.603 -15.608 1.00 44.97 469 GLY A N 1
ATOM 3469 C CA . GLY A 1 469 ? 7.263 -28.426 -16.732 1.00 44.97 469 GLY A CA 1
ATOM 3470 C C . GLY A 1 469 ? 6.232 -29.368 -17.377 1.00 44.97 469 GLY A C 1
ATOM 3471 O O . GLY A 1 469 ? 6.632 -30.397 -17.912 1.00 44.97 469 GLY A O 1
ATOM 3472 N N . GLY A 1 470 ? 4.934 -29.061 -17.299 1.00 42.91 470 GLY A N 1
ATOM 3473 C CA . GLY A 1 470 ? 3.852 -29.806 -17.948 1.00 42.91 470 GLY A CA 1
ATOM 3474 C C . GLY A 1 470 ? 3.200 -28.993 -19.070 1.00 42.91 470 GLY A C 1
ATOM 3475 O O . GLY A 1 470 ? 3.110 -27.773 -18.979 1.00 42.91 470 GLY A O 1
ATOM 3476 N N . ASP A 1 471 ? 2.721 -29.671 -20.116 1.00 40.12 471 ASP A N 1
ATOM 3477 C CA . ASP A 1 471 ? 2.155 -29.065 -21.338 1.00 40.12 471 ASP A CA 1
ATOM 3478 C C . ASP A 1 471 ? 0.859 -28.248 -21.132 1.00 40.12 471 ASP A C 1
ATOM 3480 O O . ASP A 1 471 ? 0.377 -27.620 -22.074 1.00 40.12 471 ASP A O 1
ATOM 3484 N N . ASN A 1 472 ? 0.314 -28.193 -19.913 1.00 41.69 472 ASN A N 1
ATOM 3485 C CA . ASN A 1 472 ? -0.740 -27.251 -19.544 1.00 41.69 472 ASN A CA 1
ATOM 3486 C C . ASN A 1 472 ? -0.138 -26.106 -18.729 1.00 41.69 472 ASN A C 1
ATOM 3488 O O . ASN A 1 472 ? 0.214 -26.261 -17.561 1.00 41.69 472 ASN A O 1
ATOM 3492 N N . VAL A 1 473 ? -0.038 -24.934 -19.358 1.00 45.25 473 VAL A N 1
ATOM 3493 C CA . VAL A 1 473 ? 0.144 -23.671 -18.641 1.00 45.25 473 VAL A CA 1
ATOM 3494 C C . VAL A 1 473 ? -1.157 -23.421 -17.887 1.00 45.25 473 VAL A C 1
ATOM 3496 O O . VAL A 1 473 ? -2.107 -22.894 -18.464 1.00 45.25 473 VAL A O 1
ATOM 3499 N N . ASP A 1 474 ? -1.230 -23.841 -16.626 1.00 48.69 474 ASP A N 1
ATOM 3500 C CA . ASP A 1 474 ? -2.358 -23.482 -15.771 1.00 48.69 474 ASP A CA 1
ATOM 3501 C C . ASP A 1 474 ? -2.375 -21.954 -15.647 1.00 48.69 474 ASP A C 1
ATOM 3503 O O . ASP A 1 474 ? -1.542 -21.345 -14.967 1.00 48.69 474 ASP A O 1
ATOM 3507 N N . ALA A 1 475 ? -3.342 -21.322 -16.317 1.00 49.59 475 ALA A N 1
ATOM 3508 C CA . ALA A 1 475 ? -3.638 -19.894 -16.197 1.00 49.59 475 ALA A CA 1
ATOM 3509 C C . ALA A 1 475 ? -3.986 -19.483 -14.746 1.00 49.59 475 ALA A C 1
ATOM 3511 O O . ALA A 1 475 ? -4.097 -18.293 -14.449 1.00 49.59 475 ALA A O 1
ATOM 3512 N N . ASP A 1 476 ? -4.100 -20.462 -13.847 1.00 55.41 476 ASP A N 1
ATOM 3513 C CA . ASP A 1 476 ? -4.503 -20.336 -12.452 1.00 55.41 476 ASP A CA 1
ATOM 3514 C C . ASP A 1 476 ? -3.339 -20.018 -11.491 1.00 55.41 476 ASP A C 1
ATOM 3516 O O . ASP A 1 476 ? -3.582 -19.705 -10.329 1.00 55.41 476 ASP A O 1
ATOM 3520 N N . GLN A 1 477 ? -2.072 -20.022 -11.940 1.00 73.62 477 GLN A N 1
ATOM 3521 C CA . GLN A 1 477 ? -0.903 -19.714 -11.083 1.00 73.62 477 GLN A CA 1
ATOM 3522 C C . GLN A 1 477 ? -0.235 -18.369 -11.402 1.00 73.62 477 GLN A C 1
ATOM 3524 O O . GLN A 1 477 ? 0.996 -18.231 -11.415 1.00 73.62 477 GLN A O 1
ATOM 3529 N N . ARG A 1 478 ? -1.049 -17.354 -11.706 1.00 86.38 478 ARG A N 1
ATOM 3530 C CA . ARG A 1 478 ? -0.574 -15.985 -11.945 1.00 86.38 478 ARG A CA 1
ATOM 3531 C C . ARG A 1 478 ? -0.043 -15.412 -10.643 1.00 86.38 478 ARG A C 1
ATOM 3533 O O . ARG A 1 478 ? -0.756 -15.392 -9.653 1.00 86.38 478 ARG A O 1
ATOM 3540 N N . TRP A 1 479 ? 1.142 -14.827 -10.641 1.00 91.38 479 TRP A N 1
ATOM 3541 C CA . TRP A 1 479 ? 1.605 -14.028 -9.505 1.00 91.38 479 TRP A CA 1
ATOM 3542 C C . TRP A 1 479 ? 2.006 -12.625 -9.945 1.00 91.38 479 TRP A C 1
ATOM 3544 O O . TRP A 1 479 ? 2.154 -12.322 -11.137 1.00 91.38 479 TRP A O 1
ATOM 3554 N N . GLY A 1 480 ? 2.096 -11.740 -8.959 1.00 93.50 480 GLY A N 1
ATOM 3555 C CA . GLY A 1 480 ? 2.433 -10.339 -9.135 1.00 93.50 480 GLY A CA 1
ATOM 3556 C C . GLY A 1 480 ? 3.506 -9.916 -8.147 1.00 93.50 480 GLY A C 1
ATOM 3557 O O . GLY A 1 480 ? 3.415 -10.221 -6.958 1.00 93.50 480 GLY A O 1
ATOM 3558 N N . ILE A 1 481 ? 4.499 -9.185 -8.639 1.00 96.81 481 ILE A N 1
ATOM 3559 C CA . ILE A 1 481 ? 5.515 -8.525 -7.820 1.00 96.81 481 ILE A CA 1
ATOM 3560 C C . ILE A 1 481 ? 5.583 -7.045 -8.187 1.00 96.81 481 ILE A C 1
ATOM 3562 O O . ILE A 1 481 ? 5.130 -6.635 -9.256 1.00 96.81 481 ILE A O 1
ATOM 3566 N N . GLY A 1 482 ? 6.153 -6.237 -7.306 1.00 96.94 482 GLY A N 1
ATOM 3567 C CA . GLY A 1 482 ? 6.367 -4.824 -7.540 1.00 96.94 482 GLY A CA 1
ATOM 3568 C C . GLY A 1 482 ? 7.704 -4.331 -7.014 1.00 96.94 482 GLY A C 1
ATOM 3569 O O . GLY A 1 482 ? 8.333 -4.948 -6.153 1.00 96.94 482 GLY A O 1
ATOM 3570 N N . ILE A 1 483 ? 8.137 -3.206 -7.567 1.00 96.94 483 ILE A N 1
ATOM 3571 C CA . ILE A 1 483 ? 9.333 -2.476 -7.171 1.00 96.94 483 ILE A CA 1
ATOM 3572 C C . ILE A 1 483 ? 8.928 -1.021 -6.992 1.00 96.94 483 ILE A C 1
ATOM 3574 O O . ILE A 1 483 ? 8.502 -0.376 -7.947 1.00 96.94 483 ILE A O 1
ATOM 3578 N N . LEU A 1 484 ? 9.069 -0.506 -5.776 1.00 96.50 484 LEU A N 1
ATOM 3579 C CA . LEU A 1 484 ? 8.847 0.899 -5.459 1.00 96.50 484 LEU A CA 1
ATOM 3580 C C . LEU A 1 484 ? 10.194 1.568 -5.209 1.00 96.50 484 LEU A C 1
ATOM 3582 O O . LEU A 1 484 ? 10.938 1.146 -4.326 1.00 96.50 484 LEU A O 1
ATOM 3586 N N . THR A 1 485 ? 10.497 2.620 -5.958 1.00 94.62 485 THR A N 1
ATOM 3587 C CA . THR A 1 485 ? 11.717 3.414 -5.791 1.00 94.62 485 THR A CA 1
ATOM 3588 C C . THR A 1 485 ? 11.381 4.886 -5.604 1.00 94.62 485 THR A C 1
ATOM 3590 O O . THR A 1 485 ? 10.406 5.382 -6.163 1.00 94.62 485 THR A O 1
ATOM 3593 N N . GLU A 1 486 ? 12.195 5.581 -4.813 1.00 91.00 486 GLU A N 1
ATOM 3594 C CA . GLU A 1 486 ? 12.059 7.021 -4.549 1.00 91.00 486 GLU A CA 1
ATOM 3595 C C . GLU A 1 486 ? 12.636 7.894 -5.681 1.00 91.00 486 GLU A C 1
ATOM 3597 O O . GLU A 1 486 ? 12.480 9.114 -5.680 1.00 91.00 486 GLU A O 1
ATOM 3602 N N . GLU A 1 487 ? 13.298 7.281 -6.667 1.00 90.38 487 GLU A N 1
ATOM 3603 C CA . GLU A 1 487 ? 13.973 7.976 -7.761 1.00 90.38 487 GLU A CA 1
ATOM 3604 C C . GLU A 1 487 ? 13.541 7.458 -9.133 1.00 90.38 487 GLU A C 1
ATOM 3606 O O . GLU A 1 487 ? 13.084 6.329 -9.305 1.00 90.38 487 GLU A O 1
ATOM 3611 N N . GLY A 1 488 ? 13.750 8.300 -10.143 1.00 89.44 488 GLY A N 1
ATOM 3612 C CA . GLY A 1 488 ? 13.533 7.935 -11.532 1.00 89.44 488 GLY A CA 1
ATOM 3613 C C . GLY A 1 488 ? 14.489 6.852 -12.034 1.00 89.44 488 GLY A C 1
ATOM 3614 O O . GLY A 1 488 ? 15.636 6.747 -11.592 1.00 89.44 488 GLY A O 1
ATOM 3615 N N . LEU A 1 489 ? 14.033 6.075 -13.017 1.00 91.38 489 LEU A N 1
ATOM 3616 C CA . LEU A 1 489 ? 14.845 5.035 -13.644 1.00 91.38 489 LEU A CA 1
ATOM 3617 C C . LEU A 1 489 ? 15.938 5.632 -14.536 1.00 91.38 489 LEU A C 1
ATOM 3619 O O . LEU A 1 489 ? 15.726 6.617 -15.245 1.00 91.38 489 LEU A O 1
ATOM 3623 N N . GLN A 1 490 ? 17.114 5.009 -14.515 1.00 88.75 490 GLN A N 1
ATOM 3624 C CA . GLN A 1 490 ? 18.296 5.449 -15.245 1.00 88.75 490 GLN A CA 1
ATOM 3625 C C . GLN A 1 490 ? 18.884 4.266 -16.003 1.00 88.75 490 GLN A C 1
ATOM 3627 O O . GLN A 1 490 ? 19.160 3.224 -15.418 1.00 88.75 490 GLN A O 1
ATOM 3632 N N . ASN A 1 491 ? 19.125 4.446 -17.297 1.00 86.12 491 ASN A N 1
ATOM 3633 C CA . ASN A 1 491 ? 19.754 3.420 -18.115 1.00 86.12 491 ASN A CA 1
ATOM 3634 C C . ASN A 1 491 ? 21.278 3.424 -17.885 1.00 86.12 491 ASN A C 1
ATOM 3636 O O . ASN A 1 491 ? 22.016 4.105 -18.599 1.00 86.12 491 ASN A O 1
ATOM 3640 N N . LYS A 1 492 ? 21.734 2.744 -16.826 1.00 84.06 492 LYS A N 1
ATOM 3641 C CA . LYS A 1 492 ? 23.141 2.693 -16.394 1.00 84.06 492 LYS A CA 1
ATOM 3642 C C . LYS A 1 492 ? 23.584 1.267 -16.076 1.00 84.06 492 LYS A C 1
ATOM 3644 O O . LYS A 1 492 ? 22.849 0.514 -15.443 1.00 84.06 492 LYS A O 1
ATOM 3649 N N . ASP A 1 493 ? 24.831 0.967 -16.422 1.00 83.94 493 ASP A N 1
ATOM 3650 C CA . ASP A 1 493 ? 25.557 -0.285 -16.161 1.00 83.94 493 ASP A CA 1
ATOM 3651 C C . ASP A 1 493 ? 26.161 -0.361 -14.753 1.00 83.94 493 ASP A C 1
ATOM 3653 O O . ASP A 1 493 ? 27.067 -1.152 -14.491 1.00 83.94 493 ASP A O 1
ATOM 3657 N N . THR A 1 494 ? 25.670 0.466 -13.833 1.00 87.38 494 THR A N 1
ATOM 3658 C CA . THR A 1 494 ? 26.070 0.503 -12.426 1.00 87.38 494 THR A CA 1
ATOM 3659 C C . THR A 1 494 ? 24.828 0.584 -11.554 1.00 87.38 494 THR A C 1
ATOM 3661 O O . THR A 1 494 ? 23.816 1.163 -11.953 1.00 87.38 494 THR A O 1
ATOM 3664 N N . PHE A 1 495 ? 24.891 -0.011 -10.359 1.00 89.56 495 PHE A N 1
ATOM 3665 C CA . PHE A 1 495 ? 23.778 0.052 -9.419 1.00 89.56 495 PHE A CA 1
ATOM 3666 C C . PHE A 1 495 ? 23.497 1.497 -8.989 1.00 89.56 495 PHE A C 1
ATOM 3668 O O . PHE A 1 495 ? 24.424 2.254 -8.691 1.00 89.56 495 PHE A O 1
ATOM 3675 N N . TYR A 1 496 ? 22.217 1.864 -8.926 1.00 90.88 496 TYR A N 1
ATOM 3676 C CA . TYR A 1 496 ? 21.768 3.193 -8.509 1.00 90.88 496 TYR A CA 1
ATOM 3677 C C . TYR A 1 496 ? 20.500 3.135 -7.640 1.00 90.88 496 TYR A C 1
ATOM 3679 O O . TYR A 1 496 ? 19.882 2.081 -7.481 1.00 90.88 496 TYR A O 1
ATOM 3687 N N . GLY A 1 497 ? 20.129 4.296 -7.087 1.00 87.06 497 GLY A N 1
ATOM 3688 C CA . GLY A 1 497 ? 18.981 4.503 -6.203 1.00 87.06 497 GLY A CA 1
ATOM 3689 C C . GLY A 1 497 ? 19.400 4.775 -4.755 1.00 87.06 497 GLY A C 1
ATOM 3690 O O . GLY A 1 497 ? 20.336 4.165 -4.235 1.00 87.06 497 GLY A O 1
ATOM 3691 N N . SER A 1 498 ? 18.717 5.705 -4.087 1.00 86.31 498 SER A N 1
ATOM 3692 C CA . SER A 1 498 ? 18.901 5.962 -2.650 1.00 86.31 498 SER A CA 1
ATOM 3693 C C . SER A 1 498 ? 18.139 4.975 -1.766 1.00 86.31 498 SER A C 1
ATOM 3695 O O . SER A 1 498 ? 18.651 4.560 -0.726 1.00 86.31 498 SER A O 1
ATOM 3697 N N . SER A 1 499 ? 16.932 4.600 -2.186 1.00 89.62 499 SER A N 1
ATOM 3698 C CA . SER A 1 499 ? 16.054 3.656 -1.503 1.00 89.62 499 SER A CA 1
ATOM 3699 C C . SER A 1 499 ? 15.103 3.010 -2.507 1.00 89.62 499 SER A C 1
ATOM 3701 O O . SER A 1 499 ? 14.554 3.676 -3.394 1.00 89.62 499 SER A O 1
ATOM 3703 N N . ALA A 1 500 ? 14.902 1.706 -2.359 1.00 93.62 500 ALA A N 1
ATOM 3704 C CA . ALA A 1 500 ? 13.879 0.966 -3.071 1.00 93.62 500 ALA A CA 1
ATOM 3705 C C . ALA A 1 500 ? 13.347 -0.152 -2.180 1.00 93.62 500 ALA A C 1
ATOM 3707 O O . ALA A 1 500 ? 14.053 -0.658 -1.307 1.00 93.62 500 ALA A O 1
ATOM 3708 N N . SER A 1 501 ? 12.112 -0.561 -2.431 1.00 95.12 501 SER A N 1
ATOM 3709 C CA . SER A 1 501 ? 11.461 -1.671 -1.748 1.00 95.12 501 SER A CA 1
ATOM 3710 C C . SER A 1 501 ? 10.857 -2.623 -2.775 1.00 95.12 501 SER A C 1
ATOM 3712 O O . SER A 1 501 ? 10.283 -2.180 -3.772 1.00 95.12 501 SER A O 1
ATOM 3714 N N . LEU A 1 502 ? 10.967 -3.925 -2.528 1.00 96.56 502 LEU A N 1
ATOM 3715 C CA . LEU A 1 502 ? 10.284 -4.938 -3.331 1.00 96.56 502 LEU A CA 1
ATOM 3716 C C . LEU A 1 502 ? 8.952 -5.280 -2.677 1.00 96.56 502 LEU A C 1
ATOM 3718 O O . LEU A 1 502 ? 8.822 -5.204 -1.458 1.00 96.56 502 LEU A O 1
ATOM 3722 N N . CYS A 1 503 ? 7.969 -5.702 -3.457 1.00 95.31 503 CYS A N 1
ATOM 3723 C CA . CYS A 1 503 ? 6.748 -6.264 -2.909 1.00 95.31 503 CYS A CA 1
ATOM 3724 C C . CYS A 1 503 ? 6.265 -7.477 -3.694 1.00 95.31 503 CYS A C 1
ATOM 3726 O O . CYS A 1 503 ? 6.446 -7.576 -4.903 1.00 95.31 503 CYS A O 1
ATOM 3728 N N . SER A 1 504 ? 5.642 -8.408 -2.983 1.00 95.25 504 SER A N 1
ATOM 3729 C CA . SER A 1 504 ? 4.723 -9.376 -3.571 1.00 95.25 504 SER A CA 1
ATOM 3730 C C . SER A 1 504 ? 3.342 -8.734 -3.547 1.00 95.25 504 SER A C 1
ATOM 3732 O O . SER A 1 504 ? 2.931 -8.226 -2.504 1.00 95.25 504 SER A O 1
ATOM 3734 N N . THR A 1 505 ? 2.648 -8.699 -4.682 1.00 93.44 505 THR A N 1
ATOM 3735 C CA . THR A 1 505 ? 1.338 -8.039 -4.821 1.00 93.44 505 THR A CA 1
ATOM 3736 C C . THR A 1 505 ? 0.192 -9.022 -5.017 1.00 93.44 505 THR A C 1
ATOM 3738 O O . THR A 1 505 ? -0.959 -8.667 -4.766 1.00 93.44 505 THR A O 1
ATOM 3741 N N . TYR A 1 506 ? 0.482 -10.250 -5.458 1.00 91.12 506 TYR A N 1
ATOM 3742 C CA . TYR A 1 506 ? -0.509 -11.310 -5.640 1.00 91.12 506 TYR A CA 1
ATOM 3743 C C . TYR A 1 506 ? 0.166 -12.690 -5.751 1.00 91.12 506 TYR A C 1
ATOM 3745 O O . TYR A 1 506 ? 1.215 -12.780 -6.395 1.00 91.12 506 TYR A O 1
ATOM 3753 N N . PRO A 1 507 ? -0.419 -13.771 -5.198 1.00 88.81 507 PRO A N 1
ATOM 3754 C CA . PRO A 1 507 ? -1.657 -13.818 -4.404 1.00 88.81 507 PRO A CA 1
ATOM 3755 C C . PRO A 1 507 ? -1.471 -13.362 -2.952 1.00 88.81 507 PRO A C 1
ATOM 3757 O O . PRO A 1 507 ? -2.428 -12.947 -2.314 1.00 88.81 507 PRO A O 1
ATOM 3760 N N . ILE A 1 508 ? -0.241 -13.387 -2.437 1.00 91.88 508 ILE A N 1
ATOM 3761 C CA . ILE A 1 508 ? 0.087 -12.995 -1.063 1.00 91.88 508 ILE A CA 1
ATOM 3762 C C . ILE A 1 508 ? 0.748 -11.623 -1.088 1.00 91.88 508 ILE A C 1
ATOM 3764 O O . ILE A 1 508 ? 1.776 -11.456 -1.745 1.00 91.88 508 ILE A O 1
ATOM 3768 N N . PHE A 1 509 ? 0.211 -10.653 -0.350 1.00 95.25 509 PHE A N 1
ATOM 3769 C CA . PHE A 1 509 ? 0.867 -9.354 -0.245 1.00 95.25 509 PHE A CA 1
ATOM 3770 C C . PHE A 1 509 ? 1.999 -9.352 0.783 1.00 95.25 509 PHE A C 1
ATOM 3772 O O . PHE A 1 509 ? 1.834 -9.828 1.906 1.00 95.25 509 PHE A O 1
ATOM 3779 N N . ARG A 1 510 ? 3.154 -8.795 0.417 1.00 94.25 510 ARG A N 1
ATOM 3780 C CA . ARG A 1 510 ? 4.286 -8.593 1.331 1.00 94.25 510 ARG A CA 1
ATOM 3781 C C . ARG A 1 510 ? 5.139 -7.433 0.853 1.00 94.25 510 ARG A C 1
ATOM 3783 O O . ARG A 1 510 ? 5.487 -7.395 -0.322 1.00 94.25 510 ARG A O 1
ATOM 3790 N N . MET A 1 511 ? 5.546 -6.560 1.767 1.00 93.62 511 MET A N 1
ATOM 3791 C CA . MET A 1 511 ? 6.518 -5.503 1.496 1.00 93.62 511 MET A CA 1
ATOM 3792 C C . MET A 1 511 ? 7.895 -5.906 2.032 1.00 93.62 511 MET A C 1
ATOM 3794 O O . MET A 1 511 ? 8.015 -6.328 3.178 1.00 93.62 511 MET A O 1
ATOM 3798 N N . LEU A 1 512 ? 8.933 -5.772 1.211 1.00 94.44 512 LEU A N 1
ATOM 3799 C CA . LEU A 1 512 ? 10.334 -6.012 1.550 1.00 94.44 512 LEU A CA 1
ATOM 3800 C C . LEU A 1 512 ? 11.101 -4.685 1.416 1.00 94.44 512 LEU A C 1
ATOM 3802 O O . LEU A 1 512 ? 11.576 -4.354 0.323 1.00 94.44 512 LEU A O 1
ATOM 3806 N N . PRO A 1 513 ? 11.194 -3.893 2.498 1.00 93.06 513 PRO A N 1
ATOM 3807 C CA . PRO A 1 513 ? 11.902 -2.617 2.482 1.00 93.06 513 PRO A CA 1
ATOM 3808 C C . PRO A 1 513 ? 13.423 -2.814 2.331 1.00 93.06 513 PRO A C 1
ATOM 3810 O O . PRO A 1 513 ? 13.916 -3.947 2.421 1.00 93.06 513 PRO A O 1
ATOM 3813 N N . PRO A 1 514 ? 14.198 -1.740 2.101 1.00 93.69 514 PRO A N 1
ATOM 3814 C CA . PRO A 1 514 ? 15.653 -1.839 2.045 1.00 93.69 514 PRO A CA 1
ATOM 3815 C C . PRO A 1 514 ? 16.215 -2.345 3.382 1.00 93.69 514 PRO A C 1
ATOM 3817 O O . PRO A 1 514 ? 15.749 -1.973 4.458 1.00 93.69 514 PRO A O 1
ATOM 3820 N N . SER A 1 515 ? 17.243 -3.192 3.331 1.00 92.06 515 SER A N 1
ATOM 3821 C CA . SER A 1 515 ? 17.872 -3.764 4.532 1.00 92.06 515 SER A CA 1
ATOM 3822 C C . SER A 1 515 ? 18.873 -2.813 5.205 1.00 92.06 515 SER A C 1
ATOM 3824 O O . SER A 1 515 ? 19.258 -3.027 6.353 1.00 92.06 515 SER A O 1
ATOM 3826 N N . GLY A 1 516 ? 19.365 -1.818 4.456 1.00 88.69 516 GLY A N 1
ATOM 3827 C CA . GLY A 1 516 ? 20.448 -0.919 4.861 1.00 88.69 516 GLY A CA 1
ATOM 3828 C C . GLY A 1 516 ? 21.866 -1.499 4.740 1.00 88.69 516 GLY A C 1
ATOM 3829 O O . GLY A 1 516 ? 22.827 -0.768 4.971 1.00 88.69 516 GLY A O 1
ATOM 3830 N N . LYS A 1 517 ? 22.028 -2.778 4.366 1.00 89.62 517 LYS A N 1
ATOM 3831 C CA . LYS A 1 517 ? 23.347 -3.436 4.265 1.00 89.62 517 LYS A CA 1
ATOM 3832 C C . LYS A 1 517 ? 24.064 -3.148 2.945 1.00 89.62 517 LYS A C 1
ATOM 3834 O O . LYS A 1 517 ? 25.274 -2.946 2.943 1.00 89.62 517 LYS A O 1
ATOM 3839 N N . GLU A 1 518 ? 23.329 -3.124 1.836 1.00 89.94 518 GLU A N 1
ATOM 3840 C CA . GLU A 1 518 ? 23.847 -2.839 0.493 1.00 89.94 518 GLU A CA 1
ATOM 3841 C C . GLU A 1 518 ? 22.950 -1.825 -0.228 1.00 89.94 518 GLU A C 1
ATOM 3843 O O . GLU A 1 518 ? 21.788 -1.644 0.132 1.00 89.94 518 GLU A O 1
ATOM 3848 N N . LYS A 1 519 ? 23.500 -1.156 -1.249 1.00 90.44 519 LYS A N 1
ATOM 3849 C CA . LYS A 1 519 ? 22.802 -0.136 -2.057 1.00 90.44 519 LYS A CA 1
ATOM 3850 C C . LYS A 1 519 ? 22.564 -0.587 -3.502 1.00 90.44 519 LYS A C 1
ATOM 3852 O O . LYS A 1 519 ? 22.380 0.233 -4.397 1.00 90.44 519 LYS A O 1
ATOM 3857 N N . ASN A 1 520 ? 22.596 -1.896 -3.735 1.00 92.44 520 ASN A N 1
ATOM 3858 C CA . ASN A 1 520 ? 22.461 -2.502 -5.055 1.00 92.44 520 ASN A CA 1
ATOM 3859 C C . ASN A 1 520 ? 20.980 -2.607 -5.450 1.00 92.44 520 ASN A C 1
ATOM 3861 O O . ASN A 1 520 ? 20.442 -3.701 -5.586 1.00 92.44 520 ASN A O 1
ATOM 3865 N N . PHE A 1 521 ? 20.285 -1.472 -5.560 1.00 92.75 521 PHE A N 1
ATOM 3866 C CA . PHE A 1 521 ? 18.828 -1.478 -5.712 1.00 92.75 521 PHE A CA 1
ATOM 3867 C C . PHE A 1 521 ? 18.377 -1.792 -7.133 1.00 92.75 521 PHE A C 1
ATOM 3869 O O . PHE A 1 521 ? 17.613 -2.741 -7.316 1.00 92.75 521 PHE A O 1
ATOM 3876 N N . ILE A 1 522 ? 18.840 -1.011 -8.113 1.00 92.94 522 ILE A N 1
ATOM 3877 C CA . ILE A 1 522 ? 18.432 -1.114 -9.520 1.00 92.94 522 ILE A CA 1
ATOM 3878 C C . ILE A 1 522 ? 19.668 -1.081 -10.414 1.00 92.94 522 ILE A C 1
ATOM 3880 O O . ILE A 1 522 ? 20.612 -0.343 -10.136 1.00 92.94 522 ILE A O 1
ATOM 3884 N N . TYR A 1 523 ? 19.651 -1.876 -11.479 1.00 88.31 523 TYR A N 1
ATOM 3885 C CA . TYR A 1 523 ? 20.754 -2.054 -12.414 1.00 88.31 523 TYR A CA 1
ATOM 3886 C C . TYR A 1 523 ? 20.245 -2.294 -13.835 1.00 88.31 523 TYR A C 1
ATOM 3888 O O . TYR A 1 523 ? 19.265 -3.013 -14.012 1.00 88.31 523 TYR A O 1
ATOM 3896 N N . CYS A 1 524 ? 20.926 -1.767 -14.855 1.00 87.50 524 CYS A N 1
ATOM 3897 C CA . CYS A 1 524 ? 20.627 -2.082 -16.254 1.00 87.50 524 CYS A CA 1
ATOM 3898 C C . CYS A 1 524 ? 21.827 -2.767 -16.907 1.00 87.50 524 CYS A C 1
ATOM 3900 O O . CYS A 1 524 ? 22.913 -2.199 -16.967 1.00 87.50 524 CYS A O 1
ATOM 3902 N N . HIS A 1 525 ? 21.632 -3.968 -17.449 1.00 79.69 525 HIS A N 1
ATOM 3903 C CA . HIS A 1 525 ? 22.644 -4.603 -18.294 1.00 79.69 525 HIS A CA 1
ATOM 3904 C C . HIS A 1 525 ? 22.704 -3.858 -19.622 1.00 79.69 525 HIS A C 1
ATOM 3906 O O . HIS A 1 525 ? 21.686 -3.740 -20.300 1.00 79.69 525 HIS A O 1
ATOM 3912 N N . LEU A 1 526 ? 23.883 -3.373 -20.002 1.00 78.88 526 LEU A N 1
ATOM 3913 C CA . LEU A 1 526 ? 24.132 -2.719 -21.287 1.00 78.88 526 LEU A CA 1
ATOM 3914 C C . LEU A 1 526 ? 24.979 -3.642 -22.166 1.00 78.88 526 LEU A C 1
ATOM 3916 O O . LEU A 1 526 ? 25.833 -4.373 -21.663 1.00 78.88 526 LEU A O 1
ATOM 3920 N N . HIS A 1 527 ? 24.751 -3.625 -23.480 1.00 67.75 527 HIS A N 1
ATOM 3921 C CA . HIS A 1 527 ? 25.548 -4.428 -24.405 1.00 67.75 527 HIS A CA 1
ATOM 3922 C C . HIS A 1 527 ? 27.033 -4.020 -24.308 1.00 67.75 527 HIS A C 1
ATOM 3924 O O . HIS A 1 527 ? 27.329 -2.819 -24.328 1.00 67.75 527 HIS A O 1
ATOM 3930 N N . PRO A 1 528 ? 27.982 -4.972 -24.213 1.00 60.16 528 PRO A N 1
ATOM 3931 C CA . PRO A 1 528 ? 29.399 -4.639 -24.198 1.00 60.16 528 PRO A CA 1
ATOM 3932 C C . PRO A 1 528 ? 29.771 -3.931 -25.507 1.00 60.16 528 PRO A C 1
ATOM 3934 O O . PRO A 1 528 ? 29.452 -4.412 -26.595 1.00 60.16 528 PRO A O 1
ATOM 3937 N N . GLN A 1 529 ? 30.434 -2.777 -25.401 1.00 57.47 529 GLN A N 1
ATOM 3938 C CA . GLN A 1 529 ? 30.821 -1.936 -26.538 1.00 57.47 529 GLN A CA 1
ATOM 3939 C C . GLN A 1 529 ? 31.919 -2.614 -27.372 1.00 57.47 529 GLN A C 1
ATOM 3941 O O . GLN A 1 529 ? 33.109 -2.321 -27.252 1.00 57.47 529 GLN A O 1
ATOM 3946 N N . ILE A 1 530 ? 31.538 -3.554 -28.234 1.00 49.62 530 ILE A N 1
ATOM 3947 C CA . ILE A 1 530 ? 32.465 -4.211 -29.153 1.00 49.62 530 ILE A CA 1
ATOM 3948 C C . ILE A 1 530 ? 32.596 -3.314 -30.398 1.00 49.62 530 ILE A C 1
ATOM 3950 O O . ILE A 1 530 ? 31.897 -3.484 -31.389 1.00 49.62 530 ILE A O 1
ATOM 3954 N N . ARG A 1 531 ? 33.554 -2.375 -30.330 1.00 44.94 531 ARG A N 1
ATOM 3955 C CA . ARG A 1 531 ? 34.222 -1.644 -31.440 1.00 44.94 531 ARG A CA 1
ATOM 3956 C C . ARG A 1 531 ? 33.644 -0.321 -31.967 1.00 44.94 531 ARG A C 1
ATOM 3958 O O . ARG A 1 531 ? 34.380 0.355 -32.679 1.00 44.94 531 ARG A O 1
ATOM 3965 N N . VAL A 1 532 ? 32.434 0.110 -31.611 1.00 54.62 532 VAL A N 1
ATOM 3966 C CA . VAL A 1 532 ? 31.915 1.443 -31.995 1.00 54.62 532 VAL A CA 1
ATOM 3967 C C . VAL A 1 532 ? 31.374 2.149 -30.755 1.00 54.62 532 VAL A C 1
ATOM 3969 O O . VAL A 1 532 ? 30.629 1.552 -29.983 1.00 54.62 532 VAL A O 1
ATOM 3972 N N . TYR A 1 533 ? 31.776 3.405 -30.535 1.00 49.78 533 TYR A N 1
ATOM 3973 C CA . TYR A 1 533 ? 31.223 4.223 -29.456 1.00 49.78 533 TYR A CA 1
ATOM 3974 C C . TYR A 1 533 ? 29.751 4.525 -29.758 1.00 49.78 533 TYR A C 1
ATOM 3976 O O . TYR A 1 533 ? 29.438 5.353 -30.612 1.00 49.78 533 TYR A O 1
ATOM 3984 N N . GLU A 1 534 ? 28.844 3.857 -29.048 1.00 56.84 534 GLU A N 1
ATOM 3985 C CA . GLU A 1 534 ? 27.437 4.241 -28.978 1.00 56.84 534 GLU A CA 1
ATOM 3986 C C . GLU A 1 534 ? 27.209 5.048 -27.699 1.00 56.84 534 GLU A C 1
ATOM 3988 O O . GLU A 1 534 ? 27.371 4.540 -26.589 1.00 56.84 534 GLU A O 1
ATOM 3993 N N . ALA A 1 535 ? 26.802 6.312 -27.846 1.00 54.59 535 ALA A N 1
ATOM 3994 C CA . ALA A 1 535 ? 26.549 7.210 -26.715 1.00 54.59 535 ALA A CA 1
ATOM 3995 C C . ALA A 1 535 ? 25.421 6.720 -25.779 1.00 54.59 535 ALA A C 1
ATOM 3997 O O . ALA A 1 535 ? 25.363 7.131 -24.623 1.00 54.59 535 ALA A O 1
ATOM 3998 N N . LYS A 1 536 ? 24.528 5.849 -26.273 1.00 64.12 536 LYS A N 1
ATOM 3999 C CA . LYS A 1 536 ? 23.490 5.156 -25.496 1.00 64.12 536 LYS A CA 1
ATOM 4000 C C . LYS A 1 536 ? 23.526 3.660 -25.852 1.00 64.12 536 LYS A C 1
ATOM 4002 O O . LYS A 1 536 ? 22.839 3.273 -26.796 1.00 64.12 536 LYS A O 1
ATOM 4007 N N . PRO A 1 537 ? 24.335 2.835 -25.162 1.00 67.94 537 PRO A N 1
ATOM 4008 C CA . PRO A 1 537 ? 24.418 1.411 -25.469 1.00 67.94 537 PRO A CA 1
ATOM 4009 C C . PRO A 1 537 ? 23.065 0.737 -25.227 1.00 67.94 537 PRO A C 1
ATOM 4011 O O . PRO A 1 537 ? 22.312 1.108 -24.318 1.00 67.94 537 PRO A O 1
ATOM 4014 N N . LYS A 1 538 ? 22.747 -0.255 -26.061 1.00 77.00 538 LYS A N 1
ATOM 4015 C CA . LYS A 1 538 ? 21.457 -0.942 -26.003 1.00 77.00 538 LYS A CA 1
ATOM 4016 C C . LYS A 1 538 ? 21.305 -1.698 -24.670 1.00 77.00 538 LYS A C 1
ATOM 4018 O O . LYS A 1 538 ? 22.196 -2.478 -24.321 1.00 77.00 538 LYS A O 1
ATOM 4023 N N . PRO A 1 539 ? 20.205 -1.494 -23.928 1.00 81.69 539 PRO A N 1
ATOM 4024 C CA . PRO A 1 539 ? 19.931 -2.244 -22.712 1.00 81.69 539 PRO A CA 1
ATOM 4025 C C . PRO A 1 539 ? 19.490 -3.673 -23.044 1.00 81.69 539 PRO A C 1
ATOM 4027 O O . PRO A 1 539 ? 18.663 -3.876 -23.928 1.00 81.69 539 PRO A O 1
ATOM 4030 N N . VAL A 1 540 ? 20.040 -4.640 -22.314 1.00 84.62 540 VAL A N 1
ATOM 4031 C CA . VAL A 1 540 ? 19.886 -6.095 -22.507 1.00 84.62 540 VAL A CA 1
ATOM 4032 C C . VAL A 1 540 ? 19.124 -6.741 -21.341 1.00 84.62 540 VAL A C 1
ATOM 4034 O O . VAL A 1 540 ? 18.649 -7.869 -21.435 1.00 84.62 540 VAL A O 1
ATOM 4037 N N . GLY A 1 541 ? 18.984 -6.035 -20.219 1.00 90.69 541 GLY A N 1
ATOM 4038 C CA . GLY A 1 541 ? 18.255 -6.534 -19.058 1.00 90.69 541 GLY A CA 1
ATOM 4039 C C . GLY A 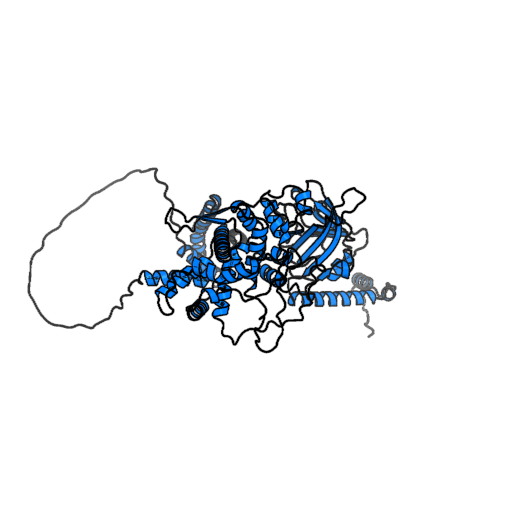1 541 ? 18.081 -5.479 -17.974 1.00 90.69 541 GLY A C 1
ATOM 4040 O O . GLY A 1 541 ? 18.878 -4.544 -17.879 1.00 90.69 541 GLY A O 1
ATOM 4041 N N . LEU A 1 542 ? 17.059 -5.645 -17.140 1.00 93.50 542 LEU A N 1
ATOM 4042 C CA . LEU A 1 542 ? 16.806 -4.819 -15.961 1.00 93.50 542 LEU A CA 1
ATOM 4043 C C . LEU A 1 542 ? 16.871 -5.697 -14.709 1.00 93.50 542 LEU A C 1
ATOM 4045 O O . LEU A 1 542 ? 16.129 -6.668 -14.573 1.00 93.50 542 LEU A O 1
ATOM 4049 N N . GLY A 1 543 ? 17.788 -5.360 -13.812 1.00 93.94 543 GLY A N 1
ATOM 4050 C CA . GLY A 1 543 ? 18.068 -6.078 -12.581 1.00 93.94 543 GLY A CA 1
ATOM 4051 C C . GLY A 1 543 ? 17.664 -5.283 -11.346 1.00 93.94 543 GLY A C 1
ATOM 4052 O O . GLY A 1 543 ? 17.823 -4.062 -11.296 1.00 93.94 543 GLY A O 1
ATOM 4053 N N . PHE A 1 544 ? 17.197 -5.988 -10.322 1.00 95.44 544 PHE A N 1
ATOM 4054 C CA . PHE A 1 544 ? 16.905 -5.428 -9.009 1.00 95.44 544 PHE A CA 1
ATOM 4055 C C . PHE A 1 544 ? 17.534 -6.306 -7.935 1.00 95.44 544 PHE A C 1
ATOM 4057 O O . PHE A 1 544 ? 17.325 -7.519 -7.956 1.00 95.44 544 PHE A O 1
ATOM 4064 N N . GLY A 1 545 ? 18.259 -5.707 -6.989 1.00 93.62 545 GLY A N 1
ATOM 4065 C CA . GLY A 1 545 ? 18.860 -6.423 -5.857 1.00 93.62 545 GLY A CA 1
ATOM 4066 C C . GLY A 1 545 ? 20.006 -7.357 -6.236 1.00 93.62 545 GLY A C 1
ATOM 4067 O O . GLY A 1 545 ? 20.228 -7.669 -7.405 1.00 93.62 545 GLY A O 1
ATOM 4068 N N . GLY A 1 546 ? 20.709 -7.862 -5.224 1.00 90.81 546 GLY A N 1
ATOM 4069 C CA . GLY A 1 546 ? 21.800 -8.818 -5.411 1.00 90.81 546 GLY A CA 1
ATOM 4070 C C . GLY A 1 546 ? 23.069 -8.211 -6.016 1.00 90.81 546 GLY A C 1
ATOM 4071 O O . GLY A 1 546 ? 23.499 -7.111 -5.666 1.00 90.81 546 GLY A O 1
ATOM 4072 N N . THR A 1 547 ? 23.707 -8.979 -6.896 1.00 89.69 547 THR A N 1
ATOM 4073 C CA . THR A 1 547 ? 24.969 -8.622 -7.565 1.00 89.69 547 THR A CA 1
ATOM 4074 C C . THR A 1 547 ? 24.845 -8.854 -9.065 1.00 89.69 547 THR A C 1
ATOM 4076 O O . THR A 1 547 ? 23.971 -9.604 -9.494 1.00 89.69 547 THR A O 1
ATOM 4079 N N . ILE A 1 548 ? 25.707 -8.225 -9.867 1.00 87.50 548 ILE A N 1
ATOM 4080 C CA . ILE A 1 548 ? 25.672 -8.356 -11.331 1.00 87.50 548 ILE A CA 1
ATOM 4081 C C . ILE A 1 548 ? 25.800 -9.842 -11.719 1.00 87.50 548 ILE A C 1
ATOM 4083 O O . ILE A 1 548 ? 26.748 -10.517 -11.313 1.00 87.50 548 ILE A O 1
ATOM 4087 N N . GLY A 1 549 ? 24.826 -10.350 -12.477 1.00 85.69 549 GLY A N 1
ATOM 4088 C CA . GLY A 1 549 ? 24.683 -11.752 -12.891 1.00 85.69 549 GLY A CA 1
ATOM 4089 C C . GLY A 1 549 ? 23.963 -12.664 -11.885 1.00 85.69 549 GLY A C 1
ATOM 4090 O O . GLY A 1 549 ? 23.624 -13.804 -12.215 1.00 85.69 549 GLY A O 1
ATOM 4091 N N . ASN A 1 550 ? 23.720 -12.190 -10.661 1.00 91.06 550 ASN A N 1
ATOM 4092 C CA . ASN A 1 550 ? 22.977 -12.887 -9.609 1.00 91.06 550 ASN A CA 1
ATOM 4093 C C . ASN A 1 550 ? 21.956 -11.947 -8.956 1.00 91.06 550 ASN A C 1
ATOM 4095 O O . ASN A 1 550 ? 21.886 -11.825 -7.731 1.00 91.06 550 ASN A O 1
ATOM 4099 N N . GLU A 1 551 ? 21.180 -11.262 -9.786 1.00 93.69 551 GLU A N 1
ATOM 4100 C CA . GLU A 1 551 ? 20.181 -10.303 -9.343 1.00 93.69 551 GLU A CA 1
ATOM 4101 C C . GLU A 1 551 ? 19.009 -11.004 -8.653 1.00 93.69 551 GLU A C 1
ATOM 4103 O O . GLU A 1 551 ? 18.640 -12.137 -8.986 1.00 93.69 551 GLU A O 1
ATOM 4108 N N . ARG A 1 552 ? 18.394 -10.320 -7.684 1.00 94.75 552 ARG A N 1
ATOM 4109 C CA . ARG A 1 552 ? 17.222 -10.838 -6.964 1.00 94.75 552 ARG A CA 1
ATOM 4110 C C . ARG A 1 552 ? 16.034 -11.012 -7.904 1.00 94.75 552 ARG A C 1
ATOM 4112 O O . ARG A 1 552 ? 15.344 -12.032 -7.844 1.00 94.75 552 ARG A O 1
ATOM 4119 N N . ILE A 1 553 ? 15.824 -10.017 -8.760 1.00 96.00 553 ILE A N 1
ATOM 4120 C CA . ILE A 1 553 ? 14.866 -10.025 -9.861 1.00 96.00 553 ILE A CA 1
ATOM 4121 C C . ILE A 1 553 ? 15.620 -9.591 -11.116 1.00 96.00 553 ILE A C 1
ATOM 4123 O O . ILE A 1 553 ? 16.296 -8.564 -11.097 1.00 96.00 553 ILE A O 1
ATOM 4127 N N . PHE A 1 554 ? 15.484 -10.342 -12.204 1.00 95.25 554 PHE A N 1
ATOM 4128 C CA . PHE A 1 554 ? 16.050 -9.985 -13.501 1.00 95.25 554 PHE A CA 1
ATOM 4129 C C . PHE A 1 554 ? 15.004 -10.125 -14.603 1.00 95.25 554 PHE A C 1
ATOM 4131 O O . PHE A 1 554 ? 14.406 -11.192 -14.760 1.00 95.25 554 PHE A O 1
ATOM 4138 N N . LEU A 1 555 ? 14.803 -9.050 -15.357 1.00 95.00 555 LEU A N 1
ATOM 4139 C CA . LEU A 1 555 ? 13.914 -8.966 -16.508 1.00 95.00 555 LEU A CA 1
ATOM 4140 C C . LEU A 1 555 ? 14.755 -8.872 -17.785 1.00 95.00 555 LEU A C 1
ATOM 4142 O O . LEU A 1 555 ? 15.661 -8.040 -17.869 1.00 95.00 555 LEU A O 1
ATOM 4146 N N . ASP A 1 556 ? 14.464 -9.733 -18.755 1.00 92.50 556 ASP A N 1
ATOM 4147 C CA . ASP A 1 556 ? 15.198 -9.812 -20.019 1.00 92.50 556 ASP A CA 1
ATOM 4148 C C . ASP A 1 556 ? 14.888 -8.657 -20.990 1.00 92.50 556 ASP A C 1
ATOM 4150 O O . ASP A 1 556 ? 13.992 -7.842 -20.768 1.00 92.50 556 ASP A O 1
ATOM 4154 N N . GLU A 1 557 ? 15.647 -8.586 -22.089 1.00 91.50 557 GLU A N 1
ATOM 4155 C CA . GLU A 1 557 ? 15.517 -7.539 -23.111 1.00 91.50 557 GLU A CA 1
ATOM 4156 C C . GLU A 1 557 ? 14.110 -7.446 -23.708 1.00 91.50 557 GLU A C 1
ATOM 4158 O O . GLU A 1 557 ? 13.604 -6.342 -23.918 1.00 91.50 557 GLU A O 1
ATOM 4163 N N . ASP A 1 558 ? 13.463 -8.586 -23.944 1.00 90.31 558 ASP A N 1
ATOM 4164 C CA . ASP A 1 558 ? 12.198 -8.665 -24.676 1.00 90.31 558 ASP A CA 1
ATOM 4165 C C . ASP A 1 558 ? 10.956 -8.666 -23.771 1.00 90.31 558 ASP A C 1
ATOM 4167 O O . ASP A 1 558 ? 9.829 -8.693 -24.268 1.00 90.31 558 ASP A O 1
ATOM 4171 N N . PHE A 1 559 ? 11.130 -8.625 -22.446 1.00 92.69 559 PHE A N 1
ATOM 4172 C CA . PHE A 1 559 ? 10.068 -8.886 -21.461 1.00 92.69 559 PHE A CA 1
ATOM 4173 C C . PHE A 1 559 ? 9.366 -10.221 -21.739 1.00 92.69 559 PHE A C 1
ATOM 4175 O O . PHE A 1 559 ? 8.137 -10.329 -21.684 1.00 92.69 559 PHE A O 1
ATOM 4182 N N . SER A 1 560 ? 10.154 -11.237 -22.083 1.00 90.69 560 SER A N 1
ATOM 4183 C CA . SER A 1 560 ? 9.693 -12.605 -22.295 1.00 90.69 560 SER A CA 1
ATOM 4184 C C . SER A 1 560 ? 9.916 -13.457 -21.047 1.00 90.69 560 SER A C 1
ATOM 4186 O O . SER A 1 560 ? 9.062 -14.275 -20.686 1.00 90.69 560 SER A O 1
ATOM 4188 N N . LYS A 1 561 ? 11.030 -13.212 -20.348 1.00 92.12 561 LYS A N 1
ATOM 4189 C CA . LYS A 1 561 ? 11.520 -14.007 -19.228 1.00 92.12 561 LYS A CA 1
ATOM 4190 C C . LYS A 1 561 ? 11.843 -13.130 -18.022 1.00 92.12 561 LYS A C 1
ATOM 4192 O O . LYS A 1 561 ? 12.596 -12.163 -18.093 1.00 92.12 561 LYS A O 1
ATOM 4197 N N . LEU A 1 562 ? 11.319 -13.555 -16.881 1.00 93.94 562 LEU A N 1
ATOM 4198 C CA . LEU A 1 562 ? 11.606 -13.016 -15.562 1.00 93.94 562 LEU A CA 1
ATOM 4199 C C . LEU A 1 562 ? 12.299 -14.093 -14.735 1.00 93.94 562 LEU A C 1
ATOM 4201 O O . LEU A 1 562 ? 11.833 -15.228 -14.673 1.00 93.94 562 LEU A O 1
ATOM 4205 N N . THR A 1 563 ? 13.404 -13.741 -14.090 1.00 93.94 563 THR A N 1
ATOM 4206 C CA . THR A 1 563 ? 14.099 -14.620 -13.146 1.00 93.94 563 THR A CA 1
ATOM 4207 C C . THR A 1 563 ? 13.955 -14.056 -11.744 1.00 93.94 563 THR A C 1
ATOM 4209 O O . THR A 1 563 ? 14.294 -12.897 -11.510 1.00 93.94 563 THR A O 1
ATOM 4212 N N . VAL A 1 564 ? 13.480 -14.875 -10.808 1.00 94.81 564 VAL A N 1
ATOM 4213 C CA . VAL A 1 564 ? 13.354 -14.517 -9.391 1.00 94.81 564 VAL A CA 1
ATOM 4214 C C . VAL A 1 564 ? 14.208 -15.479 -8.570 1.00 94.81 564 VAL A C 1
ATOM 4216 O O . VAL A 1 564 ? 13.970 -16.685 -8.547 1.00 94.81 564 VAL A O 1
ATOM 4219 N N . ARG A 1 565 ? 15.230 -14.960 -7.886 1.00 93.94 565 ARG A N 1
ATOM 4220 C CA . ARG A 1 565 ? 16.181 -15.761 -7.089 1.00 93.94 565 ARG A CA 1
ATOM 4221 C C . ARG A 1 565 ? 15.889 -15.665 -5.609 1.00 93.94 565 ARG A C 1
ATOM 4223 O O . ARG A 1 565 ? 15.292 -14.685 -5.207 1.00 93.94 565 ARG A O 1
ATOM 4230 N N . HIS A 1 566 ? 16.317 -16.630 -4.795 1.00 93.31 566 HIS A N 1
ATOM 4231 C CA . HIS A 1 566 ? 16.113 -16.648 -3.337 1.00 93.31 566 HIS A CA 1
ATOM 4232 C C . HIS A 1 566 ? 16.756 -15.450 -2.603 1.00 93.31 566 HIS A C 1
ATOM 4234 O O . HIS A 1 566 ? 17.753 -14.902 -3.059 1.00 93.31 566 HIS A O 1
ATOM 4240 N N . HIS A 1 567 ? 16.221 -15.043 -1.446 1.00 91.00 567 HIS A N 1
ATOM 4241 C CA . HIS A 1 567 ? 16.631 -13.794 -0.780 1.00 91.00 567 HIS A CA 1
ATOM 4242 C C . HIS A 1 567 ? 18.074 -13.842 -0.273 1.00 91.00 567 HIS A C 1
ATOM 4244 O O . HIS A 1 567 ? 18.699 -12.814 -0.099 1.00 91.00 567 HIS A O 1
ATOM 4250 N N . ALA A 1 568 ? 18.634 -15.037 -0.089 1.00 90.56 568 ALA A N 1
ATOM 4251 C CA . ALA A 1 568 ? 20.024 -15.217 0.324 1.00 90.56 568 ALA A CA 1
ATOM 4252 C C . ALA A 1 568 ? 21.054 -14.651 -0.675 1.00 90.56 568 ALA A C 1
ATOM 4254 O O . ALA A 1 568 ? 22.185 -14.378 -0.277 1.00 90.56 568 ALA A O 1
ATOM 4255 N N . VAL A 1 569 ? 20.691 -14.474 -1.955 1.00 89.31 569 VAL A N 1
ATOM 4256 C CA . VAL A 1 569 ? 21.585 -13.858 -2.957 1.00 89.31 569 VAL A CA 1
ATOM 4257 C C . VAL A 1 569 ? 21.616 -12.330 -2.871 1.00 89.31 569 VAL A C 1
ATOM 4259 O O . VAL A 1 569 ? 22.396 -11.689 -3.570 1.00 89.31 569 VAL A O 1
ATOM 4262 N N . ASP A 1 570 ? 20.760 -11.748 -2.034 1.00 91.62 570 ASP A N 1
ATOM 4263 C CA . ASP A 1 570 ? 20.464 -10.328 -2.006 1.00 91.62 570 ASP A CA 1
ATOM 4264 C C . ASP A 1 570 ? 20.545 -9.779 -0.586 1.00 91.62 570 ASP A C 1
ATOM 4266 O O . ASP A 1 570 ? 19.878 -10.244 0.336 1.00 91.62 570 ASP A O 1
ATOM 4270 N N . LYS A 1 571 ? 21.376 -8.755 -0.412 1.00 92.62 571 LYS A N 1
ATOM 4271 C CA . LYS A 1 571 ? 21.484 -8.032 0.853 1.00 92.62 571 LYS A CA 1
ATOM 4272 C C . LYS A 1 571 ? 20.963 -6.607 0.741 1.00 92.62 571 LYS A C 1
ATOM 4274 O O . LYS A 1 571 ? 21.011 -5.906 1.745 1.00 92.62 571 LYS A O 1
ATOM 4279 N N . ALA A 1 572 ? 20.476 -6.155 -0.415 1.00 93.38 572 ALA A N 1
ATOM 4280 C CA . ALA A 1 572 ? 19.929 -4.808 -0.567 1.00 93.38 572 ALA A CA 1
ATOM 4281 C C . ALA A 1 572 ? 18.535 -4.696 0.071 1.00 93.38 572 ALA A C 1
ATOM 4283 O O . ALA A 1 572 ? 18.243 -3.703 0.736 1.00 93.38 572 ALA A O 1
ATOM 4284 N N . TYR A 1 573 ? 17.711 -5.739 -0.049 1.00 95.00 573 TYR A N 1
ATOM 4285 C CA . TYR A 1 573 ? 16.342 -5.776 0.472 1.00 95.00 573 TYR A CA 1
ATOM 4286 C C . TYR A 1 573 ? 16.205 -6.701 1.690 1.00 95.00 573 TYR A C 1
ATOM 4288 O O . TYR A 1 573 ? 17.072 -7.530 1.981 1.00 95.00 573 TYR A O 1
ATOM 4296 N N . GLN A 1 574 ? 15.126 -6.534 2.457 1.00 93.50 574 GLN A N 1
ATOM 4297 C CA . GLN A 1 574 ? 14.806 -7.430 3.567 1.00 93.50 574 GLN A CA 1
ATOM 4298 C C . GLN A 1 574 ? 14.483 -8.857 3.098 1.00 93.50 574 GLN A C 1
ATOM 4300 O O . GLN A 1 574 ? 14.129 -9.114 1.946 1.00 93.50 574 GLN A O 1
ATOM 4305 N N . HIS A 1 575 ? 14.631 -9.804 4.025 1.00 91.69 575 HIS A N 1
ATOM 4306 C CA . HIS A 1 575 ? 14.486 -11.229 3.745 1.00 91.69 575 HIS A CA 1
ATOM 4307 C C . HIS A 1 575 ? 13.006 -11.579 3.569 1.00 91.69 575 HIS A C 1
ATOM 4309 O O . HIS A 1 575 ? 12.147 -11.050 4.268 1.00 91.69 575 HIS A O 1
ATOM 4315 N N . GLY A 1 576 ? 12.711 -12.506 2.660 1.00 89.81 576 GLY A N 1
ATOM 4316 C CA . GLY A 1 576 ? 11.353 -12.999 2.443 1.00 89.81 576 GLY A CA 1
ATOM 4317 C C . GLY A 1 576 ? 11.161 -13.583 1.051 1.00 89.81 576 GLY A C 1
ATOM 4318 O O . GLY A 1 576 ? 12.025 -13.451 0.187 1.00 89.81 576 GLY A O 1
ATOM 4319 N N . SER A 1 577 ? 10.033 -14.240 0.818 1.00 90.50 577 SER A N 1
ATOM 4320 C CA . SER A 1 577 ? 9.667 -14.741 -0.513 1.00 90.50 577 SER A CA 1
ATOM 4321 C C . SER A 1 577 ? 8.866 -13.692 -1.282 1.00 90.50 577 SER A C 1
ATOM 4323 O O . SER A 1 577 ? 8.009 -13.033 -0.690 1.00 90.50 577 SER A O 1
ATOM 4325 N N . LEU A 1 578 ? 9.162 -13.549 -2.577 1.00 92.00 578 LEU A N 1
ATOM 4326 C CA . LEU A 1 578 ? 8.467 -12.660 -3.522 1.00 92.00 578 LEU A CA 1
ATOM 4327 C C . LEU A 1 578 ? 7.358 -13.367 -4.296 1.00 92.00 578 LEU A C 1
ATOM 4329 O O . LEU A 1 578 ? 6.451 -12.719 -4.796 1.00 92.00 578 LEU A O 1
ATOM 4333 N N . ILE A 1 579 ? 7.461 -14.685 -4.418 1.00 90.31 579 ILE A N 1
ATOM 4334 C CA . ILE A 1 579 ? 6.487 -15.528 -5.100 1.00 90.31 579 ILE A CA 1
ATOM 4335 C C . ILE A 1 579 ? 6.108 -16.682 -4.171 1.00 90.31 579 ILE A C 1
ATOM 4337 O O . ILE A 1 579 ? 6.921 -17.058 -3.310 1.00 90.31 579 ILE A O 1
ATOM 4341 N N . PRO A 1 580 ? 4.903 -17.253 -4.322 1.00 83.75 580 PRO A N 1
ATOM 4342 C CA . PRO A 1 580 ? 4.558 -18.494 -3.648 1.00 83.75 580 PRO A CA 1
ATOM 4343 C C . PRO A 1 580 ? 5.622 -19.559 -3.925 1.00 83.75 580 PRO A C 1
ATOM 4345 O O . PRO A 1 580 ? 6.104 -19.693 -5.050 1.00 83.75 580 PRO A O 1
ATOM 4348 N N . ASN A 1 581 ? 5.998 -20.293 -2.878 1.00 72.56 581 ASN A N 1
ATOM 4349 C CA . ASN A 1 581 ? 6.788 -21.531 -2.981 1.00 72.56 581 ASN A CA 1
ATOM 4350 C C . ASN A 1 581 ? 8.196 -21.291 -3.528 1.00 72.56 581 ASN A C 1
ATOM 4352 O O . ASN A 1 581 ? 8.828 -22.149 -4.146 1.00 72.56 581 ASN A O 1
ATOM 4356 N N . GLN A 1 582 ? 8.704 -20.084 -3.279 1.00 83.25 582 GLN A N 1
ATOM 4357 C CA . GLN A 1 582 ? 10.051 -19.706 -3.644 1.00 83.25 582 GLN A CA 1
ATOM 4358 C C . GLN A 1 582 ? 11.076 -20.534 -2.858 1.00 83.25 582 GLN A C 1
ATOM 4360 O O . GLN A 1 582 ? 11.377 -20.237 -1.701 1.00 83.25 582 GLN A O 1
ATOM 4365 N N . GLY A 1 583 ? 11.632 -21.553 -3.509 1.00 83.50 583 GLY A N 1
ATOM 4366 C CA . GLY A 1 583 ? 12.755 -22.327 -2.991 1.00 83.50 583 GLY A CA 1
ATOM 4367 C C . GLY A 1 583 ? 14.098 -21.598 -3.115 1.00 83.50 583 GLY A C 1
ATOM 4368 O O . GLY A 1 583 ? 14.181 -20.413 -3.444 1.00 83.50 583 GLY A O 1
ATOM 4369 N N . TYR A 1 584 ? 15.182 -22.338 -2.875 1.00 85.81 584 TYR A N 1
ATOM 4370 C CA . TYR A 1 584 ? 16.553 -21.829 -3.003 1.00 85.81 584 TYR A CA 1
ATOM 4371 C C . TYR A 1 584 ? 17.011 -21.650 -4.457 1.00 85.81 584 TYR A C 1
ATOM 4373 O O . TYR A 1 584 ? 17.931 -20.873 -4.719 1.00 85.81 584 TYR A O 1
ATOM 4381 N N . LEU A 1 585 ? 16.387 -22.364 -5.398 1.00 87.88 585 LEU A N 1
ATOM 4382 C CA . LEU A 1 585 ? 16.728 -22.295 -6.816 1.00 87.88 585 LEU A CA 1
ATOM 4383 C C . LEU A 1 585 ? 16.093 -21.064 -7.485 1.00 87.88 585 LEU A C 1
ATOM 4385 O O . LEU A 1 585 ? 15.000 -20.650 -7.091 1.00 87.88 585 LEU A O 1
ATOM 4389 N N . PRO A 1 586 ? 16.751 -20.475 -8.501 1.00 89.44 586 PRO A N 1
ATOM 4390 C CA . PRO A 1 586 ? 16.138 -19.459 -9.346 1.00 89.44 586 PRO A CA 1
ATOM 4391 C C . PRO A 1 586 ? 14.867 -19.985 -10.013 1.00 89.44 586 PRO A C 1
ATOM 4393 O O . PRO A 1 586 ? 14.876 -21.066 -10.601 1.00 89.44 586 PRO A O 1
ATOM 4396 N N . VAL A 1 587 ? 13.795 -19.201 -9.948 1.00 90.38 587 VAL A N 1
ATOM 4397 C CA . VAL A 1 587 ? 12.546 -19.482 -10.657 1.00 90.38 587 VAL A CA 1
ATOM 4398 C C . VAL A 1 587 ? 12.511 -18.644 -11.923 1.00 90.38 587 VAL A C 1
ATOM 4400 O O . VAL A 1 587 ? 12.637 -17.419 -11.868 1.00 90.38 587 VAL A O 1
ATOM 4403 N N . GLU A 1 588 ? 12.342 -19.312 -13.059 1.00 91.06 588 GLU A N 1
ATOM 4404 C CA . GLU A 1 588 ? 12.143 -18.673 -14.354 1.00 91.06 588 GLU A CA 1
ATOM 4405 C C . GLU A 1 588 ? 10.655 -18.640 -14.693 1.00 91.06 588 GLU A C 1
ATOM 4407 O O . GLU A 1 588 ? 9.947 -19.642 -14.579 1.00 91.06 588 GLU A O 1
ATOM 4412 N N . ALA A 1 589 ? 10.184 -17.479 -15.124 1.00 90.50 589 ALA A N 1
ATOM 4413 C CA . ALA A 1 589 ? 8.777 -17.217 -15.348 1.00 90.50 589 ALA A CA 1
ATOM 4414 C C . ALA A 1 589 ? 8.558 -16.433 -16.635 1.00 90.50 589 ALA A C 1
ATOM 4416 O O . ALA A 1 589 ? 9.419 -15.663 -17.069 1.00 90.50 589 ALA A O 1
ATOM 4417 N N . SER A 1 590 ? 7.392 -16.630 -17.242 1.00 91.75 590 SER A N 1
ATOM 4418 C CA . SER A 1 590 ? 6.994 -15.906 -18.446 1.00 91.75 590 SER A CA 1
ATOM 4419 C C . SER A 1 590 ? 6.234 -14.644 -18.065 1.00 91.75 590 SER A C 1
ATOM 4421 O O . SER A 1 590 ? 5.235 -14.706 -17.346 1.00 91.75 590 SER A O 1
ATOM 4423 N N . VAL A 1 591 ? 6.711 -13.497 -18.547 1.00 92.69 591 VAL A N 1
ATOM 4424 C CA . VAL A 1 591 ? 6.132 -12.187 -18.224 1.00 92.69 591 VAL A CA 1
ATOM 4425 C C . VAL A 1 591 ? 4.827 -11.990 -18.987 1.00 92.69 591 VAL A C 1
ATOM 4427 O O . VAL A 1 591 ? 4.782 -12.070 -20.219 1.00 92.69 591 VAL A O 1
ATOM 4430 N N . LEU A 1 592 ? 3.765 -11.675 -18.254 1.00 91.56 592 LEU A N 1
ATOM 4431 C CA . LEU A 1 592 ? 2.452 -11.371 -18.808 1.00 91.56 592 LEU A CA 1
ATOM 4432 C C . LEU A 1 592 ? 2.323 -9.897 -19.131 1.00 91.56 592 LEU A C 1
ATOM 4434 O O . LEU A 1 592 ? 2.185 -9.551 -20.304 1.00 91.56 592 LEU A O 1
ATOM 4438 N N . ASP A 1 593 ? 2.413 -9.064 -18.097 1.00 92.69 593 ASP A N 1
ATOM 4439 C CA . ASP A 1 593 ? 2.283 -7.620 -18.208 1.00 92.69 593 ASP A CA 1
ATOM 4440 C C . ASP A 1 593 ? 3.256 -6.909 -17.264 1.00 92.69 593 ASP A C 1
ATOM 4442 O O . ASP A 1 593 ? 3.661 -7.446 -16.226 1.00 92.69 593 ASP A O 1
ATOM 4446 N N . VAL A 1 594 ? 3.620 -5.694 -17.657 1.00 95.94 594 VAL A N 1
ATOM 4447 C CA . VAL A 1 594 ? 4.504 -4.782 -16.938 1.00 95.94 594 VAL A CA 1
ATOM 4448 C C . VAL A 1 594 ? 3.841 -3.417 -16.939 1.00 95.94 594 VAL A C 1
ATOM 4450 O O . VAL A 1 594 ? 3.547 -2.884 -18.009 1.00 95.94 594 VAL A O 1
ATOM 4453 N N . GLU A 1 595 ? 3.652 -2.837 -15.760 1.00 96.31 595 GLU A N 1
ATOM 4454 C CA . GLU A 1 595 ? 3.132 -1.483 -15.578 1.00 96.31 595 GLU A CA 1
ATOM 4455 C C . GLU A 1 595 ? 4.125 -0.625 -14.809 1.00 96.31 595 GLU A C 1
ATOM 4457 O O . GLU A 1 595 ? 4.786 -1.098 -13.887 1.00 96.31 595 GLU A O 1
ATOM 4462 N N . VAL A 1 596 ? 4.219 0.647 -15.179 1.00 97.31 596 VAL A N 1
ATOM 4463 C CA . VAL A 1 596 ? 5.087 1.620 -14.522 1.00 97.31 596 VAL A CA 1
ATOM 4464 C C . VAL A 1 596 ? 4.296 2.885 -14.251 1.00 97.31 596 VAL A C 1
ATOM 4466 O O . VAL A 1 596 ? 3.823 3.534 -15.184 1.00 97.31 596 VAL A O 1
ATOM 4469 N N . TRP A 1 597 ? 4.211 3.253 -12.980 1.00 96.81 597 TRP A N 1
ATOM 4470 C CA . TRP A 1 597 ? 3.486 4.416 -12.485 1.00 96.81 597 TRP A CA 1
ATOM 4471 C C . TRP A 1 597 ? 4.457 5.450 -11.917 1.00 96.81 597 TRP A C 1
ATOM 4473 O O . TRP A 1 597 ? 5.311 5.124 -11.091 1.00 96.81 597 TRP A O 1
ATOM 4483 N N . GLY A 1 598 ? 4.324 6.698 -12.354 1.00 96.06 598 GLY A N 1
ATOM 4484 C CA . GLY A 1 598 ? 5.069 7.847 -11.860 1.00 96.06 598 GLY A CA 1
ATOM 4485 C C . GLY A 1 598 ? 4.351 8.488 -10.678 1.00 96.06 598 GLY A C 1
ATOM 4486 O O . GLY A 1 598 ? 3.175 8.830 -10.748 1.00 96.06 598 GLY A O 1
ATOM 4487 N N . LEU A 1 599 ? 5.055 8.676 -9.566 1.00 94.56 599 LEU A N 1
ATOM 4488 C CA . LEU A 1 599 ? 4.459 9.128 -8.308 1.00 94.56 599 LEU A CA 1
ATOM 4489 C C . LEU A 1 599 ? 4.905 10.537 -7.882 1.00 94.56 599 LEU A C 1
ATOM 4491 O O . LEU A 1 599 ? 4.398 11.062 -6.899 1.00 94.56 599 LEU A O 1
ATOM 4495 N N . GLY A 1 600 ? 5.796 11.178 -8.640 1.00 90.00 600 GLY A N 1
ATOM 4496 C CA . GLY A 1 600 ? 6.280 12.550 -8.424 1.00 90.00 600 GLY A CA 1
ATOM 4497 C C . GLY A 1 600 ? 5.306 13.669 -8.825 1.00 90.00 600 GLY A C 1
ATOM 4498 O O . GLY A 1 600 ? 5.596 14.842 -8.597 1.00 90.00 600 GLY A O 1
ATOM 4499 N N . GLY A 1 601 ? 4.153 13.328 -9.409 1.00 89.25 601 GLY A N 1
ATOM 4500 C CA . GLY A 1 601 ? 3.103 14.280 -9.779 1.00 89.25 601 GLY A CA 1
ATOM 4501 C C . GLY A 1 601 ? 3.435 15.159 -10.990 1.00 89.25 601 GLY A C 1
ATOM 4502 O O . GLY A 1 601 ? 4.403 14.934 -11.726 1.00 89.25 601 GLY A O 1
ATOM 4503 N N . GLU A 1 602 ? 2.609 16.187 -11.197 1.00 89.12 602 GLU A N 1
ATOM 4504 C CA . GLU A 1 602 ? 2.593 16.980 -12.433 1.00 89.12 602 GLU A CA 1
ATOM 4505 C C . GLU A 1 602 ? 3.920 17.711 -12.702 1.00 89.12 602 GLU A C 1
ATOM 4507 O O . GLU A 1 602 ? 4.390 17.778 -13.838 1.00 89.12 602 GLU A O 1
ATOM 4512 N N . ALA A 1 603 ? 4.579 18.225 -11.659 1.00 90.94 603 ALA A N 1
ATOM 4513 C CA . ALA A 1 603 ? 5.848 18.936 -11.806 1.00 90.94 603 ALA A CA 1
ATOM 4514 C C . ALA A 1 603 ? 6.947 18.035 -12.396 1.00 90.94 603 ALA A C 1
ATOM 4516 O O . ALA A 1 603 ? 7.675 18.452 -13.300 1.00 90.94 603 ALA A O 1
ATOM 4517 N N . THR A 1 604 ? 7.046 16.788 -11.928 1.00 91.94 604 THR A N 1
ATOM 4518 C CA . THR A 1 604 ? 7.992 15.803 -12.467 1.00 91.94 604 THR A CA 1
ATOM 4519 C C . THR A 1 604 ? 7.611 15.382 -13.883 1.00 91.94 604 THR A C 1
ATOM 4521 O O . THR A 1 604 ? 8.493 15.233 -14.730 1.00 91.94 604 THR A O 1
ATOM 4524 N N . ARG A 1 605 ? 6.311 15.244 -14.174 1.00 90.88 605 ARG A N 1
ATOM 4525 C CA . ARG A 1 605 ? 5.824 14.927 -15.523 1.00 90.88 605 ARG A CA 1
ATOM 4526 C C . ARG A 1 605 ? 6.210 16.011 -16.533 1.00 90.88 605 ARG A C 1
ATOM 4528 O O . ARG A 1 605 ? 6.841 15.702 -17.538 1.00 90.88 605 ARG A O 1
ATOM 4535 N N . ARG A 1 606 ? 5.995 17.290 -16.204 1.00 92.00 606 ARG A N 1
ATOM 4536 C CA . ARG A 1 606 ? 6.423 18.427 -17.043 1.00 92.00 606 ARG A CA 1
ATOM 4537 C C . ARG A 1 606 ? 7.936 18.429 -17.295 1.00 92.00 606 ARG A C 1
ATOM 4539 O O . ARG A 1 606 ? 8.376 18.725 -18.405 1.00 92.00 606 ARG A O 1
ATOM 4546 N N . GLN A 1 607 ? 8.745 18.080 -16.290 1.00 91.75 607 GLN A N 1
ATOM 4547 C CA . GLN A 1 607 ? 10.198 17.935 -16.464 1.00 91.75 607 GLN A CA 1
ATOM 4548 C C . GLN A 1 607 ? 10.550 16.800 -17.434 1.00 91.75 607 GLN A C 1
ATOM 4550 O O . GLN A 1 607 ? 11.449 16.969 -18.262 1.00 91.75 607 GLN A O 1
ATOM 4555 N N . GLN A 1 608 ? 9.838 15.672 -17.360 1.00 93.50 608 GLN A N 1
ATOM 4556 C CA . GLN A 1 608 ? 9.998 14.573 -18.307 1.00 93.50 608 GLN A CA 1
ATOM 4557 C C . GLN A 1 608 ? 9.619 15.007 -19.730 1.00 93.50 608 GLN A C 1
ATOM 4559 O O . GLN A 1 608 ? 10.363 14.722 -20.664 1.00 93.50 608 GLN A O 1
ATOM 4564 N N . ASP A 1 609 ? 8.525 15.744 -19.909 1.00 91.88 609 ASP A N 1
ATOM 4565 C CA . ASP A 1 609 ? 8.095 16.208 -21.234 1.00 91.88 609 ASP A CA 1
ATOM 4566 C C . ASP A 1 609 ? 9.105 17.175 -21.855 1.00 91.88 609 ASP A C 1
ATOM 4568 O O . ASP A 1 609 ? 9.406 17.096 -23.046 1.00 91.88 609 ASP A O 1
ATOM 4572 N N . MET A 1 610 ? 9.679 18.073 -21.049 1.00 91.75 610 MET A N 1
ATOM 4573 C CA . MET A 1 610 ? 10.775 18.941 -21.488 1.00 91.75 610 MET A CA 1
ATOM 4574 C C . MET A 1 610 ? 12.016 18.137 -21.887 1.00 91.75 610 MET A C 1
ATOM 4576 O O . MET A 1 610 ? 12.689 18.491 -22.857 1.00 91.75 610 MET A O 1
ATOM 4580 N N . TYR A 1 611 ? 12.327 17.071 -21.145 1.00 90.56 611 TYR A N 1
ATOM 4581 C CA . TYR A 1 611 ? 13.421 16.163 -21.473 1.00 90.56 611 TYR A CA 1
ATOM 4582 C C . TYR A 1 611 ? 13.162 15.434 -22.798 1.00 90.56 611 TYR A C 1
ATOM 4584 O O . TYR A 1 611 ? 14.011 15.485 -23.684 1.00 90.56 611 TYR A O 1
ATOM 4592 N N . LYS A 1 612 ? 11.974 14.845 -22.979 1.00 90.12 612 LYS A N 1
ATOM 4593 C CA . LYS A 1 612 ? 11.585 14.146 -24.214 1.00 90.12 612 LYS A CA 1
ATOM 4594 C C . LYS A 1 612 ? 11.618 15.074 -25.426 1.00 90.12 612 LYS A C 1
ATOM 4596 O O . LYS A 1 612 ? 12.303 14.770 -26.392 1.00 90.12 612 LYS A O 1
ATOM 4601 N N . LYS A 1 613 ? 11.030 16.273 -25.325 1.00 91.50 613 LYS A N 1
ATOM 4602 C CA . LYS A 1 613 ? 11.091 17.295 -26.389 1.00 91.50 613 LYS A CA 1
ATOM 4603 C C . LYS A 1 613 ? 12.525 17.648 -26.779 1.00 91.50 613 LYS A C 1
ATOM 4605 O O . LYS A 1 613 ? 12.820 17.838 -27.955 1.00 91.50 613 LYS A O 1
ATOM 4610 N N . ARG A 1 614 ? 13.428 17.752 -25.800 1.00 88.12 614 ARG A N 1
ATOM 4611 C CA . ARG A 1 614 ? 14.848 18.017 -26.056 1.00 88.12 614 ARG A CA 1
ATOM 4612 C C . ARG A 1 614 ? 15.506 16.853 -26.802 1.00 88.12 614 ARG A C 1
ATOM 4614 O O . ARG A 1 614 ? 16.223 17.097 -27.770 1.00 88.12 614 ARG A O 1
ATOM 4621 N N . GLU A 1 615 ? 15.266 15.619 -26.370 1.00 86.50 615 GLU A N 1
ATOM 4622 C CA . GLU A 1 615 ? 15.796 14.422 -27.034 1.00 86.50 615 GLU A CA 1
ATOM 4623 C C . GLU A 1 615 ? 15.237 14.256 -28.454 1.00 86.50 615 GLU A C 1
ATOM 4625 O O . GLU A 1 615 ? 15.986 13.879 -29.356 1.00 86.50 615 GLU A O 1
ATOM 4630 N N . ASP A 1 616 ? 13.969 14.600 -28.682 1.00 85.81 616 ASP A N 1
ATOM 4631 C CA . ASP A 1 616 ? 13.341 14.579 -30.006 1.00 85.81 616 ASP A CA 1
ATOM 4632 C C . ASP A 1 616 ? 13.993 15.600 -30.940 1.00 85.81 616 ASP A C 1
ATOM 4634 O O . ASP A 1 616 ? 14.382 15.251 -32.054 1.00 85.81 616 ASP A O 1
ATOM 4638 N N . ILE A 1 617 ? 14.222 16.833 -30.467 1.00 86.50 617 ILE A N 1
ATOM 4639 C CA . ILE A 1 617 ? 14.936 17.867 -31.233 1.00 86.50 617 ILE A CA 1
ATOM 4640 C C . ILE A 1 617 ? 16.346 17.390 -31.599 1.00 86.50 617 ILE A C 1
ATOM 4642 O O . ILE A 1 617 ? 16.751 17.503 -32.757 1.00 86.50 617 ILE A O 1
ATOM 4646 N N . PHE A 1 618 ? 17.094 16.822 -30.647 1.00 81.75 618 PHE A N 1
ATOM 4647 C CA . PHE A 1 618 ? 18.429 16.288 -30.930 1.00 81.75 618 PHE A CA 1
ATOM 4648 C C . PHE A 1 618 ? 18.389 15.092 -31.885 1.00 81.75 618 PHE A C 1
ATOM 4650 O O . PHE A 1 618 ? 19.260 14.960 -32.746 1.00 81.75 618 PHE A O 1
ATOM 4657 N N . SER A 1 619 ? 17.383 14.230 -31.769 1.00 80.44 619 SER A N 1
ATOM 4658 C CA . SER A 1 619 ? 17.201 13.081 -32.656 1.00 80.44 619 SER A CA 1
ATOM 4659 C C . SER A 1 619 ? 16.847 13.517 -34.075 1.00 80.44 619 SER A C 1
ATOM 4661 O O . SER A 1 619 ? 17.402 12.986 -35.036 1.00 80.44 619 SER A O 1
ATOM 4663 N N . GLU A 1 620 ? 15.983 14.520 -34.232 1.00 82.62 620 GLU A N 1
ATOM 4664 C CA . GLU A 1 620 ? 15.684 15.129 -35.526 1.00 82.62 620 GLU A CA 1
ATOM 4665 C C . GLU A 1 620 ? 16.906 15.802 -36.140 1.00 82.62 620 GLU A C 1
ATOM 4667 O O . GLU A 1 620 ? 17.149 15.626 -37.332 1.00 82.62 620 GLU A O 1
ATOM 4672 N N . GLN A 1 621 ? 17.691 16.539 -35.348 1.00 79.69 621 GLN A N 1
ATOM 4673 C CA . GLN A 1 621 ? 18.947 17.126 -35.813 1.00 79.69 621 GLN A CA 1
ATOM 4674 C C . GLN A 1 621 ? 19.890 16.035 -36.325 1.00 79.69 621 GLN A C 1
ATOM 4676 O O . GLN A 1 621 ? 20.358 16.132 -37.453 1.00 79.69 621 GLN A O 1
ATOM 4681 N N . ARG A 1 622 ? 20.089 14.948 -35.567 1.00 74.44 622 ARG A N 1
ATOM 4682 C CA . ARG A 1 622 ? 20.924 13.808 -35.989 1.00 74.44 622 ARG A CA 1
ATOM 4683 C C . ARG A 1 622 ? 20.407 13.116 -37.253 1.00 74.44 622 ARG A C 1
ATOM 4685 O O . ARG A 1 622 ? 21.215 12.683 -38.061 1.00 74.44 622 ARG A O 1
ATOM 4692 N N . ARG A 1 623 ? 19.085 13.022 -37.443 1.00 73.62 623 ARG A N 1
ATOM 4693 C CA . ARG A 1 623 ? 18.475 12.462 -38.666 1.00 73.62 623 ARG A CA 1
ATOM 4694 C C . ARG A 1 623 ? 18.611 13.385 -39.879 1.00 73.62 623 ARG A C 1
ATOM 4696 O O . ARG A 1 623 ? 18.672 12.891 -40.997 1.00 73.62 623 ARG A O 1
ATOM 4703 N N . LYS A 1 624 ? 18.619 14.704 -39.659 1.00 71.88 624 LYS A N 1
ATOM 4704 C CA . LYS A 1 624 ? 18.752 15.741 -40.699 1.00 71.88 624 LYS A CA 1
ATOM 4705 C C . LYS A 1 624 ? 20.210 16.069 -41.039 1.00 71.88 624 LYS A C 1
ATOM 4707 O O . LYS A 1 624 ? 20.441 16.770 -42.018 1.00 71.88 624 LYS A O 1
ATOM 4712 N N . VAL A 1 625 ? 21.183 15.591 -40.259 1.00 60.19 625 VAL A N 1
ATOM 4713 C CA . VAL A 1 625 ? 22.601 15.669 -40.627 1.00 60.19 625 VAL A CA 1
ATOM 4714 C C . VAL A 1 625 ? 22.826 14.780 -41.849 1.00 60.19 625 VAL A C 1
ATOM 4716 O O . VAL A 1 625 ? 22.883 13.555 -41.757 1.00 60.19 625 VAL A O 1
ATOM 4719 N N . ASP A 1 626 ? 22.924 15.421 -43.010 1.00 49.84 626 ASP A N 1
ATOM 4720 C CA . ASP A 1 626 ? 23.272 14.774 -44.267 1.00 49.84 626 ASP A CA 1
ATOM 4721 C C . ASP A 1 626 ? 24.703 14.224 -44.163 1.00 49.84 626 ASP A C 1
ATOM 4723 O O . ASP A 1 626 ? 25.677 14.979 -44.116 1.00 49.84 626 ASP A O 1
ATOM 4727 N N . LEU A 1 627 ? 24.856 12.895 -44.179 1.00 56.25 627 LEU A N 1
ATOM 4728 C CA . LEU A 1 627 ? 26.177 12.254 -44.282 1.00 56.25 627 LEU A CA 1
ATOM 4729 C C . LEU A 1 627 ? 26.944 12.704 -45.538 1.00 56.25 627 LEU A C 1
ATOM 4731 O O . LEU A 1 627 ? 28.166 12.606 -45.580 1.00 56.25 627 LEU A O 1
ATOM 4735 N N . LYS A 1 628 ? 26.242 13.225 -46.554 1.00 55.16 628 LYS A N 1
ATOM 4736 C CA . LYS A 1 628 ? 26.852 13.786 -47.765 1.00 55.16 628 LYS A CA 1
ATOM 4737 C C . LYS A 1 628 ? 27.626 15.079 -47.504 1.00 55.16 628 LYS A C 1
ATOM 4739 O O . LYS A 1 628 ? 28.640 15.291 -48.160 1.00 55.16 628 LYS A O 1
ATOM 4744 N N . THR A 1 629 ? 27.210 15.896 -46.538 1.00 52.31 629 THR A N 1
ATOM 4745 C CA . THR A 1 629 ? 27.905 17.145 -46.176 1.00 52.31 629 THR A CA 1
ATOM 4746 C C . THR A 1 629 ? 29.225 16.868 -45.449 1.00 52.31 629 THR A C 1
ATOM 4748 O O . THR A 1 629 ? 30.151 17.660 -45.535 1.00 52.31 629 THR A O 1
ATOM 4751 N N . PHE A 1 630 ? 29.347 15.703 -44.802 1.00 51.84 630 PHE A N 1
ATOM 4752 C CA . PHE A 1 630 ? 30.583 15.224 -44.168 1.00 51.84 630 PHE A CA 1
ATOM 4753 C C . PHE A 1 630 ? 31.435 14.319 -45.077 1.00 51.84 630 PHE A C 1
ATOM 4755 O O . PHE A 1 630 ? 32.479 13.828 -44.656 1.00 51.84 630 PHE A O 1
ATOM 4762 N N . GLY A 1 631 ? 31.014 14.087 -46.326 1.00 49.94 631 GLY A N 1
ATOM 4763 C CA . GLY A 1 631 ? 31.766 13.283 -47.295 1.00 49.94 631 GLY A CA 1
ATOM 4764 C C . GLY A 1 631 ? 33.004 13.986 -47.861 1.00 49.94 631 GLY A C 1
ATOM 4765 O O . GLY A 1 631 ? 33.838 13.333 -48.485 1.00 49.94 631 GLY A O 1
ATOM 4766 N N . ASN A 1 632 ? 33.139 15.297 -47.642 1.00 55.19 632 ASN A N 1
ATOM 4767 C CA . ASN A 1 632 ? 34.294 16.074 -48.066 1.00 55.19 632 ASN A CA 1
ATOM 4768 C C . ASN A 1 632 ? 35.204 16.307 -46.851 1.00 55.19 632 ASN A C 1
ATOM 4770 O O . ASN A 1 632 ? 34.928 17.157 -46.009 1.00 55.19 632 ASN A O 1
ATOM 4774 N N . TRP A 1 633 ? 36.287 15.531 -46.746 1.00 61.41 633 TRP A N 1
ATOM 4775 C CA . TRP A 1 633 ? 37.303 15.658 -45.684 1.00 61.41 633 TRP A CA 1
ATOM 4776 C C . TRP A 1 633 ? 37.821 17.099 -45.523 1.00 61.41 633 TRP A C 1
ATOM 4778 O O . TRP A 1 633 ? 38.179 17.507 -44.422 1.00 61.41 633 TRP A O 1
ATOM 4788 N N . GLU A 1 634 ? 37.801 17.873 -46.614 1.00 62.06 634 GLU A N 1
ATOM 4789 C CA . GLU A 1 634 ? 38.128 19.301 -46.668 1.00 62.06 634 GLU A CA 1
ATOM 4790 C C . GLU A 1 634 ? 37.332 20.165 -45.672 1.00 62.06 634 GLU A C 1
ATOM 4792 O O . GLU A 1 634 ? 37.904 21.093 -45.107 1.00 62.06 634 GLU A O 1
ATOM 4797 N N . ASP A 1 635 ? 36.068 19.824 -45.397 1.00 58.03 635 ASP A N 1
ATOM 4798 C CA . ASP A 1 635 ? 35.147 20.632 -44.580 1.00 58.03 635 ASP A CA 1
ATOM 4799 C C . ASP A 1 635 ? 34.937 20.059 -43.161 1.00 58.03 635 ASP A C 1
ATOM 4801 O O . ASP A 1 635 ? 34.096 20.536 -42.394 1.00 58.03 635 ASP A O 1
ATOM 4805 N N . SER A 1 636 ? 35.694 19.019 -42.783 1.00 55.16 636 SER A N 1
ATOM 4806 C CA . SER A 1 636 ? 35.572 18.391 -41.463 1.00 55.16 636 SER A CA 1
ATOM 4807 C C . SER A 1 636 ? 36.155 19.285 -40.354 1.00 55.16 636 SER A C 1
ATOM 4809 O O . SER A 1 636 ? 37.294 19.753 -40.475 1.00 55.16 636 SER A O 1
ATOM 4811 N N . PRO A 1 637 ? 35.457 19.448 -39.211 1.00 55.88 637 PRO A N 1
ATOM 4812 C CA . PRO A 1 637 ? 35.988 20.146 -38.037 1.00 55.88 637 PRO A CA 1
ATOM 4813 C C . PRO A 1 637 ? 37.331 19.578 -37.555 1.00 55.88 637 PRO A C 1
ATOM 4815 O O . PRO A 1 637 ? 38.172 20.315 -37.043 1.00 55.88 637 PRO A O 1
ATOM 4818 N N . GLU A 1 638 ? 37.553 18.273 -37.742 1.00 60.72 638 GLU A N 1
ATOM 4819 C CA . GLU A 1 638 ? 38.809 17.608 -37.387 1.00 60.72 638 GLU A CA 1
ATOM 4820 C C . GLU A 1 638 ? 39.966 18.048 -38.281 1.00 60.72 638 GLU A C 1
ATOM 4822 O O . GLU A 1 638 ? 41.039 18.337 -37.757 1.00 60.72 638 GLU A O 1
ATOM 4827 N N . LYS A 1 639 ? 39.751 18.194 -39.598 1.00 68.75 639 LYS A N 1
ATOM 4828 C CA . LYS A 1 639 ? 40.766 18.734 -40.513 1.00 68.75 639 LYS A CA 1
ATOM 4829 C C . LYS A 1 639 ? 41.071 20.192 -40.181 1.00 68.75 639 LYS A C 1
ATOM 4831 O O . LYS A 1 639 ? 42.232 20.567 -40.114 1.00 68.75 639 LYS A O 1
ATOM 4836 N N . MET A 1 640 ? 40.049 20.996 -39.891 1.00 60.12 640 MET A N 1
ATOM 4837 C CA . MET A 1 640 ? 40.231 22.395 -39.492 1.00 60.12 640 MET A CA 1
ATOM 4838 C C . MET A 1 640 ? 41.072 22.532 -38.211 1.00 60.12 640 MET A C 1
ATOM 4840 O O . MET A 1 640 ? 41.950 23.393 -38.144 1.00 60.12 640 MET A O 1
ATOM 4844 N N . MET A 1 641 ? 40.851 21.665 -37.217 1.00 62.88 641 MET A N 1
ATOM 4845 C CA . MET A 1 641 ? 41.684 21.610 -36.011 1.00 62.88 641 MET A CA 1
ATOM 4846 C C . MET A 1 641 ? 43.099 21.102 -36.307 1.00 62.88 641 MET A C 1
ATOM 4848 O O . MET A 1 641 ? 44.058 21.638 -35.756 1.00 62.88 641 MET A O 1
ATOM 4852 N N . MET A 1 642 ? 43.246 20.106 -37.185 1.00 67.56 642 MET A N 1
ATOM 4853 C CA . MET A 1 642 ? 44.549 19.573 -37.585 1.00 67.56 642 MET A CA 1
ATOM 4854 C C . MET A 1 642 ? 45.377 20.628 -38.323 1.00 67.56 642 MET A C 1
ATOM 4856 O O . MET A 1 642 ? 46.525 20.844 -37.950 1.00 67.56 642 MET A O 1
ATOM 4860 N N . ASP A 1 643 ? 44.767 21.348 -39.269 1.00 68.31 643 ASP A N 1
ATOM 4861 C CA . ASP A 1 643 ? 45.377 22.432 -40.042 1.00 68.31 643 ASP A CA 1
ATOM 4862 C C . ASP A 1 643 ? 45.854 23.573 -39.128 1.00 68.31 643 ASP A C 1
ATOM 4864 O O . ASP A 1 643 ? 46.982 24.045 -39.270 1.00 68.31 643 ASP A O 1
ATOM 4868 N N . MET A 1 644 ? 45.035 23.968 -38.142 1.00 62.62 644 MET A N 1
ATOM 4869 C CA . MET A 1 644 ? 45.396 24.970 -37.127 1.00 62.62 644 MET A CA 1
ATOM 4870 C C . MET A 1 644 ? 46.570 24.541 -36.237 1.00 62.62 644 MET A C 1
ATOM 4872 O O . MET A 1 644 ? 47.334 25.388 -35.779 1.00 62.62 644 MET A O 1
ATOM 4876 N N . ILE A 1 645 ? 46.699 23.240 -35.963 1.00 67.31 645 ILE A N 1
ATOM 4877 C CA . ILE A 1 645 ? 47.807 22.681 -35.176 1.00 67.31 645 ILE A CA 1
ATOM 4878 C C . ILE A 1 645 ? 49.076 22.581 -36.028 1.00 67.31 645 ILE A C 1
ATOM 4880 O O . ILE A 1 645 ? 50.173 22.808 -35.518 1.00 67.31 645 ILE A O 1
ATOM 4884 N N . SER A 1 646 ? 48.941 22.242 -37.312 1.00 70.06 646 SER A N 1
ATOM 4885 C CA . SER A 1 646 ? 50.077 22.077 -38.220 1.00 70.06 646 SER A CA 1
ATOM 4886 C C . SER A 1 646 ? 50.660 23.392 -38.736 1.00 70.06 646 SER A C 1
ATOM 4888 O O . SER A 1 646 ? 51.865 23.433 -38.977 1.00 70.06 646 SER A O 1
ATOM 4890 N N . ASP A 1 647 ? 49.864 24.459 -38.875 1.00 64.00 647 ASP A N 1
ATOM 4891 C CA . ASP A 1 647 ? 50.380 25.779 -39.256 1.00 64.00 647 ASP A CA 1
ATOM 4892 C C . ASP A 1 647 ? 49.603 26.936 -38.585 1.00 64.00 647 ASP A C 1
ATOM 4894 O O . ASP A 1 647 ? 48.668 27.503 -39.161 1.00 64.00 647 ASP A O 1
ATOM 4898 N N . PRO A 1 648 ? 49.981 27.323 -37.352 1.00 61.50 648 PRO A N 1
ATOM 4899 C CA . PRO A 1 648 ? 49.263 28.333 -36.572 1.00 61.50 648 PRO A CA 1
ATOM 4900 C C . PRO A 1 648 ? 49.359 29.764 -37.137 1.00 61.50 648 PRO A C 1
ATOM 4902 O O . PRO A 1 648 ? 48.678 30.655 -36.633 1.00 61.50 648 PRO A O 1
ATOM 4905 N N . ASN A 1 649 ? 50.180 30.003 -38.168 1.00 62.12 649 ASN A N 1
ATOM 4906 C CA . ASN A 1 649 ? 50.353 31.318 -38.801 1.00 62.12 649 ASN A CA 1
ATOM 4907 C C . ASN A 1 649 ? 49.683 31.431 -40.181 1.00 62.12 649 ASN A C 1
ATOM 4909 O O . ASN A 1 649 ? 49.799 32.471 -40.836 1.00 62.12 649 ASN A O 1
ATOM 4913 N N . ALA A 1 650 ? 48.985 30.390 -40.641 1.00 61.25 650 ALA A N 1
ATOM 4914 C CA . ALA A 1 650 ? 48.297 30.419 -41.923 1.00 61.25 650 ALA A CA 1
ATOM 4915 C C . ALA A 1 650 ? 47.106 31.399 -41.882 1.00 61.25 650 ALA A C 1
ATOM 4917 O O . ALA A 1 650 ? 46.067 31.141 -41.274 1.00 61.25 650 ALA A O 1
ATOM 4918 N N . VAL A 1 651 ? 47.250 32.548 -42.548 1.00 51.72 651 VAL A N 1
ATOM 4919 C CA . VAL A 1 651 ? 46.193 33.561 -42.674 1.00 51.72 651 VAL A CA 1
ATOM 4920 C C . VAL A 1 651 ? 45.079 33.020 -43.571 1.00 51.72 651 VAL A C 1
ATOM 4922 O O . VAL A 1 651 ? 45.197 33.034 -44.797 1.00 51.72 651 VAL A O 1
ATOM 4925 N N . ARG A 1 652 ? 43.970 32.573 -42.977 1.00 56.62 652 ARG A N 1
ATOM 4926 C CA . ARG A 1 652 ? 42.725 32.328 -43.715 1.00 56.62 652 ARG A CA 1
ATOM 4927 C C . ARG A 1 652 ? 41.952 33.641 -43.809 1.00 56.62 652 ARG A C 1
ATOM 4929 O O . ARG A 1 652 ? 41.511 34.183 -42.800 1.00 56.62 652 ARG A O 1
ATOM 4936 N N . ARG A 1 653 ? 41.831 34.185 -45.024 1.00 45.44 653 ARG A N 1
ATOM 4937 C CA . ARG A 1 653 ? 40.855 35.244 -45.304 1.00 45.44 653 ARG A CA 1
ATOM 4938 C C . ARG A 1 653 ? 39.465 34.630 -45.168 1.00 45.44 653 ARG A C 1
ATOM 4940 O O . ARG A 1 653 ? 39.152 33.678 -45.874 1.00 45.44 653 ARG A O 1
ATOM 4947 N N . GLU A 1 654 ? 38.667 35.160 -44.250 1.00 45.16 654 GLU A N 1
ATOM 4948 C CA . GLU A 1 654 ? 37.222 34.952 -44.252 1.00 45.16 654 GLU A CA 1
ATOM 4949 C C . GLU A 1 654 ? 36.652 35.672 -45.479 1.00 45.16 654 GLU A C 1
ATOM 4951 O O . GLU A 1 654 ? 36.497 36.895 -45.466 1.00 45.16 654 GLU A O 1
ATOM 4956 N N . ASP A 1 655 ? 36.371 34.932 -46.550 1.00 38.41 655 ASP A N 1
ATOM 4957 C CA . ASP A 1 655 ? 35.446 35.418 -47.569 1.00 38.41 655 ASP A CA 1
ATOM 4958 C C . ASP A 1 655 ? 34.027 35.233 -47.012 1.00 38.41 655 ASP A C 1
ATOM 4960 O O . ASP A 1 655 ? 33.580 34.114 -46.757 1.00 38.41 655 ASP A O 1
ATOM 4964 N N . ARG A 1 656 ? 33.385 36.370 -46.722 1.00 33.25 656 ARG A N 1
ATOM 4965 C CA . ARG A 1 656 ? 32.011 36.491 -46.218 1.00 33.25 656 ARG A CA 1
ATOM 4966 C C . ARG A 1 656 ? 30.965 36.126 -47.257 1.00 33.25 656 ARG A C 1
ATOM 4968 O O . ARG A 1 656 ? 31.116 36.579 -48.414 1.00 33.25 656 ARG A O 1
#

Radius of gyration: 34.54 Å; chains: 1; bounding box: 84×86×127 Å

Foldseek 3Di:
DVVVVVVVCVLCPVPCLVPLPPDPVSVVSVVVVVVVVVVVVVVVVVVVVVCVPDPDDDDPVVVVVVVVVVVVCVVDPDDDDDDDDDDDDDDDDDDDDDDDDDDDDDDDDDDDDDDDDDDDDPPPDDDDPLVVLLVVLQVQLCVFANPLLLLLLCQQCLVPQLVLLQFPDFFEAEPPPGDDPLLNQLSRCLSVLLCVPQQVQQDGPPDSSNSSSSSRSLCQQAGDDPLLSLVQVLLSSSVSSCVRSVHDDQWDWDDDPPPPPDRTDIWGFAKLLNVVSSVQSLLSLQCSLPDQPPDPPPPDDDDPDGFYGFPQQQVSVQLCVQQCQQPDPCCLLVDGSPPITDTHIPVSSSVSCVAQQSQSSCSRNSSSNSSSSVSSDDPPDPDPPPPPPLPPPPQPPDPLGLNLLQSVLRRDPDPVSVVSSVCNGRNDDPLQWQDKCVPQNFFDVSVCLRQPQQFAKKKKKWKWAFDDPDPDRPPSFIWMKMKIAGTGDDQDQAADGPWMWIWTRPDHTGIWTFQPPDRRAKHWAFDPPDPDDDVRGQTAWIAGFADVVQGCWIAGGGQQKIKHAACVRGNGIHHDDNGPPHDRDITITGTDMMIMGHSPPDVSSVSSVVVSVVVVVVVVVVVPPPVVVVPDVVPDPVVVVVVCVVDVPDDDDPPD

pLDDT: mean 72.67, std 23.47, range [20.81, 97.44]

Organism: NCBI:txid40149

Secondary structure (DSSP, 8-state):
-HHHHHHHHHHT-TTSTTSSTTSHHHHHHHHHHHHHHHHHHHHHHHHHHHGGGS--PPPHHHHHHHHHHHHHHHH---PPPP------------------------------------------PPPPHHHHHHHHHHHHHHTTS-HHHHHHHHHHHTT-HHHHTSPPP--EE-SSSPPPTTHHHHHHHHHHHHHHHH-TT-PPTT-HHHHHHHHHHHHHHHS---HHHHHHHHHHHHHHHHHHHT----EEEE--SSTTT---EEEEEE-HHHHHHHHHHHHHHHHTTT--------SS--PPPPEEPPP-HHHHHHHHHHTTSS-SHHHHHT--GGG--PPEEHHHHHHHHHHH-GGGGGHHHHHHHHHHHHHHS-TT--------------TTT-SS-HHHHHHHHHH--STHHHHHHHHHHH---GGGEEEEHHHH-SSHHHHHHHHTT--S-EEEEEEEEE--SSS---TT-EEEEEEEESS-----SS-B-S-EEEEEEESS-EEE-B-SS----EEEEE----SS--SSPPEEEEEEEEETTEEEEEEETTS-EEEE--GGG-SSB-SS-SSTT--SSPEEEEEEEEEEEE-SHHHHHHHHHHHHHHHHHHHHHHHHS-TTTTS-GGG-HHHHHHHHHH-TT-------

InterPro domains:
  IPR006571 TLDc domain [PF07534] (427-600)
  IPR006571 TLDc domain [PS51886] (398-600)
  IPR006571 TLDc domain [SM00584] (405-600)